Protein AF-A0A836SNZ3-F1 (afdb_monomer_lite)

Secondary structure (DSSP, 8-state):
-----------TTPPEEEEEEEEEEEEEEEE----SS----EEEEEEEEEEEEEEEEEEE-TTS-EEEEEEEEEEEEPTTTT-TTT-TT---EEEEEEEEEEEE-SS-EEEEEEE--TT-TTTT-BHHHHTTS-TTTTSEEEEEEEETTEEE---TTPBP-TT-EEEEEEEGGGHHHHHHHH-TTPPPP-EEEEE--SHHHHHHHHHHTTTSEEEEEESSHHHHHHHHHHSTTEEEEES-TTSHHHHHHT---TTEEEEE-SS-HHHHHHHHHHHHHTT-SEEEEE---GGGHHHHHHHT--SEEE-HHHHHHHHHHHHHT-TTEEEEEEETTEEEEEEEEE--TTSTTTT-BGGGS-PPTTEEEEEEEETTEEE---TTPBP-TT-EEEEEE-HHHHTT---

Radius of gyration: 27.78 Å; chains: 1; bounding box: 92×64×62 Å

Sequence (403 aa):
NVLSTPNLITLDNEEAKILIGQNVPITTGSYTQQSGTASQPFQTYDRKDVGITLRVKPQITDGGLVKMQIFQESSAIVGGTQNVANFPQGPTTNVRSIETNVLANDGQVIVLGIRVRPGSPLAGRRLEELSRFGEPSEKFRLVGMVRGEEAFVPHGRTLVTTGDVVYMAVNARDVEDVLDWVQPTRRRGSRVIIVGGGAVGRRLAVLLQSEMEVVLVERDRSRADCCSAECRGVMVVHGDCLEEDTLREAAPDDQTGFAAVTGDDENNIIVCLLARRLGIGLTVARISRQHYSPVISTLGIVDRVVNDHSALLNAIMGYVRGGHVRASRSLDGFPGEILEIAIEKRSRWAGRRLESAGLPQGAIVAALQRGEDVIIPTGQTRLTPGDVMVIFSSPEAVARIRP

Foldseek 3Di:
DDDDPDDWDDDAQDKTKDADFDWFWFWPDWDWDDDDPDTDIDTDTDIDGAAWMWIWHWHQDPQRKTKIWIKIKHKDWDPPCQDCVVNVRHTDIDIDMDIDIDIDDAWDKDKDWDQQAPPFPLAFDFQLCLVVVPPPSQQKDFQWKDDPNDIAGGDRRDRDHHGMTTIMIGTPVCVVRVCCRRCVPDDAQQAEEEEALPPVRLVVLQVCLVPHAYEYEHADPVSLVVSPVRRPRYHGQHHDLLDLVSVVVSPDDLSYAYEYEHPDQVSQLNSLVSCVVVNHPAYEGEDADPVCVVVCVVVVRHPYYDYPVQVVVQVVVCVVPDDFFNGWHDDPPHAWIKTKGAAAPPHCQAFHFQLPSPQDRQKDFGWKADSSDIGRHDSRDTDHHGIITTMIGHPVRVVVDDD

pLDDT: mean 73.38, std 15.25, range [29.0, 95.31]

Structure (mmCIF, N/CA/C/O backbone):
data_AF-A0A836SNZ3-F1
#
_entry.id   AF-A0A836SNZ3-F1
#
loop_
_atom_site.group_PDB
_atom_site.id
_atom_site.type_symbol
_atom_site.label_atom_id
_atom_site.label_alt_id
_atom_site.label_comp_id
_atom_site.label_asym_id
_atom_site.label_entity_id
_atom_site.label_seq_id
_atom_site.pdbx_PDB_ins_code
_atom_site.Cartn_x
_atom_site.Cartn_y
_atom_site.Cartn_z
_atom_site.occupancy
_atom_site.B_iso_or_equiv
_atom_site.auth_seq_id
_atom_site.auth_comp_id
_atom_site.auth_asym_id
_atom_site.auth_atom_id
_atom_site.pdbx_PDB_model_num
ATOM 1 N N . ASN A 1 1 ? 19.605 -23.494 -22.799 1.00 30.55 1 ASN A N 1
ATOM 2 C CA . ASN A 1 1 ? 20.036 -24.056 -21.504 1.00 30.55 1 ASN A CA 1
ATOM 3 C C . ASN A 1 1 ? 19.057 -23.593 -20.447 1.00 30.55 1 ASN A C 1
ATOM 5 O O . ASN A 1 1 ? 19.049 -22.418 -20.115 1.00 30.55 1 ASN A O 1
ATOM 9 N N . VAL A 1 2 ? 18.155 -24.484 -20.043 1.00 30.23 2 VAL A N 1
ATOM 10 C CA . VAL A 1 2 ? 17.074 -24.205 -19.091 1.00 30.23 2 VAL A CA 1
ATOM 11 C C . VAL A 1 2 ? 17.691 -24.129 -17.693 1.00 30.23 2 VAL A C 1
ATOM 13 O O . VAL A 1 2 ? 18.094 -25.152 -17.150 1.00 30.23 2 VAL A O 1
ATOM 16 N N . LEU A 1 3 ? 17.828 -22.926 -17.134 1.00 33.25 3 LEU A N 1
ATOM 17 C CA . LEU A 1 3 ? 18.153 -22.737 -15.720 1.00 33.25 3 LEU A CA 1
ATOM 18 C C . LEU A 1 3 ? 16.832 -22.706 -14.957 1.00 33.25 3 LEU A C 1
ATOM 20 O O . LEU A 1 3 ? 16.110 -21.714 -14.981 1.00 33.25 3 LEU A O 1
ATOM 24 N N . SER A 1 4 ? 16.488 -23.843 -14.357 1.00 34.41 4 SER A N 1
ATOM 25 C CA . SER A 1 4 ? 15.319 -24.008 -13.499 1.00 34.41 4 SER A CA 1
ATOM 26 C C . SER A 1 4 ? 15.253 -22.897 -12.450 1.00 34.41 4 SER A C 1
ATOM 28 O O . SER A 1 4 ? 16.207 -22.709 -11.697 1.00 34.41 4 SER A O 1
ATOM 30 N N . THR A 1 5 ? 14.124 -22.186 -12.371 1.00 43.03 5 THR A N 1
ATOM 31 C CA . THR A 1 5 ? 13.771 -21.362 -11.208 1.00 43.03 5 THR A CA 1
ATOM 32 C C . THR A 1 5 ? 13.663 -22.294 -10.005 1.00 43.03 5 THR A C 1
ATOM 34 O O . THR A 1 5 ? 12.793 -23.172 -9.997 1.00 43.03 5 THR A O 1
ATOM 37 N N . PRO A 1 6 ? 14.566 -22.195 -9.029 1.00 50.94 6 PRO A N 1
ATOM 38 C CA . PRO A 1 6 ? 14.720 -23.267 -8.074 1.00 50.94 6 PRO A CA 1
ATOM 39 C C . PRO A 1 6 ? 13.764 -22.980 -6.905 1.00 50.94 6 PRO A C 1
ATOM 41 O O . PRO A 1 6 ? 13.918 -22.015 -6.161 1.00 50.94 6 PRO A O 1
ATOM 44 N N . ASN A 1 7 ? 12.701 -23.781 -6.823 1.00 44.72 7 ASN A N 1
ATOM 45 C CA . ASN A 1 7 ? 11.659 -23.668 -5.805 1.00 44.72 7 ASN A CA 1
ATOM 46 C C . ASN A 1 7 ? 12.050 -24.499 -4.579 1.00 44.72 7 ASN A C 1
ATOM 48 O O . ASN A 1 7 ? 12.471 -25.647 -4.714 1.00 44.72 7 ASN A O 1
ATOM 52 N N . LEU A 1 8 ? 11.888 -23.924 -3.389 1.00 54.06 8 LEU A N 1
ATOM 53 C CA . LEU A 1 8 ? 12.158 -24.584 -2.116 1.00 54.06 8 LEU A CA 1
ATOM 54 C C . LEU A 1 8 ? 10.822 -24.871 -1.419 1.00 54.06 8 LEU A C 1
ATOM 56 O O . LEU A 1 8 ? 10.082 -23.941 -1.108 1.00 54.06 8 LEU A O 1
ATOM 60 N N . ILE A 1 9 ? 10.514 -26.146 -1.190 1.00 61.94 9 ILE A N 1
ATOM 61 C CA . ILE A 1 9 ? 9.355 -26.592 -0.405 1.00 61.94 9 ILE A CA 1
ATOM 62 C C . ILE A 1 9 ? 9.908 -27.298 0.827 1.00 61.94 9 ILE A C 1
ATOM 64 O O . ILE A 1 9 ? 10.854 -28.075 0.713 1.00 61.94 9 ILE A O 1
ATOM 68 N N . THR A 1 10 ? 9.349 -27.008 1.995 1.00 58.56 10 THR A N 1
ATOM 69 C CA . THR A 1 10 ? 9.826 -27.557 3.264 1.00 58.56 10 THR A CA 1
ATOM 70 C C . THR A 1 10 ? 8.686 -27.693 4.258 1.00 58.56 10 THR A C 1
ATOM 72 O O . THR A 1 10 ? 7.680 -26.990 4.146 1.00 58.56 10 THR A O 1
ATOM 75 N N . LEU A 1 11 ? 8.833 -28.625 5.194 1.00 69.12 11 LEU A N 1
ATOM 76 C CA . LEU A 1 11 ? 7.851 -28.913 6.232 1.00 69.12 11 LEU A CA 1
ATOM 77 C C . LEU A 1 11 ? 8.119 -28.070 7.483 1.00 69.12 11 LEU A C 1
ATOM 79 O O . LEU A 1 11 ? 9.173 -27.446 7.626 1.00 69.12 11 LEU A O 1
ATOM 83 N N . ASP A 1 12 ? 7.140 -28.034 8.385 1.00 70.56 12 ASP A N 1
ATOM 84 C CA . ASP A 1 12 ? 7.280 -27.338 9.661 1.00 70.56 12 ASP A CA 1
ATOM 85 C C . ASP A 1 12 ? 8.478 -27.867 10.467 1.00 70.56 12 ASP A C 1
ATOM 87 O O . ASP A 1 12 ? 8.667 -29.073 10.607 1.00 70.56 12 ASP A O 1
ATOM 91 N N . ASN A 1 13 ? 9.286 -26.949 10.999 1.00 75.88 13 ASN A N 1
ATOM 92 C CA . ASN A 1 13 ? 10.537 -27.188 11.716 1.00 75.88 13 ASN A CA 1
ATOM 93 C C . ASN A 1 13 ? 11.619 -27.950 10.937 1.00 75.88 13 ASN A C 1
ATOM 95 O O . ASN A 1 13 ? 12.681 -28.228 11.507 1.00 75.88 13 ASN A O 1
ATOM 99 N N . GLU A 1 14 ? 11.422 -28.215 9.648 1.00 77.81 14 GLU A N 1
ATOM 100 C CA . GLU A 1 14 ? 12.437 -28.808 8.788 1.00 77.81 14 GLU A CA 1
ATOM 101 C C . GLU A 1 14 ? 13.200 -27.724 8.030 1.00 77.81 14 GLU A C 1
ATOM 103 O O . GLU A 1 14 ? 12.631 -26.797 7.453 1.00 77.81 14 GLU A O 1
ATOM 108 N N . GLU A 1 15 ? 14.527 -27.816 8.063 1.00 80.81 15 GLU A N 1
ATOM 109 C CA . GLU A 1 15 ? 15.381 -26.903 7.318 1.00 80.81 15 GLU A CA 1
ATOM 110 C C . GLU A 1 15 ? 15.524 -27.399 5.880 1.00 80.81 15 GLU A C 1
ATOM 112 O O . GLU A 1 15 ? 16.051 -28.486 5.641 1.00 80.81 15 GLU A O 1
ATOM 117 N N . ALA A 1 16 ? 15.131 -26.569 4.918 1.00 79.94 16 ALA A N 1
ATOM 118 C CA . ALA A 1 16 ? 15.421 -26.810 3.517 1.00 79.94 16 ALA A CA 1
ATOM 119 C C . ALA A 1 16 ? 16.551 -25.912 3.029 1.00 79.94 16 ALA A C 1
ATOM 121 O O . ALA A 1 16 ? 16.643 -24.729 3.361 1.00 79.94 16 ALA A O 1
ATOM 122 N N . LYS A 1 17 ? 17.421 -26.496 2.206 1.00 83.06 17 LYS A N 1
ATOM 123 C CA . LYS A 1 17 ? 18.600 -25.844 1.646 1.00 83.06 17 LYS A CA 1
ATOM 124 C C . LYS A 1 17 ? 18.554 -25.919 0.130 1.00 83.06 17 LYS A C 1
ATOM 126 O O . LYS A 1 17 ? 18.339 -26.982 -0.443 1.00 83.06 17 LYS A O 1
ATOM 131 N N . ILE A 1 18 ? 18.847 -24.798 -0.507 1.00 81.19 18 ILE A N 1
ATOM 132 C CA . ILE A 1 18 ? 19.086 -24.707 -1.939 1.00 81.19 18 ILE A CA 1
ATOM 133 C C . ILE A 1 18 ? 20.458 -24.099 -2.171 1.00 81.19 18 ILE A C 1
ATOM 135 O O . ILE A 1 18 ? 20.850 -23.127 -1.524 1.00 81.19 18 ILE A O 1
ATOM 139 N N . LEU A 1 19 ? 21.211 -24.730 -3.062 1.00 78.25 19 LEU A N 1
ATOM 140 C CA . LEU A 1 19 ? 22.562 -24.338 -3.415 1.00 78.25 19 LEU A CA 1
ATOM 141 C C . LEU A 1 19 ? 22.615 -24.145 -4.927 1.00 78.25 19 LEU A C 1
ATOM 143 O O . LEU A 1 19 ? 22.373 -25.082 -5.684 1.00 78.25 19 LEU A O 1
ATOM 147 N N . ILE A 1 20 ? 22.926 -22.929 -5.357 1.00 80.19 20 ILE A N 1
ATOM 148 C CA . ILE A 1 20 ? 23.061 -22.563 -6.765 1.00 80.19 20 ILE A CA 1
ATOM 149 C C . ILE A 1 20 ? 24.474 -22.035 -6.945 1.00 80.19 20 ILE A C 1
ATOM 151 O O . ILE A 1 20 ? 24.779 -20.902 -6.577 1.00 80.19 20 ILE A O 1
ATOM 155 N N . GLY A 1 21 ? 25.358 -22.863 -7.482 1.00 79.56 21 GLY A N 1
ATOM 156 C CA . GLY A 1 21 ? 26.771 -22.533 -7.533 1.00 79.56 21 GLY A CA 1
ATOM 157 C C . GLY A 1 21 ? 27.598 -23.561 -8.275 1.00 79.56 21 GLY A C 1
ATOM 158 O O . GLY A 1 21 ? 27.080 -24.511 -8.859 1.00 79.56 21 GLY A O 1
ATOM 159 N N . GLN A 1 22 ? 28.903 -23.351 -8.248 1.00 76.88 22 GLN A N 1
ATOM 160 C CA . GLN A 1 22 ? 29.890 -24.284 -8.758 1.00 76.88 22 GLN A CA 1
ATOM 161 C C . GLN A 1 22 ? 30.528 -25.015 -7.582 1.00 76.88 22 GLN A C 1
ATOM 163 O O . GLN A 1 22 ? 30.856 -24.410 -6.564 1.00 76.88 22 GLN A O 1
ATOM 168 N N . ASN A 1 23 ? 30.718 -26.320 -7.727 1.00 80.38 23 ASN A N 1
ATOM 169 C CA . ASN A 1 23 ? 31.484 -27.105 -6.775 1.00 80.38 23 ASN A CA 1
ATOM 170 C C . ASN A 1 23 ? 32.969 -27.009 -7.164 1.00 80.38 23 ASN A C 1
ATOM 172 O O . ASN A 1 23 ? 33.369 -27.462 -8.239 1.00 80.38 23 ASN A O 1
ATOM 176 N N . VAL A 1 24 ? 33.760 -26.339 -6.329 1.00 79.56 24 VAL A N 1
ATOM 177 C CA . VAL A 1 24 ? 35.139 -25.944 -6.631 1.00 79.56 24 VAL A CA 1
ATOM 178 C C . VAL A 1 24 ? 36.112 -26.816 -5.836 1.00 79.56 24 VAL A C 1
ATOM 180 O O . VAL A 1 24 ? 35.995 -26.884 -4.610 1.00 79.56 24 VAL A O 1
ATOM 183 N N . PRO A 1 25 ? 37.090 -27.473 -6.485 1.00 77.69 25 PRO A N 1
ATOM 184 C CA . PRO A 1 25 ? 38.135 -28.200 -5.779 1.00 77.69 25 PRO A CA 1
ATOM 185 C C . PRO A 1 25 ? 39.146 -27.229 -5.145 1.00 77.69 25 PRO A C 1
ATOM 187 O O . PRO A 1 25 ? 39.652 -26.319 -5.802 1.00 77.69 25 PRO A O 1
ATOM 190 N N . ILE A 1 26 ? 39.458 -27.447 -3.872 1.00 75.25 26 ILE A N 1
ATOM 191 C CA . ILE A 1 26 ? 40.472 -26.748 -3.082 1.00 75.25 26 ILE A CA 1
ATOM 192 C C . ILE A 1 26 ? 41.524 -27.779 -2.672 1.00 75.25 26 ILE A C 1
ATOM 194 O O . ILE A 1 26 ? 41.200 -28.802 -2.076 1.00 75.25 26 ILE A O 1
ATOM 198 N N . THR A 1 27 ? 42.791 -27.540 -2.991 1.00 71.56 27 THR A N 1
ATOM 199 C CA . THR A 1 27 ? 43.880 -28.458 -2.632 1.00 71.56 27 THR A CA 1
ATOM 200 C C . THR A 1 27 ? 44.133 -28.407 -1.122 1.00 71.56 27 THR A C 1
ATOM 202 O O . THR A 1 27 ? 44.470 -27.350 -0.596 1.00 71.56 27 THR A O 1
ATOM 205 N N . THR A 1 28 ? 43.989 -29.529 -0.414 1.00 67.94 28 THR A N 1
ATOM 206 C CA . THR A 1 28 ? 44.168 -29.615 1.053 1.00 67.94 28 THR A CA 1
ATOM 207 C C . THR A 1 28 ? 45.510 -30.201 1.476 1.00 67.94 28 THR A C 1
ATOM 209 O O . THR A 1 28 ? 45.904 -30.067 2.633 1.00 67.94 28 THR A O 1
ATOM 212 N N . GLY A 1 29 ? 46.253 -30.801 0.547 1.00 67.88 29 GLY A N 1
ATOM 213 C CA . GLY A 1 29 ? 47.614 -31.260 0.797 1.00 67.88 29 GLY A CA 1
ATOM 214 C C . GLY A 1 29 ? 48.329 -31.681 -0.479 1.00 67.88 29 GLY A C 1
ATOM 215 O O . GLY A 1 29 ? 47.700 -32.108 -1.449 1.00 67.88 29 GLY A O 1
ATOM 216 N N . SER A 1 30 ? 49.655 -31.573 -0.470 1.00 66.81 30 SER A N 1
ATOM 217 C CA . SER A 1 30 ? 50.516 -32.172 -1.483 1.00 66.81 30 SER A CA 1
ATOM 218 C C . SER A 1 30 ? 51.689 -32.884 -0.815 1.00 66.81 30 SER A C 1
ATOM 220 O O . SER A 1 30 ? 52.272 -32.383 0.146 1.00 66.81 30 SER A O 1
ATOM 222 N N . TYR A 1 31 ? 52.016 -34.079 -1.301 1.00 65.50 31 TYR A N 1
ATOM 223 C CA . TYR A 1 31 ? 53.192 -34.821 -0.862 1.00 65.50 31 TYR A CA 1
ATOM 224 C C . TYR A 1 31 ? 53.999 -35.245 -2.085 1.00 65.50 31 TYR A C 1
ATOM 226 O O . TYR A 1 31 ? 53.489 -35.880 -3.011 1.00 65.50 31 TYR A O 1
ATOM 234 N N . THR A 1 32 ? 55.272 -34.869 -2.098 1.00 60.09 32 THR A N 1
ATOM 235 C CA . THR A 1 32 ? 56.243 -35.295 -3.104 1.00 60.09 32 THR A CA 1
ATOM 236 C C . THR A 1 32 ? 57.048 -36.453 -2.538 1.00 60.09 32 THR A C 1
ATOM 238 O O . THR A 1 32 ? 57.841 -36.255 -1.618 1.00 60.09 32 THR A O 1
ATOM 241 N N . GLN A 1 3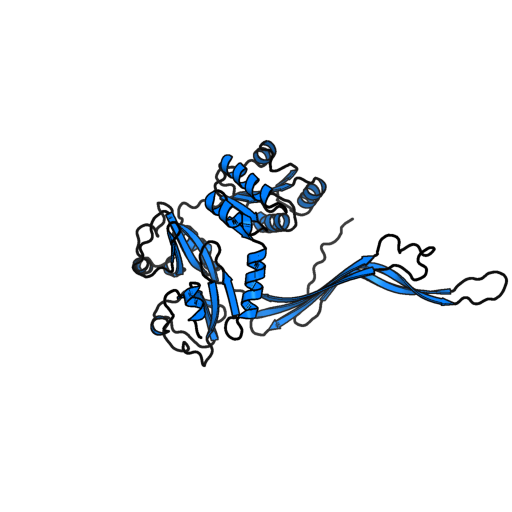3 ? 56.885 -37.654 -3.090 1.00 56.78 33 GLN A N 1
ATOM 242 C CA . GLN A 1 33 ? 57.795 -38.756 -2.796 1.00 56.78 33 GLN A CA 1
ATOM 243 C C . GLN A 1 33 ? 58.946 -38.705 -3.806 1.00 56.78 33 GLN A C 1
ATOM 245 O O . GLN A 1 33 ? 58.747 -38.903 -5.003 1.00 56.78 33 GLN A O 1
ATOM 250 N N . GLN A 1 34 ? 60.150 -38.376 -3.341 1.00 57.75 34 GLN A N 1
ATOM 251 C CA . GLN A 1 34 ? 61.325 -38.314 -4.204 1.00 57.75 34 GLN A CA 1
ATOM 252 C C . GLN A 1 34 ? 61.906 -39.723 -4.378 1.00 57.75 34 GLN A C 1
ATOM 254 O O . GLN A 1 34 ? 62.642 -40.216 -3.527 1.00 57.75 34 GLN A O 1
ATOM 259 N N . SER A 1 35 ? 61.581 -40.372 -5.496 1.00 52.38 35 SER A N 1
ATOM 260 C CA . SER A 1 35 ? 62.262 -41.583 -5.965 1.00 52.38 35 SER A CA 1
ATOM 261 C C . SER A 1 35 ? 62.604 -41.441 -7.452 1.00 52.38 35 SER A C 1
ATOM 263 O O . SER A 1 35 ? 61.739 -41.602 -8.310 1.00 52.38 35 SER A O 1
ATOM 265 N N . GLY A 1 36 ? 63.871 -41.136 -7.754 1.00 62.50 36 GLY A N 1
ATOM 266 C CA . GLY A 1 36 ? 64.385 -40.964 -9.122 1.00 62.50 36 GLY A CA 1
ATOM 267 C C . GLY A 1 36 ? 64.166 -39.571 -9.737 1.00 62.50 36 GLY A C 1
ATOM 268 O O . GLY A 1 36 ? 63.610 -38.673 -9.110 1.00 62.50 36 GLY A O 1
ATOM 269 N N . THR A 1 37 ? 64.633 -39.385 -10.979 1.00 57.78 37 THR A N 1
ATOM 270 C CA . THR A 1 37 ? 64.720 -38.099 -11.715 1.00 57.78 37 THR A CA 1
ATOM 271 C C . THR A 1 37 ? 63.365 -37.469 -12.093 1.00 57.78 37 THR A C 1
ATOM 273 O O . THR A 1 37 ? 63.336 -36.437 -12.757 1.00 57.78 37 THR A O 1
ATOM 276 N N . ALA A 1 38 ? 62.237 -38.057 -11.686 1.00 58.25 38 ALA A N 1
ATOM 277 C CA . ALA A 1 38 ? 60.897 -37.543 -11.957 1.00 58.25 38 ALA A CA 1
ATOM 278 C C . ALA A 1 38 ? 60.104 -37.390 -10.648 1.00 58.25 38 ALA A C 1
ATOM 280 O O . ALA A 1 38 ? 59.693 -38.369 -10.032 1.00 58.25 38 ALA A O 1
ATOM 281 N N . SER A 1 39 ? 59.880 -36.139 -10.239 1.00 54.66 39 SER A N 1
ATOM 282 C CA . SER A 1 39 ? 59.008 -35.773 -9.119 1.00 54.66 39 SER A CA 1
ATOM 283 C C . SER A 1 39 ? 57.566 -35.667 -9.615 1.00 54.66 39 SER A C 1
ATOM 285 O O . SER A 1 39 ? 57.233 -34.699 -10.296 1.00 54.66 39 SER A O 1
ATOM 287 N N . GLN A 1 40 ? 56.706 -36.621 -9.251 1.00 57.53 40 GLN A N 1
ATOM 288 C CA . GLN A 1 40 ? 55.258 -36.509 -9.451 1.00 57.53 40 GLN A CA 1
ATOM 289 C C . GLN A 1 40 ? 54.578 -36.224 -8.100 1.00 57.53 40 GLN A C 1
ATOM 291 O O . GLN A 1 40 ? 54.455 -37.138 -7.283 1.00 57.53 40 GLN A O 1
ATOM 296 N N . PRO A 1 41 ? 54.188 -34.968 -7.808 1.00 65.69 41 PRO A N 1
ATOM 297 C CA . PRO A 1 41 ? 53.495 -34.638 -6.566 1.00 65.69 41 PRO A CA 1
ATOM 298 C C . PRO A 1 41 ? 52.097 -35.267 -6.545 1.00 65.69 41 PRO A C 1
ATOM 300 O O . PRO A 1 41 ? 51.289 -35.020 -7.440 1.00 65.69 41 PRO A O 1
ATOM 303 N N . PHE A 1 42 ? 51.781 -36.019 -5.491 1.00 67.88 42 PHE A N 1
ATOM 304 C CA . PHE A 1 42 ? 50.401 -36.399 -5.193 1.00 67.88 42 PHE A CA 1
ATOM 305 C C . PHE A 1 42 ? 49.693 -35.204 -4.553 1.00 67.88 42 PHE A C 1
ATOM 307 O O . PHE A 1 42 ? 50.201 -34.633 -3.586 1.00 67.88 42 PHE A O 1
ATOM 314 N N . GLN A 1 43 ? 48.537 -34.816 -5.095 1.00 72.19 43 GLN A N 1
ATOM 315 C CA . GLN A 1 43 ? 47.701 -33.734 -4.571 1.00 72.19 43 GLN A CA 1
ATOM 316 C C . GLN A 1 43 ? 46.354 -34.291 -4.111 1.00 72.19 43 GLN A C 1
ATOM 318 O O . GLN A 1 43 ? 45.717 -35.061 -4.832 1.00 72.19 43 GLN A O 1
ATOM 323 N N . THR A 1 44 ? 45.914 -33.872 -2.928 1.00 74.19 44 THR A N 1
ATOM 324 C CA . THR A 1 44 ? 44.588 -34.185 -2.389 1.00 74.19 44 THR A CA 1
ATOM 325 C C . THR A 1 44 ? 43.701 -32.951 -2.513 1.00 74.19 44 THR A C 1
ATOM 327 O O . THR A 1 44 ? 44.121 -31.848 -2.159 1.00 74.19 44 THR A O 1
ATOM 330 N N . TYR A 1 45 ? 42.476 -33.135 -3.006 1.00 77.69 45 TYR A N 1
ATOM 331 C CA . TYR A 1 45 ? 41.492 -32.065 -3.179 1.00 77.69 45 TYR A CA 1
ATOM 332 C C . TYR A 1 45 ? 40.312 -32.262 -2.224 1.00 77.69 45 TYR A C 1
ATOM 334 O O . TYR A 1 45 ? 39.746 -33.352 -2.162 1.00 77.69 45 TYR A O 1
ATOM 342 N N . ASP A 1 46 ? 39.920 -31.198 -1.533 1.00 78.50 46 ASP A N 1
ATOM 343 C CA . ASP A 1 46 ? 38.614 -31.043 -0.894 1.00 78.50 46 ASP A CA 1
ATOM 344 C C . ASP A 1 46 ? 37.682 -30.255 -1.823 1.00 78.50 46 ASP A C 1
ATOM 346 O O . ASP A 1 46 ? 38.140 -29.535 -2.708 1.00 78.50 46 ASP A O 1
ATOM 350 N N . ARG A 1 47 ? 36.369 -30.408 -1.691 1.00 79.69 47 ARG A N 1
ATOM 351 C CA . ARG A 1 47 ? 35.399 -29.799 -2.607 1.00 79.69 47 ARG A CA 1
ATOM 352 C C . ARG A 1 47 ? 34.489 -28.848 -1.853 1.00 79.69 47 ARG A C 1
ATOM 354 O O . ARG A 1 47 ? 33.765 -29.260 -0.954 1.00 79.69 47 ARG A O 1
ATOM 361 N N . LYS A 1 48 ? 34.495 -27.578 -2.255 1.00 78.94 48 LYS A N 1
ATOM 362 C CA . LYS A 1 48 ? 33.698 -26.524 -1.629 1.00 78.94 48 LYS A CA 1
ATOM 363 C C . LYS A 1 48 ? 32.672 -25.974 -2.606 1.00 78.94 48 LYS A C 1
ATOM 365 O O . LYS A 1 48 ? 33.010 -25.572 -3.717 1.00 78.94 48 LYS A O 1
ATOM 370 N N . ASP A 1 49 ? 31.423 -25.922 -2.172 1.00 81.12 49 ASP A N 1
ATOM 371 C CA . ASP A 1 49 ? 30.359 -25.292 -2.940 1.00 81.12 49 ASP A CA 1
ATOM 372 C C . ASP A 1 49 ? 30.497 -23.764 -2.886 1.00 81.12 49 ASP A C 1
ATOM 374 O O . ASP A 1 49 ? 30.537 -23.170 -1.806 1.00 81.12 49 ASP A O 1
ATOM 378 N N . VAL A 1 50 ? 30.585 -23.124 -4.053 1.00 78.81 50 VAL A N 1
ATOM 379 C CA . VAL A 1 50 ? 30.721 -21.670 -4.199 1.00 78.81 50 VAL A CA 1
ATOM 380 C C . VAL A 1 50 ? 29.577 -21.139 -5.055 1.00 78.81 50 VAL A C 1
ATOM 382 O O . VAL A 1 50 ? 29.449 -21.489 -6.227 1.00 78.81 50 VAL A O 1
ATOM 385 N N . GLY A 1 51 ? 28.735 -20.293 -4.477 1.00 79.12 51 GLY A N 1
ATOM 386 C CA . GLY A 1 51 ? 27.558 -19.727 -5.126 1.00 79.12 51 GLY A CA 1
ATOM 387 C C . GLY A 1 51 ? 26.555 -19.180 -4.117 1.00 79.12 51 GLY A C 1
ATOM 388 O O . GLY A 1 51 ? 26.907 -18.811 -3.000 1.00 79.12 51 GLY A O 1
ATOM 389 N N . ILE A 1 52 ? 25.287 -19.120 -4.504 1.00 81.19 52 ILE A N 1
ATOM 390 C CA . ILE A 1 52 ? 24.203 -18.693 -3.624 1.00 81.19 52 ILE A CA 1
ATOM 391 C C . ILE A 1 52 ? 23.685 -19.918 -2.872 1.00 81.19 52 ILE A C 1
ATOM 393 O O . ILE A 1 52 ? 23.093 -20.821 -3.461 1.00 81.19 52 ILE A O 1
ATOM 397 N N . THR A 1 53 ? 23.893 -19.933 -1.563 1.00 81.06 53 THR A N 1
ATOM 398 C CA . THR A 1 53 ? 23.263 -20.866 -0.635 1.00 81.06 53 THR A CA 1
ATOM 399 C C . THR A 1 53 ? 22.126 -20.150 0.071 1.00 81.06 53 THR A C 1
ATOM 401 O O . THR A 1 53 ? 22.336 -19.116 0.698 1.00 81.06 53 THR A O 1
ATOM 404 N N . LEU A 1 54 ? 20.926 -20.708 0.015 1.00 76.69 54 LEU A N 1
ATOM 405 C CA . LEU A 1 54 ? 19.791 -20.247 0.801 1.00 76.69 54 LEU A CA 1
ATOM 406 C C . LEU A 1 54 ? 19.298 -21.419 1.652 1.00 76.69 54 LEU A C 1
ATOM 408 O O . LEU A 1 54 ? 19.030 -22.502 1.136 1.00 76.69 54 LEU A O 1
ATOM 412 N N . ARG A 1 55 ? 19.214 -21.212 2.962 1.00 83.19 55 ARG A N 1
ATOM 413 C CA . ARG A 1 55 ? 18.652 -22.151 3.934 1.00 83.19 55 ARG A CA 1
ATOM 414 C C . ARG A 1 55 ? 17.436 -21.487 4.554 1.00 83.19 55 ARG A C 1
ATOM 416 O O . ARG A 1 55 ? 17.519 -20.341 4.992 1.00 83.19 55 ARG A O 1
ATOM 423 N N . VAL A 1 56 ? 16.313 -22.186 4.567 1.00 77.62 56 VAL A N 1
ATOM 424 C CA . VAL A 1 56 ? 15.065 -21.698 5.147 1.00 77.62 56 VAL A CA 1
ATOM 425 C C . VAL A 1 56 ? 14.546 -22.754 6.103 1.00 77.62 56 VAL A C 1
ATOM 427 O O . VAL A 1 56 ? 14.367 -23.907 5.717 1.00 77.62 56 VAL A O 1
ATOM 430 N N . LYS A 1 57 ? 14.288 -22.351 7.344 1.00 80.75 57 LYS A N 1
ATOM 431 C CA . LYS A 1 57 ? 13.616 -23.173 8.346 1.00 80.75 57 LYS A CA 1
ATOM 432 C C . LYS A 1 57 ? 12.341 -22.459 8.791 1.00 80.75 57 LYS A C 1
ATOM 434 O O . LYS A 1 57 ? 12.440 -21.469 9.526 1.00 80.75 57 LYS A O 1
ATOM 439 N N . PRO A 1 58 ? 11.156 -22.884 8.327 1.00 69.31 58 PRO A N 1
ATOM 440 C CA . PRO A 1 58 ? 9.910 -22.386 8.868 1.00 69.31 58 PRO A CA 1
ATOM 441 C C . PRO A 1 58 ? 9.606 -23.087 10.189 1.00 69.31 58 PRO A C 1
ATOM 443 O O . PRO A 1 58 ? 9.902 -24.262 10.381 1.00 69.31 58 PRO A O 1
ATOM 446 N N . GLN A 1 59 ? 8.993 -22.344 11.091 1.00 70.44 59 GLN A N 1
ATOM 447 C CA . GLN A 1 59 ? 8.368 -22.846 12.294 1.00 70.44 59 GLN A CA 1
ATOM 448 C C . GLN A 1 59 ? 6.948 -22.289 12.322 1.00 70.44 59 GLN A C 1
ATOM 450 O O . GLN A 1 59 ? 6.745 -21.076 12.423 1.00 70.44 59 GLN A O 1
ATOM 455 N N . ILE A 1 60 ? 5.979 -23.180 12.194 1.00 63.38 60 ILE A N 1
ATOM 456 C CA . ILE A 1 60 ? 4.556 -22.914 12.280 1.00 63.38 60 ILE A CA 1
ATOM 457 C C . ILE A 1 60 ? 4.189 -23.093 13.744 1.00 63.38 60 ILE A C 1
ATOM 459 O O . ILE A 1 60 ? 4.368 -24.151 14.339 1.00 63.38 60 ILE A O 1
ATOM 463 N N . THR A 1 61 ? 3.735 -22.013 14.360 1.00 48.69 61 THR A N 1
ATOM 464 C CA . THR A 1 61 ? 3.193 -22.101 15.718 1.00 48.69 61 THR A CA 1
ATOM 465 C C . THR A 1 61 ? 1.725 -22.516 15.658 1.00 48.69 61 THR A C 1
ATOM 467 O O . THR A 1 61 ? 1.062 -22.275 14.650 1.00 48.69 61 THR A O 1
ATOM 470 N N . ASP A 1 62 ? 1.189 -23.053 16.755 1.00 42.41 62 ASP A N 1
ATOM 471 C CA . ASP A 1 62 ? -0.210 -23.507 16.861 1.00 42.41 62 ASP A CA 1
ATOM 472 C C . ASP A 1 62 ? -1.268 -22.422 16.532 1.00 42.41 62 ASP A C 1
ATOM 474 O O . ASP A 1 62 ? -2.452 -22.724 16.419 1.00 42.41 62 ASP A O 1
ATOM 478 N N . GLY A 1 63 ? -0.855 -21.157 16.363 1.00 41.22 63 GLY A N 1
ATOM 479 C CA . GLY A 1 63 ? -1.688 -20.021 15.953 1.00 41.22 63 GLY A CA 1
ATOM 480 C C . GLY A 1 63 ? -1.465 -19.525 14.518 1.00 41.22 63 GLY A C 1
ATOM 481 O O . GLY A 1 63 ? -1.664 -18.342 14.270 1.00 41.22 63 GLY A O 1
ATOM 482 N N . GLY A 1 64 ? -0.968 -20.357 13.596 1.00 43.28 64 GLY A N 1
ATOM 483 C CA . GLY A 1 64 ? -0.858 -20.019 12.164 1.00 43.28 64 GLY A CA 1
ATOM 484 C C . GLY A 1 64 ? 0.266 -19.042 11.785 1.00 43.28 64 GLY A C 1
ATOM 485 O O . GLY A 1 64 ? 0.531 -18.844 10.602 1.00 43.28 64 GLY A O 1
ATOM 486 N N . LEU A 1 65 ? 0.980 -18.473 12.766 1.00 39.62 65 LEU A N 1
ATOM 487 C CA . LEU A 1 65 ? 2.177 -17.660 12.531 1.00 39.62 65 LEU A CA 1
ATOM 488 C C . LEU A 1 65 ? 3.285 -18.528 11.937 1.00 39.62 65 LEU A C 1
ATOM 490 O O . LEU A 1 65 ? 3.743 -19.483 12.576 1.00 39.62 65 LEU A O 1
ATOM 494 N N . VAL A 1 66 ? 3.766 -18.133 10.760 1.00 49.28 66 VAL A N 1
ATOM 495 C CA . VAL A 1 66 ? 4.949 -18.727 10.138 1.00 49.28 66 VAL A CA 1
ATOM 496 C C . VAL A 1 66 ? 6.164 -17.884 10.516 1.00 49.28 66 VAL A C 1
ATOM 498 O O . VAL A 1 66 ? 6.368 -16.782 10.003 1.00 49.28 66 VAL A O 1
ATOM 501 N N . LYS A 1 67 ? 6.986 -18.400 11.432 1.00 51.03 67 LYS A N 1
ATOM 502 C CA . LYS A 1 67 ? 8.306 -17.848 11.741 1.00 51.03 67 LYS A CA 1
ATOM 503 C C . LYS A 1 67 ? 9.316 -18.485 10.799 1.00 51.03 67 LYS A C 1
ATOM 505 O O . LYS A 1 67 ? 9.596 -19.671 10.918 1.00 51.03 67 LYS A O 1
ATOM 510 N N . MET A 1 68 ? 9.888 -17.717 9.882 1.00 58.62 68 MET A N 1
ATOM 511 C CA . MET A 1 68 ? 10.918 -18.226 8.974 1.00 58.62 68 MET A CA 1
ATOM 512 C C . MET A 1 68 ? 12.293 -17.726 9.385 1.00 58.62 68 MET A C 1
ATOM 514 O O . MET A 1 68 ? 12.519 -16.517 9.440 1.00 58.62 68 MET A O 1
ATOM 518 N N . GLN A 1 69 ? 13.211 -18.657 9.639 1.00 64.31 69 GLN A N 1
ATOM 519 C CA . GLN A 1 69 ? 14.636 -18.365 9.745 1.00 64.31 69 GLN A CA 1
ATOM 520 C C . GLN A 1 69 ? 15.252 -18.552 8.364 1.00 64.31 69 GLN A C 1
ATOM 522 O O . GLN A 1 69 ? 15.271 -19.665 7.836 1.00 64.31 69 GLN A O 1
ATOM 527 N N . ILE A 1 70 ? 15.700 -17.457 7.759 1.00 73.88 70 ILE A N 1
ATOM 528 C CA . ILE A 1 70 ? 16.295 -17.447 6.428 1.00 73.88 70 ILE A CA 1
ATOM 529 C C . ILE A 1 70 ? 17.774 -17.111 6.578 1.00 73.88 70 ILE A C 1
ATOM 531 O O . ILE A 1 70 ? 18.136 -16.020 7.016 1.00 73.88 70 ILE A O 1
ATOM 535 N N . PHE A 1 71 ? 18.625 -18.053 6.199 1.00 78.94 71 PHE A N 1
ATOM 536 C CA . PHE A 1 71 ? 20.062 -17.867 6.100 1.00 78.94 71 PHE A CA 1
ATOM 537 C C . PHE A 1 71 ? 20.444 -17.848 4.625 1.00 78.94 71 PHE A C 1
ATOM 539 O O . PHE A 1 71 ? 20.272 -18.837 3.912 1.00 78.94 71 PHE A O 1
ATOM 546 N N . GLN A 1 72 ? 20.958 -16.719 4.158 1.00 79.62 72 GLN A N 1
ATOM 547 C CA . GLN A 1 72 ? 21.472 -16.575 2.807 1.00 79.62 72 GLN A CA 1
ATOM 548 C C . GLN A 1 72 ? 22.978 -16.351 2.868 1.00 79.62 72 GLN A C 1
ATOM 550 O O . GLN A 1 72 ? 23.454 -15.434 3.530 1.00 79.62 72 GLN A O 1
ATOM 555 N N . GLU A 1 73 ? 23.723 -17.152 2.122 1.00 82.94 73 GLU A N 1
ATOM 556 C CA . GLU A 1 73 ? 25.149 -16.978 1.896 1.00 82.94 73 GLU A CA 1
ATOM 557 C C . GLU A 1 73 ? 25.395 -16.847 0.394 1.00 82.94 73 GLU A C 1
ATOM 559 O O . GLU A 1 73 ? 25.005 -17.706 -0.389 1.00 82.94 73 GLU A O 1
ATOM 564 N N . SER A 1 74 ? 26.036 -15.762 -0.023 1.00 83.50 74 SER A N 1
ATOM 565 C CA . SER A 1 74 ? 26.538 -15.598 -1.382 1.00 83.50 74 SER A CA 1
ATOM 566 C C . SER A 1 74 ? 28.049 -15.730 -1.351 1.00 83.50 74 SER A C 1
ATOM 568 O O . SER A 1 74 ? 28.736 -14.905 -0.740 1.00 83.50 74 SER A O 1
ATOM 570 N N . SER A 1 75 ? 28.568 -16.726 -2.057 1.00 83.56 75 SER A N 1
ATOM 571 C CA . SER A 1 75 ? 29.994 -16.920 -2.262 1.00 83.56 75 SER A CA 1
ATOM 572 C C . SER A 1 75 ? 30.360 -16.836 -3.745 1.00 83.56 75 SER A C 1
ATOM 574 O O . SER A 1 75 ? 29.635 -17.307 -4.618 1.00 83.56 75 SER A O 1
ATOM 576 N N . ALA A 1 76 ? 31.470 -16.165 -4.048 1.00 81.19 76 ALA A N 1
ATOM 577 C CA . ALA A 1 76 ? 31.960 -15.990 -5.414 1.00 81.19 76 ALA A CA 1
ATOM 578 C C . ALA A 1 76 ? 33.479 -16.147 -5.466 1.00 81.19 76 ALA A C 1
ATOM 580 O O . ALA A 1 76 ? 34.189 -15.689 -4.568 1.00 81.19 76 ALA A O 1
ATOM 581 N N . ILE A 1 77 ? 33.975 -16.776 -6.531 1.00 79.38 77 ILE A N 1
ATOM 582 C CA . ILE A 1 77 ? 35.411 -16.952 -6.760 1.00 79.38 77 ILE A CA 1
ATOM 583 C C . ILE A 1 77 ? 36.001 -15.616 -7.216 1.00 79.38 77 ILE A C 1
ATOM 585 O O . ILE A 1 77 ? 35.475 -14.973 -8.125 1.00 79.38 77 ILE A O 1
ATOM 589 N N . VAL A 1 78 ? 37.105 -15.199 -6.603 1.00 78.69 78 VAL A N 1
ATOM 590 C CA . VAL A 1 78 ? 37.837 -14.004 -7.027 1.00 78.69 78 VAL A CA 1
ATOM 591 C C . VAL A 1 78 ? 38.498 -14.288 -8.379 1.00 78.69 78 VAL A C 1
ATOM 593 O O . VAL A 1 78 ? 39.305 -15.214 -8.507 1.00 78.69 78 VAL A O 1
ATOM 596 N N . GLY A 1 79 ? 38.147 -13.505 -9.403 1.00 75.25 79 GLY A N 1
ATOM 597 C CA . GLY A 1 79 ? 38.664 -13.672 -10.764 1.00 75.25 79 GLY A CA 1
ATOM 598 C C . GLY A 1 79 ? 40.197 -13.672 -10.810 1.00 75.25 79 GLY A C 1
ATOM 599 O O . GLY A 1 79 ? 40.842 -12.859 -10.156 1.00 75.25 79 GLY A O 1
ATOM 600 N N . GLY A 1 80 ? 40.782 -14.612 -11.558 1.00 68.81 80 GLY A N 1
ATOM 601 C CA . GLY A 1 80 ? 42.238 -14.779 -11.683 1.00 68.81 80 GLY A CA 1
ATOM 602 C C . GLY A 1 80 ? 42.881 -15.734 -10.668 1.00 68.81 80 GLY A C 1
ATOM 603 O O . GLY A 1 80 ? 43.992 -16.195 -10.913 1.00 68.81 80 GLY A O 1
ATOM 604 N N . THR A 1 81 ? 42.178 -16.117 -9.594 1.00 68.44 81 THR A N 1
ATOM 605 C CA . THR A 1 81 ? 42.713 -17.022 -8.549 1.00 68.44 81 THR A CA 1
ATOM 606 C C . THR A 1 81 ? 42.582 -18.518 -8.866 1.00 68.44 81 THR A C 1
ATOM 608 O O . THR A 1 81 ? 43.010 -19.362 -8.090 1.00 68.44 81 THR A O 1
ATOM 611 N N . GLN A 1 82 ? 42.017 -18.870 -10.025 1.00 65.75 82 GLN A N 1
ATOM 612 C CA . GLN A 1 82 ? 41.826 -20.262 -10.460 1.00 65.75 82 GLN A CA 1
ATOM 613 C C . GLN A 1 82 ? 43.060 -20.869 -11.150 1.00 65.75 82 GLN A C 1
ATOM 615 O O . GLN A 1 82 ? 43.084 -22.066 -11.433 1.00 65.75 82 GLN A O 1
ATOM 620 N N . ASN A 1 83 ? 44.078 -20.057 -11.458 1.00 70.31 83 ASN A N 1
ATOM 621 C CA . ASN A 1 83 ? 45.277 -20.537 -12.134 1.00 70.31 83 ASN A CA 1
ATOM 622 C C . ASN A 1 83 ? 46.251 -21.157 -11.123 1.00 70.31 83 ASN A C 1
ATOM 624 O O . ASN A 1 83 ? 46.944 -20.440 -10.400 1.00 70.31 83 ASN A O 1
ATOM 628 N N . VAL A 1 84 ? 46.331 -22.488 -11.120 1.00 62.69 84 VAL A N 1
ATOM 629 C CA . VAL A 1 84 ? 47.168 -23.284 -10.205 1.00 62.69 84 VAL A CA 1
ATOM 630 C C . VAL A 1 84 ? 48.661 -22.929 -10.305 1.00 62.69 84 VAL A C 1
ATOM 632 O O . VAL A 1 84 ? 49.384 -23.075 -9.324 1.00 62.69 84 VAL A O 1
ATOM 635 N N . ALA A 1 85 ? 49.125 -22.397 -11.444 1.00 65.19 85 ALA A N 1
ATOM 636 C CA . ALA A 1 85 ? 50.513 -21.956 -11.605 1.00 65.19 85 ALA A CA 1
ATOM 637 C C . ALA A 1 85 ? 50.849 -20.702 -10.775 1.00 65.19 85 ALA A C 1
ATOM 639 O O . ALA A 1 85 ? 51.978 -20.559 -10.315 1.00 65.19 85 ALA A O 1
ATOM 640 N N . ASN A 1 86 ? 49.868 -19.817 -10.561 1.00 65.50 86 ASN A N 1
ATOM 641 C CA . ASN A 1 86 ? 50.043 -18.549 -9.841 1.00 65.50 86 ASN A CA 1
ATOM 642 C C . ASN A 1 86 ? 49.421 -18.569 -8.431 1.00 65.50 86 ASN A C 1
ATOM 644 O O . ASN A 1 86 ? 49.783 -17.751 -7.591 1.00 65.50 86 ASN A O 1
ATOM 648 N N . PHE A 1 87 ? 48.502 -19.504 -8.165 1.00 68.38 87 PHE A N 1
ATOM 649 C CA . PHE A 1 87 ? 47.789 -19.665 -6.894 1.00 68.38 87 PHE A CA 1
ATOM 650 C C . PHE A 1 87 ? 47.808 -21.139 -6.446 1.00 68.38 87 PHE A C 1
ATOM 652 O O . PHE A 1 87 ? 46.782 -21.821 -6.486 1.00 68.38 87 PHE A O 1
ATOM 659 N N . PRO A 1 88 ? 48.968 -21.661 -5.999 1.00 66.75 88 PRO A N 1
ATOM 660 C CA . PRO A 1 88 ? 49.131 -23.072 -5.628 1.00 66.75 88 PRO A CA 1
ATOM 661 C C . PRO A 1 88 ? 48.317 -23.492 -4.388 1.00 66.75 88 PRO A C 1
ATOM 663 O O . PRO A 1 88 ? 48.168 -24.682 -4.132 1.00 66.75 88 PRO A O 1
ATOM 666 N N . GLN A 1 89 ? 47.778 -22.524 -3.635 1.00 65.44 89 GLN A N 1
ATOM 667 C CA . GLN A 1 89 ? 46.896 -22.729 -2.476 1.00 65.44 89 GLN A CA 1
ATOM 668 C C . GLN A 1 89 ? 45.407 -22.881 -2.863 1.00 65.44 89 GLN A C 1
ATOM 670 O O . GLN A 1 89 ? 44.566 -23.108 -1.998 1.00 65.44 89 GLN A O 1
ATOM 675 N N . GLY A 1 90 ? 45.069 -22.766 -4.153 1.00 71.12 90 GLY A N 1
ATOM 676 C CA . GLY A 1 90 ? 43.696 -22.849 -4.653 1.00 71.12 90 GLY A CA 1
ATOM 677 C C . GLY A 1 90 ? 42.965 -21.497 -4.733 1.00 71.12 90 GLY A C 1
ATOM 678 O O . GLY A 1 90 ? 43.526 -20.453 -4.391 1.00 71.12 90 GLY A O 1
ATOM 679 N N . PRO A 1 91 ? 41.717 -21.497 -5.234 1.00 77.75 91 PRO A N 1
ATOM 680 C CA . PRO A 1 91 ? 40.953 -20.282 -5.505 1.00 77.75 91 PRO A CA 1
ATOM 681 C C . PRO A 1 91 ? 40.450 -19.592 -4.230 1.00 77.75 91 PRO A C 1
ATOM 683 O O . PRO A 1 91 ? 39.912 -20.233 -3.327 1.00 77.75 91 PRO A O 1
ATOM 686 N N . THR A 1 92 ? 40.545 -18.261 -4.187 1.00 76.38 92 THR A N 1
ATOM 687 C CA . THR A 1 92 ? 40.012 -17.448 -3.081 1.00 76.38 92 THR A CA 1
ATOM 688 C C . THR A 1 92 ? 38.533 -17.149 -3.312 1.00 76.38 92 THR A C 1
ATOM 690 O O . THR A 1 92 ? 38.134 -16.759 -4.412 1.00 76.38 92 THR A O 1
ATOM 693 N N . THR A 1 93 ? 37.711 -17.278 -2.270 1.00 78.31 93 THR A N 1
ATOM 694 C CA . THR A 1 93 ? 36.268 -16.996 -2.327 1.00 78.31 93 THR A CA 1
ATOM 695 C C . THR A 1 93 ? 35.900 -15.797 -1.463 1.00 78.31 93 THR A C 1
ATOM 697 O O . THR A 1 93 ? 36.197 -15.790 -0.269 1.00 78.31 93 THR A O 1
ATOM 700 N N . ASN A 1 94 ? 35.181 -14.830 -2.027 1.00 75.69 94 ASN A N 1
ATOM 701 C CA . ASN A 1 94 ? 34.481 -13.819 -1.239 1.00 75.69 94 ASN A CA 1
ATOM 702 C C . ASN A 1 94 ? 33.200 -14.437 -0.682 1.00 75.69 94 ASN A C 1
ATOM 704 O O . ASN A 1 94 ? 32.447 -15.026 -1.453 1.00 75.69 94 ASN A O 1
ATOM 708 N N . VAL A 1 95 ? 32.943 -14.284 0.618 1.00 73.06 95 VAL A N 1
ATOM 709 C CA . VAL A 1 95 ? 31.734 -14.794 1.284 1.00 73.06 95 VAL A CA 1
ATOM 710 C C . VAL A 1 95 ? 30.981 -13.627 1.914 1.00 73.06 95 VAL A C 1
ATOM 712 O O . VAL A 1 95 ? 31.578 -12.786 2.585 1.00 73.06 95 VAL A O 1
ATOM 715 N N . ARG A 1 96 ? 29.670 -13.563 1.686 1.00 56.19 96 ARG A N 1
ATOM 716 C CA . ARG A 1 96 ? 28.746 -12.639 2.354 1.00 56.19 96 ARG A CA 1
ATOM 717 C C . ARG A 1 96 ? 27.575 -13.448 2.888 1.00 56.19 96 ARG A C 1
ATOM 719 O O . ARG A 1 96 ? 26.948 -14.153 2.101 1.00 56.19 96 ARG A O 1
ATOM 726 N N . SER A 1 97 ? 27.270 -13.337 4.176 1.00 64.62 97 SER A N 1
ATOM 727 C CA . SER A 1 97 ? 26.124 -14.010 4.788 1.00 64.62 97 SER A CA 1
ATOM 728 C C . SER A 1 97 ? 25.182 -13.018 5.463 1.00 64.62 97 SER A C 1
ATOM 730 O O . SER A 1 97 ? 25.605 -11.991 5.995 1.00 64.62 97 SER A O 1
ATOM 732 N N . ILE A 1 98 ? 23.889 -13.324 5.397 1.00 47.94 98 ILE A N 1
ATOM 733 C CA . ILE A 1 98 ? 22.806 -12.610 6.068 1.00 47.94 98 ILE A CA 1
ATOM 734 C C . ILE A 1 98 ? 21.908 -13.660 6.717 1.00 47.94 98 ILE A C 1
ATOM 736 O O . ILE A 1 98 ? 21.472 -14.608 6.064 1.00 47.94 98 ILE A O 1
ATOM 740 N N . GLU A 1 99 ? 21.618 -13.468 7.999 1.00 53.22 99 GLU A N 1
ATOM 741 C CA . GLU A 1 99 ? 20.620 -14.235 8.737 1.00 53.22 99 GLU A CA 1
ATOM 742 C C . GLU A 1 99 ? 19.447 -13.309 9.061 1.00 53.22 99 GLU A C 1
ATOM 744 O O . GLU A 1 99 ? 19.630 -12.203 9.571 1.00 53.22 99 GLU A O 1
ATOM 749 N N . THR A 1 100 ? 18.233 -13.709 8.694 1.00 39.50 100 THR A N 1
ATOM 750 C CA . THR A 1 100 ? 17.023 -12.900 8.863 1.00 39.50 100 THR A CA 1
ATOM 751 C C . THR A 1 100 ? 15.890 -13.763 9.390 1.00 39.50 100 THR A C 1
ATOM 753 O O . THR A 1 100 ? 15.631 -14.849 8.878 1.00 39.50 100 THR A O 1
ATOM 756 N N . ASN A 1 101 ? 15.185 -13.258 10.400 1.00 39.56 101 ASN A N 1
ATOM 757 C CA . ASN A 1 101 ? 13.967 -13.872 10.915 1.00 39.56 101 ASN A CA 1
ATOM 758 C C . ASN A 1 101 ? 12.758 -13.063 10.427 1.00 39.56 101 ASN A C 1
ATOM 760 O O . ASN A 1 101 ? 12.718 -11.848 10.620 1.00 39.56 101 ASN A O 1
ATOM 764 N N . VAL A 1 102 ? 11.783 -13.726 9.807 1.00 35.31 102 VAL A N 1
ATOM 765 C CA . VAL A 1 102 ? 10.569 -13.106 9.246 1.00 35.31 102 VAL A CA 1
ATOM 766 C C . VAL A 1 102 ? 9.327 -13.695 9.926 1.00 35.31 102 VAL A C 1
ATOM 768 O O . VAL A 1 102 ? 9.268 -14.905 10.140 1.00 35.31 102 VAL A O 1
ATOM 771 N N . LEU A 1 103 ? 8.344 -12.849 10.262 1.00 29.00 103 LEU A N 1
ATOM 772 C CA . LEU A 1 103 ? 7.019 -13.222 10.791 1.00 29.00 103 LEU A CA 1
ATOM 773 C C . LEU A 1 103 ? 5.905 -12.553 9.956 1.00 29.00 103 LEU A C 1
ATOM 775 O O . LEU A 1 103 ? 6.013 -11.359 9.678 1.00 29.00 103 LEU A O 1
ATOM 779 N N . ALA A 1 104 ? 4.840 -13.284 9.586 1.00 34.25 104 ALA A N 1
ATOM 780 C CA . ALA A 1 104 ? 3.674 -12.766 8.837 1.00 34.25 104 ALA A CA 1
ATOM 781 C C . ALA A 1 104 ? 2.349 -13.523 9.154 1.00 34.25 104 ALA A C 1
ATOM 783 O O . ALA A 1 104 ? 2.424 -14.697 9.514 1.00 34.25 104 ALA A O 1
ATOM 784 N N . ASN A 1 105 ? 1.178 -12.858 8.991 1.00 42.38 105 ASN A N 1
ATOM 785 C CA . ASN A 1 105 ? -0.204 -13.331 9.294 1.00 42.38 105 ASN A CA 1
ATOM 786 C C . ASN A 1 105 ? -1.236 -13.054 8.163 1.00 42.38 105 ASN A C 1
ATOM 788 O O . ASN A 1 105 ? -1.035 -12.118 7.386 1.00 42.38 105 ASN A O 1
ATOM 792 N N . ASP A 1 106 ? -2.362 -13.794 8.164 1.00 34.47 106 ASP A N 1
ATOM 793 C CA . ASP A 1 106 ? -3.631 -13.550 7.430 1.00 34.47 106 ASP A CA 1
ATOM 794 C C . ASP A 1 106 ? -4.567 -12.573 8.217 1.00 34.47 106 ASP A C 1
ATOM 796 O O . ASP A 1 106 ? -4.371 -12.385 9.421 1.00 34.47 106 ASP A O 1
ATOM 800 N N . GLY A 1 107 ? -5.535 -11.889 7.574 1.00 48.88 107 GLY A N 1
ATOM 801 C CA . GLY A 1 107 ? -6.529 -11.014 8.256 1.00 48.88 107 GLY A CA 1
ATOM 802 C C . GLY A 1 107 ? -6.140 -9.545 8.555 1.00 48.88 107 GLY A C 1
ATOM 803 O O . GLY A 1 107 ? -6.469 -9.013 9.614 1.00 48.88 107 GLY A O 1
ATOM 804 N N . GLN A 1 108 ? -5.439 -8.847 7.652 1.00 60.72 108 GLN A N 1
ATOM 805 C CA . GLN A 1 108 ? -4.948 -7.476 7.899 1.00 60.72 108 GLN A CA 1
ATOM 806 C C . GLN A 1 108 ? -6.001 -6.353 7.763 1.00 60.72 108 GLN A C 1
ATOM 808 O O . GLN A 1 108 ? -6.874 -6.363 6.893 1.00 60.72 108 GLN A O 1
ATOM 813 N N . VAL A 1 109 ? -5.851 -5.320 8.600 1.00 63.06 109 VAL A N 1
ATOM 814 C CA . VAL A 1 109 ? -6.534 -4.020 8.480 1.00 63.06 109 VAL A CA 1
ATOM 815 C C . VAL A 1 109 ? -5.740 -3.137 7.523 1.00 63.06 109 VAL A C 1
ATOM 817 O O . VAL A 1 109 ? -4.556 -2.886 7.748 1.00 63.06 109 VAL A O 1
ATOM 820 N N . ILE A 1 110 ? -6.393 -2.625 6.484 1.00 62.38 110 ILE A N 1
ATOM 821 C CA . ILE A 1 110 ? -5.801 -1.708 5.509 1.00 62.38 110 ILE A CA 1
ATOM 822 C C . ILE A 1 110 ? -6.303 -0.296 5.795 1.00 62.38 110 ILE A C 1
ATOM 824 O O . ILE A 1 110 ? -7.498 -0.080 5.981 1.00 62.38 110 ILE A O 1
ATOM 828 N N . VAL A 1 111 ? -5.397 0.685 5.812 1.00 66.38 111 VAL A N 1
ATOM 829 C CA . VAL A 1 111 ? -5.771 2.103 5.873 1.00 66.38 111 VAL A CA 1
ATOM 830 C C . VAL A 1 111 ? -5.650 2.716 4.483 1.00 66.38 111 VAL A C 1
ATOM 832 O O . VAL A 1 111 ? -4.568 2.753 3.904 1.00 66.38 111 VAL A O 1
ATOM 835 N N . LEU A 1 112 ? -6.769 3.200 3.950 1.00 64.19 112 LEU A N 1
ATOM 836 C CA . LEU A 1 112 ? -6.882 3.797 2.622 1.00 64.19 112 LEU A CA 1
ATOM 837 C C . LEU A 1 112 ? -6.989 5.317 2.739 1.00 64.19 112 LEU A C 1
ATOM 839 O O . LEU A 1 112 ? -7.831 5.815 3.480 1.00 64.19 112 LEU A O 1
ATOM 843 N N . GLY A 1 113 ? -6.169 6.053 1.987 1.00 69.38 113 GLY A N 1
ATOM 844 C CA . GLY A 1 113 ? -6.285 7.505 1.832 1.00 69.38 113 GLY A CA 1
ATOM 845 C C . GLY A 1 113 ? -7.020 7.869 0.541 1.00 69.38 113 GLY A C 1
ATOM 846 O O . GLY A 1 113 ? -6.483 7.670 -0.552 1.00 69.38 113 GLY A O 1
ATOM 847 N N . ILE A 1 114 ? -8.226 8.429 0.647 1.00 70.12 114 ILE A N 1
ATOM 848 C CA . ILE A 1 114 ? -9.110 8.727 -0.486 1.00 70.12 114 ILE A CA 1
ATOM 849 C C . ILE A 1 114 ? -9.396 10.227 -0.572 1.00 70.12 114 ILE A C 1
ATOM 851 O O . ILE A 1 114 ? -9.832 10.848 0.392 1.00 70.12 114 ILE A O 1
ATOM 855 N N . ARG A 1 115 ? -9.212 10.815 -1.760 1.00 74.25 115 ARG A N 1
ATOM 856 C CA . ARG A 1 115 ? -9.684 12.177 -2.060 1.00 74.25 115 ARG A CA 1
ATOM 857 C C . ARG A 1 115 ? -11.195 12.153 -2.309 1.00 74.25 115 ARG A C 1
ATOM 859 O O . ARG A 1 115 ? -11.658 11.455 -3.215 1.00 74.25 115 ARG A O 1
ATOM 866 N N . VAL A 1 116 ? -11.951 12.947 -1.558 1.00 82.50 116 VAL A N 1
ATOM 867 C CA . VAL A 1 116 ? -13.406 13.085 -1.697 1.00 82.50 116 VAL A CA 1
ATOM 868 C C . VAL A 1 116 ? -13.718 13.899 -2.952 1.00 82.50 116 VAL A C 1
ATOM 870 O O . VAL A 1 116 ? -13.387 15.082 -3.044 1.00 82.50 116 VAL A O 1
ATOM 873 N N . ARG A 1 117 ? -14.346 13.259 -3.941 1.00 77.38 117 ARG A N 1
ATOM 874 C CA . ARG A 1 117 ? -14.734 13.873 -5.223 1.00 77.38 117 ARG A CA 1
ATOM 875 C C . ARG A 1 117 ? -16.206 14.312 -5.219 1.00 77.38 117 ARG A C 1
ATOM 877 O O . ARG A 1 117 ? -16.986 13.781 -4.422 1.00 77.38 117 ARG A O 1
ATOM 884 N N . PRO A 1 118 ? -16.612 15.238 -6.112 1.00 78.75 118 PRO A N 1
ATOM 885 C CA . PRO A 1 118 ? -18.027 15.528 -6.333 1.00 78.75 118 PRO A CA 1
ATOM 886 C C . PRO A 1 118 ? -18.782 14.234 -6.674 1.00 78.75 118 PRO A C 1
ATOM 888 O O . PRO A 1 118 ? -18.333 13.470 -7.525 1.00 78.75 118 PRO A O 1
ATOM 891 N N . GLY A 1 119 ? -19.891 13.968 -5.980 1.00 82.12 119 GLY A N 1
ATOM 892 C CA . GLY A 1 119 ? -20.674 12.732 -6.131 1.00 82.12 119 GLY A CA 1
ATOM 893 C C . GLY A 1 119 ? -20.307 11.593 -5.171 1.00 82.12 119 GLY A C 1
ATOM 894 O O . GLY A 1 119 ? -21.008 10.586 -5.150 1.00 82.12 119 GLY A O 1
ATOM 895 N N . SER A 1 120 ? -19.263 11.738 -4.345 1.00 87.00 120 SER A N 1
ATOM 896 C CA . SER A 1 120 ? -18.999 10.783 -3.261 1.00 87.00 120 SER A CA 1
ATOM 897 C C . SER A 1 120 ? -20.116 10.835 -2.208 1.00 87.00 120 SER A C 1
ATOM 899 O O . SER A 1 120 ? -20.462 11.937 -1.770 1.00 87.00 120 SER A O 1
ATOM 901 N N . PRO A 1 121 ? -20.630 9.690 -1.716 1.00 87.00 121 PRO A N 1
ATOM 902 C CA . PRO A 1 121 ? -21.612 9.663 -0.631 1.00 87.00 121 PRO A CA 1
ATOM 903 C C . PRO A 1 121 ? -21.129 10.305 0.671 1.00 87.00 121 PRO A C 1
ATOM 905 O O . PRO A 1 121 ? -21.960 10.679 1.497 1.00 87.00 121 PRO A O 1
ATOM 908 N N . LEU A 1 122 ? -19.811 10.449 0.853 1.00 87.00 122 LEU A N 1
ATOM 909 C CA . LEU A 1 122 ? -19.218 11.132 2.001 1.00 87.00 122 LEU A CA 1
ATOM 910 C C . LEU A 1 122 ? -19.383 12.657 1.928 1.00 87.00 122 LEU A C 1
ATOM 912 O O . LEU A 1 122 ? -19.437 13.311 2.966 1.00 87.00 122 LEU A O 1
ATOM 916 N N . ALA A 1 123 ? -19.452 13.238 0.728 1.00 89.62 123 ALA A N 1
ATOM 917 C CA . ALA A 1 123 ? -19.429 14.685 0.555 1.00 89.62 123 ALA A CA 1
ATOM 918 C C . ALA A 1 123 ? -20.673 15.353 1.168 1.00 89.62 123 ALA A C 1
ATOM 920 O O . ALA A 1 123 ? -21.809 14.977 0.883 1.00 89.62 123 ALA A O 1
ATOM 921 N N . GLY A 1 124 ? -20.452 16.373 1.999 1.00 88.81 124 GLY A N 1
ATOM 922 C CA . GLY A 1 124 ? -21.510 17.153 2.642 1.00 88.81 124 GLY A CA 1
ATOM 923 C C . GLY A 1 124 ? -22.161 16.478 3.851 1.00 88.81 124 GLY A C 1
ATOM 924 O O . GLY A 1 124 ? -23.197 16.958 4.306 1.00 88.81 124 GLY A O 1
ATOM 925 N N . ARG A 1 125 ? -21.582 15.393 4.385 1.00 89.56 125 ARG A N 1
ATOM 926 C CA . ARG A 1 125 ? -22.143 14.648 5.526 1.00 89.56 125 ARG A CA 1
ATOM 927 C C . ARG A 1 125 ? -21.293 14.749 6.780 1.00 89.56 125 ARG A C 1
ATOM 929 O O . ARG A 1 125 ? -20.070 14.906 6.712 1.00 89.56 125 ARG A O 1
ATOM 936 N N . ARG A 1 126 ? -21.946 14.625 7.937 1.00 91.06 126 ARG A N 1
ATOM 937 C CA . ARG A 1 126 ? -21.256 14.457 9.223 1.00 91.06 126 ARG A CA 1
ATOM 938 C C . ARG A 1 126 ? -20.942 12.986 9.471 1.00 91.06 126 ARG A C 1
ATOM 940 O O . ARG A 1 126 ? -21.723 12.112 9.108 1.00 91.06 126 ARG A O 1
ATOM 947 N N . LEU A 1 127 ? -19.828 12.702 10.141 1.00 86.50 127 LEU A N 1
ATOM 948 C CA . LEU A 1 127 ? -19.422 11.323 10.447 1.00 86.50 127 LEU A CA 1
ATOM 949 C C . LEU A 1 127 ? -20.468 10.552 11.268 1.00 86.50 127 LEU A C 1
ATOM 951 O O . LEU A 1 127 ? -20.629 9.351 11.083 1.00 86.50 127 LEU A O 1
ATOM 955 N N . GLU A 1 128 ? -21.191 11.229 12.158 1.00 85.19 128 GLU A N 1
ATOM 956 C CA . GLU A 1 128 ? -22.270 10.644 12.967 1.00 85.19 128 GLU A CA 1
ATOM 957 C C . GLU A 1 128 ? -23.525 10.280 12.161 1.00 85.19 128 GLU A C 1
ATOM 959 O O . GLU A 1 128 ? -24.370 9.526 12.637 1.00 85.19 128 GLU A O 1
ATOM 964 N N . GLU A 1 129 ? -23.655 10.806 10.942 1.00 85.25 129 GLU A N 1
ATOM 965 C CA . GLU A 1 129 ? -24.741 10.459 10.028 1.00 85.25 129 GLU A CA 1
ATOM 966 C C . GLU A 1 129 ? -24.412 9.197 9.228 1.00 85.25 129 GLU A C 1
ATOM 968 O O . GLU A 1 129 ? -25.335 8.527 8.774 1.00 85.25 129 GLU A O 1
ATOM 973 N N . LEU A 1 130 ? -23.124 8.845 9.080 1.00 80.75 130 LEU A N 1
ATOM 974 C CA . LEU A 1 130 ? -22.685 7.705 8.270 1.00 80.75 130 LEU A CA 1
ATOM 975 C C . LEU A 1 130 ? -23.271 6.385 8.774 1.00 80.75 130 LEU A C 1
ATOM 977 O O . LEU A 1 130 ? -23.770 5.610 7.971 1.00 80.75 130 LEU A O 1
ATOM 981 N N . SER A 1 131 ? -23.330 6.179 10.092 1.00 71.31 131 SER A N 1
ATOM 982 C CA . SER A 1 131 ? -23.897 4.960 10.688 1.00 71.31 131 SER A CA 1
ATOM 983 C C . SER A 1 131 ? -25.386 4.743 10.394 1.00 71.31 131 SER A C 1
ATOM 985 O O . SER A 1 131 ? -25.903 3.662 10.646 1.00 71.31 131 SER A O 1
ATOM 987 N N . ARG A 1 132 ? -26.106 5.744 9.867 1.00 75.94 132 ARG A N 1
ATOM 988 C CA . ARG A 1 132 ? -27.527 5.612 9.504 1.00 75.94 132 ARG A CA 1
ATOM 989 C C . ARG A 1 132 ? -27.743 4.957 8.143 1.00 75.94 132 ARG A C 1
ATOM 991 O O . ARG A 1 132 ? -28.875 4.599 7.833 1.00 75.94 132 ARG A O 1
ATOM 998 N N . PHE A 1 133 ? -26.697 4.842 7.327 1.00 71.81 133 PHE A N 1
ATOM 999 C CA . PHE A 1 133 ? -26.801 4.344 5.956 1.00 71.81 133 PHE A CA 1
ATOM 1000 C C . PHE A 1 133 ? -26.639 2.822 5.841 1.00 71.81 133 PHE A C 1
ATOM 1002 O O . PHE A 1 133 ? -26.884 2.291 4.763 1.00 71.81 133 PHE A O 1
ATOM 1009 N N . GLY A 1 134 ? -26.285 2.119 6.925 1.00 73.12 134 GLY A N 1
ATOM 1010 C CA . GLY A 1 134 ? -26.057 0.670 6.903 1.00 73.12 134 GLY A CA 1
ATOM 1011 C C . GLY A 1 134 ? -24.842 0.287 6.054 1.00 73.12 134 GLY A C 1
ATOM 1012 O O . GLY A 1 134 ? -23.911 1.082 5.897 1.00 73.12 134 GLY A O 1
ATOM 1013 N N . GLU A 1 135 ? -24.809 -0.925 5.503 1.00 73.75 135 GLU A N 1
ATOM 1014 C CA . GLU A 1 135 ? -23.698 -1.337 4.639 1.00 73.75 135 GLU A CA 1
ATOM 1015 C C . GLU A 1 135 ? -23.569 -0.445 3.386 1.00 73.75 135 GLU A C 1
ATOM 1017 O O . GLU A 1 135 ? -24.580 -0.081 2.781 1.00 73.75 135 GLU A O 1
ATOM 1022 N N . PRO A 1 136 ? -22.338 -0.076 2.974 1.00 78.50 136 PRO A N 1
ATOM 1023 C CA . PRO A 1 136 ? -21.036 -0.494 3.508 1.00 78.50 136 PRO A CA 1
ATOM 1024 C C . PRO A 1 136 ? -20.423 0.493 4.522 1.00 78.50 136 PRO A C 1
ATOM 1026 O O . PRO A 1 136 ? -19.246 0.378 4.857 1.00 78.50 136 PRO A O 1
ATOM 1029 N N . SER A 1 137 ? -21.189 1.458 5.044 1.00 78.94 137 SER A N 1
ATOM 1030 C CA . SER A 1 137 ? -20.679 2.461 5.999 1.00 78.94 137 SER A CA 1
ATOM 1031 C C . SER A 1 137 ? -20.196 1.875 7.335 1.00 78.94 137 SER A C 1
ATOM 1033 O O . SER A 1 137 ? -19.377 2.485 8.018 1.00 78.94 137 SER A O 1
ATOM 1035 N N . GLU A 1 138 ? -20.657 0.673 7.683 1.00 81.81 138 GLU A N 1
ATOM 1036 C CA . GLU A 1 138 ? -20.231 -0.076 8.873 1.00 81.81 138 GLU A CA 1
ATOM 1037 C C . GLU A 1 138 ? -18.921 -0.854 8.660 1.00 81.81 138 GLU A C 1
ATOM 1039 O O . GLU A 1 138 ? -18.263 -1.238 9.627 1.00 81.81 138 GLU A O 1
ATOM 1044 N N . LYS A 1 139 ? -18.506 -1.050 7.400 1.00 84.31 139 LYS A N 1
ATOM 1045 C CA . LYS A 1 139 ? -17.311 -1.824 7.031 1.00 84.31 139 LYS A CA 1
ATOM 1046 C C . LYS A 1 139 ? -16.007 -1.025 7.142 1.00 84.31 139 LYS A C 1
ATOM 1048 O O . LYS A 1 139 ? -14.927 -1.590 6.978 1.00 84.31 139 LYS A O 1
ATOM 1053 N N . PHE A 1 140 ? -16.077 0.280 7.425 1.00 86.19 140 PHE A N 1
ATOM 1054 C CA . PHE A 1 140 ? -14.896 1.131 7.542 1.00 86.19 140 PHE A CA 1
ATOM 1055 C C . PHE A 1 140 ? -14.963 2.138 8.691 1.00 86.19 140 PHE A C 1
ATOM 1057 O O . PHE A 1 140 ? -16.029 2.555 9.143 1.00 86.19 140 PHE A O 1
ATOM 1064 N N . ARG A 1 141 ? -13.789 2.597 9.136 1.00 86.25 141 ARG A N 1
ATOM 1065 C CA . ARG A 1 141 ? -13.644 3.658 10.140 1.00 86.25 141 ARG A CA 1
ATOM 1066 C C . ARG A 1 141 ? -12.772 4.787 9.627 1.00 86.25 141 ARG A C 1
ATOM 1068 O O . ARG A 1 141 ? -11.625 4.561 9.273 1.00 86.25 141 ARG A O 1
ATOM 1075 N N . LEU A 1 142 ? -13.272 6.020 9.670 1.00 85.94 142 LEU A N 1
ATOM 1076 C CA . LEU A 1 142 ? -12.455 7.204 9.399 1.00 85.94 142 LEU A CA 1
ATOM 1077 C C . LEU A 1 142 ? -11.485 7.454 10.558 1.00 85.94 142 LEU A C 1
ATOM 1079 O O . LEU A 1 142 ? -11.920 7.669 11.688 1.00 85.94 142 LEU A O 1
ATOM 1083 N N . VAL A 1 143 ? -10.184 7.408 10.270 1.00 82.38 143 VAL A N 1
ATOM 1084 C CA . VAL A 1 143 ? -9.093 7.543 11.249 1.00 82.38 143 VAL A CA 1
ATOM 1085 C C . VAL A 1 143 ? -8.379 8.892 11.168 1.00 82.38 143 VAL A C 1
ATOM 1087 O O . VAL A 1 143 ? -7.837 9.354 12.167 1.00 82.38 143 VAL A O 1
ATOM 1090 N N . GLY A 1 144 ? -8.432 9.556 10.012 1.00 81.44 144 GLY A N 1
ATOM 1091 C CA . GLY A 1 144 ? -7.790 10.849 9.785 1.00 81.44 144 GLY A CA 1
ATOM 1092 C C . GLY A 1 144 ? -8.427 11.607 8.624 1.00 81.44 144 GLY A C 1
ATOM 1093 O O . GLY A 1 144 ? -9.041 11.008 7.741 1.00 81.44 144 GLY A O 1
ATOM 1094 N N . MET A 1 145 ? -8.301 12.930 8.626 1.00 82.31 145 MET A N 1
ATOM 1095 C CA . MET A 1 145 ? -8.736 13.805 7.539 1.00 82.31 145 MET A CA 1
ATOM 1096 C C . MET A 1 145 ? -7.717 14.921 7.301 1.00 82.31 145 MET A C 1
ATOM 1098 O O . MET A 1 145 ? -7.277 15.566 8.251 1.00 82.31 145 MET A O 1
ATOM 1102 N N . VAL A 1 146 ? -7.375 15.162 6.037 1.00 77.56 146 VAL A N 1
ATOM 1103 C CA . VAL A 1 146 ? -6.565 16.306 5.602 1.00 77.56 146 VAL A CA 1
ATOM 1104 C C . VAL A 1 146 ? -7.447 17.263 4.820 1.00 77.56 146 VAL A C 1
ATOM 1106 O O . VAL A 1 146 ? -8.100 16.860 3.851 1.00 77.56 146 VAL A O 1
ATOM 1109 N N . ARG A 1 147 ? -7.438 18.530 5.227 1.00 82.12 147 ARG A N 1
ATOM 1110 C CA . ARG A 1 147 ? -8.119 19.632 4.552 1.00 82.12 147 ARG A CA 1
ATOM 1111 C C . ARG A 1 147 ? -7.117 20.751 4.300 1.00 82.12 147 ARG A C 1
ATOM 1113 O O . ARG A 1 147 ? -6.655 21.402 5.232 1.00 82.12 147 ARG A O 1
ATOM 1120 N N . GLY A 1 148 ? -6.791 20.978 3.029 1.00 78.19 148 GLY A N 1
ATOM 1121 C CA . GLY A 1 148 ? -5.685 21.867 2.671 1.00 78.19 148 GLY A CA 1
ATOM 1122 C C . GLY A 1 148 ? -4.370 21.315 3.223 1.00 78.19 148 GLY A C 1
ATOM 1123 O O . GLY A 1 148 ? -3.987 20.202 2.874 1.00 78.19 148 GLY A O 1
ATOM 1124 N N . GLU A 1 149 ? -3.718 22.075 4.101 1.00 69.31 149 GLU A N 1
ATOM 1125 C CA . GLU A 1 149 ? -2.471 21.682 4.777 1.00 69.31 149 GLU A CA 1
ATOM 1126 C C . GLU A 1 149 ? -2.696 21.126 6.192 1.00 69.31 149 GLU A C 1
ATOM 1128 O O . GLU A 1 149 ? -1.768 20.613 6.817 1.00 69.31 149 GLU A O 1
ATOM 1133 N N . GLU A 1 150 ? -3.922 21.210 6.713 1.00 76.12 150 GLU A N 1
ATOM 1134 C CA . GLU A 1 150 ? -4.231 20.786 8.074 1.00 76.12 150 GLU A CA 1
ATOM 1135 C C . GLU A 1 150 ? -4.674 19.325 8.099 1.00 76.12 150 GLU A C 1
ATOM 1137 O O . GLU A 1 150 ? -5.568 18.911 7.358 1.00 76.12 150 GLU A O 1
ATOM 1142 N N . ALA A 1 151 ? -4.072 18.546 8.994 1.00 76.19 151 ALA A N 1
ATOM 1143 C CA . ALA A 1 151 ? -4.410 17.153 9.212 1.00 76.19 151 ALA A CA 1
ATOM 1144 C C . ALA A 1 151 ? -4.854 16.926 10.656 1.00 76.19 151 ALA A C 1
ATOM 1146 O O . ALA A 1 151 ? -4.161 17.301 11.602 1.00 76.19 151 ALA A O 1
ATOM 1147 N N . PHE A 1 152 ? -6.006 16.285 10.830 1.00 82.88 152 PHE A N 1
ATOM 1148 C CA . PHE A 1 152 ? -6.605 16.080 12.143 1.00 82.88 152 PHE A CA 1
ATOM 1149 C C . PHE A 1 152 ? -7.419 14.784 12.206 1.00 82.88 152 PHE A C 1
ATOM 1151 O O . PHE A 1 152 ? -7.842 14.224 11.192 1.00 82.88 152 PHE A O 1
ATOM 1158 N N . VAL A 1 153 ? -7.637 14.285 13.424 1.00 84.81 153 VAL A N 1
ATOM 1159 C CA . VAL A 1 153 ? -8.496 13.118 13.671 1.00 84.81 153 VAL A CA 1
ATOM 1160 C C . VAL A 1 153 ? -9.956 13.584 13.701 1.00 84.81 153 VAL A C 1
ATOM 1162 O O . VAL A 1 153 ? -10.300 14.411 14.551 1.00 84.81 153 VAL A O 1
ATOM 1165 N N . PRO A 1 154 ? -10.829 13.095 12.801 1.00 84.50 154 PRO A N 1
ATOM 1166 C CA . PRO A 1 154 ? -12.200 13.578 12.717 1.00 84.50 154 PRO A CA 1
ATOM 1167 C C . PRO A 1 154 ? -13.069 13.015 13.856 1.00 84.50 154 PRO A C 1
ATOM 1169 O O . PRO A 1 154 ? -12.869 11.900 14.338 1.00 84.50 154 PRO A O 1
ATOM 1172 N N . HIS A 1 155 ? -14.074 13.782 14.278 1.00 84.38 155 HIS A N 1
ATOM 1173 C CA . HIS A 1 155 ? -15.067 13.399 15.288 1.00 84.38 155 HIS A CA 1
ATOM 1174 C C . HIS A 1 155 ? -16.470 13.294 14.666 1.00 84.38 155 HIS A C 1
ATOM 1176 O O . HIS A 1 155 ? -16.684 13.718 13.535 1.00 84.38 155 HIS A O 1
ATOM 1182 N N . GLY A 1 156 ? -17.470 12.790 15.403 1.00 83.31 156 GLY A N 1
ATOM 1183 C CA . GLY A 1 156 ? -18.830 12.564 14.870 1.00 83.31 156 GLY A CA 1
ATOM 1184 C C . GLY A 1 156 ? -19.446 13.781 14.163 1.00 83.31 156 GLY A C 1
ATOM 1185 O O . GLY A 1 156 ? -20.010 13.662 13.081 1.00 83.31 156 GLY A O 1
ATOM 1186 N N . ARG A 1 157 ? -19.227 14.983 14.708 1.00 86.44 157 ARG A N 1
ATOM 1187 C CA . ARG A 1 157 ? -19.741 16.239 14.135 1.00 86.44 157 ARG A CA 1
ATOM 1188 C C . ARG A 1 157 ? -18.925 16.794 12.962 1.00 86.44 157 ARG A C 1
ATOM 1190 O O . ARG A 1 157 ? -19.329 17.818 12.410 1.00 86.44 157 ARG A O 1
ATOM 1197 N N . THR A 1 158 ? -17.781 16.194 12.626 1.00 89.88 158 THR A N 1
ATOM 1198 C CA . THR A 1 158 ? -16.905 16.662 11.546 1.00 89.88 158 THR A CA 1
ATOM 1199 C C . THR A 1 158 ? -17.644 16.503 10.224 1.00 89.88 158 THR A C 1
ATOM 1201 O O . THR A 1 158 ? -18.160 15.429 9.930 1.00 89.88 158 THR A O 1
ATOM 1204 N N . LEU A 1 159 ? -17.721 17.588 9.455 1.00 92.31 159 LEU A N 1
ATOM 1205 C CA . LEU A 1 159 ? -18.320 17.605 8.125 1.00 92.31 159 LEU A CA 1
ATOM 1206 C C . LEU A 1 159 ? -17.247 17.251 7.099 1.00 92.31 159 LEU A C 1
ATOM 1208 O O . LEU A 1 159 ? -16.212 17.917 7.072 1.00 92.31 159 LEU A O 1
ATOM 1212 N N . VAL A 1 160 ? -17.504 16.252 6.260 1.00 92.31 160 VAL A N 1
ATOM 1213 C CA . VAL A 1 160 ? -16.641 15.918 5.123 1.00 92.31 160 VAL A CA 1
ATOM 1214 C C . VAL A 1 160 ? -17.013 16.814 3.943 1.00 92.31 160 VAL A C 1
ATOM 1216 O O . VAL A 1 160 ? -18.181 16.899 3.561 1.00 92.31 160 VAL A O 1
ATOM 1219 N N . THR A 1 161 ? -16.030 17.474 3.345 1.00 90.62 161 THR A N 1
ATOM 1220 C CA . THR A 1 161 ? -16.208 18.347 2.182 1.00 90.62 161 THR A CA 1
ATOM 1221 C C . THR A 1 161 ? -15.489 17.805 0.958 1.00 90.62 161 THR A C 1
ATOM 1223 O O . THR A 1 161 ? -14.518 17.055 1.046 1.00 90.62 161 THR A O 1
ATOM 1226 N N . THR A 1 162 ? -15.977 18.177 -0.221 1.00 88.38 162 THR A N 1
ATOM 1227 C CA . THR A 1 162 ? -15.317 17.864 -1.488 1.00 88.38 162 THR A CA 1
ATOM 1228 C C . THR A 1 162 ? -13.907 18.452 -1.504 1.00 88.38 162 THR A C 1
ATOM 1230 O O . THR A 1 162 ? -13.721 19.612 -1.149 1.00 88.38 162 THR A O 1
ATOM 1233 N N . GLY A 1 163 ? -12.919 17.663 -1.922 1.00 78.69 163 GLY A N 1
ATOM 1234 C CA . GLY A 1 163 ? -11.505 18.040 -1.889 1.00 78.69 163 GLY A CA 1
ATOM 1235 C C . GLY A 1 163 ? -10.746 17.551 -0.653 1.00 78.69 163 GLY A C 1
ATOM 1236 O O . GLY A 1 163 ? -9.522 17.453 -0.731 1.00 78.69 163 GLY A O 1
ATOM 1237 N N . ASP A 1 164 ? -11.435 17.162 0.426 1.00 84.38 164 ASP A N 1
ATOM 1238 C CA . ASP A 1 164 ? -10.788 16.550 1.593 1.00 84.38 164 ASP A CA 1
ATOM 1239 C C . ASP A 1 164 ? -10.099 15.233 1.202 1.00 84.38 164 ASP A C 1
ATOM 1241 O O . ASP A 1 164 ? -10.575 14.493 0.334 1.00 84.38 164 ASP A O 1
ATOM 1245 N N . VAL A 1 165 ? -8.991 14.906 1.867 1.00 77.56 165 VAL A N 1
ATOM 1246 C CA . VAL A 1 165 ? -8.413 13.556 1.838 1.00 77.56 165 VAL A CA 1
ATOM 1247 C C . VAL A 1 165 ? -8.786 12.861 3.135 1.00 77.56 165 VAL A C 1
ATOM 1249 O O . VAL A 1 165 ? -8.356 13.264 4.213 1.00 77.56 165 VAL A O 1
ATOM 1252 N N . VAL A 1 166 ? -9.595 11.816 3.034 1.00 83.31 166 VAL A N 1
ATOM 1253 C CA . VAL A 1 166 ? -10.029 11.013 4.172 1.00 83.31 166 VAL A CA 1
ATOM 1254 C C . VAL A 1 166 ? -9.208 9.737 4.264 1.00 83.31 166 VAL A C 1
ATOM 1256 O O . VAL A 1 166 ? -8.981 9.067 3.260 1.00 83.31 166 VAL A O 1
ATOM 1259 N N . TYR A 1 167 ? -8.779 9.392 5.471 1.00 79.50 167 TYR A N 1
ATOM 1260 C CA . TYR A 1 167 ? -8.101 8.140 5.767 1.00 79.50 167 TYR A CA 1
ATOM 1261 C C . TYR A 1 167 ? -9.054 7.214 6.497 1.00 79.50 167 TYR A C 1
ATOM 1263 O O . TYR A 1 167 ? -9.633 7.587 7.520 1.00 79.50 167 TYR A O 1
ATOM 1271 N N . MET A 1 168 ? -9.214 6.008 5.971 1.00 78.88 168 MET A N 1
ATOM 1272 C CA . MET A 1 168 ? -10.193 5.042 6.442 1.00 78.88 168 MET A CA 1
ATOM 1273 C C . MET A 1 168 ? -9.573 3.667 6.631 1.00 78.88 168 MET A C 1
ATOM 1275 O O . MET A 1 168 ? -8.941 3.137 5.725 1.00 78.88 168 MET A O 1
ATOM 1279 N N . ALA A 1 169 ? -9.764 3.097 7.813 1.00 80.19 169 ALA A N 1
ATOM 1280 C CA . ALA A 1 169 ? -9.419 1.722 8.116 1.00 80.19 169 ALA A CA 1
ATOM 1281 C C . ALA A 1 169 ? -10.538 0.794 7.644 1.00 80.19 169 ALA A C 1
ATOM 1283 O O . ALA A 1 169 ? -11.704 1.018 7.975 1.00 80.19 169 ALA A O 1
ATOM 1284 N N . VAL A 1 170 ? -10.172 -0.224 6.877 1.00 77.56 170 VAL A N 1
ATOM 1285 C CA . VAL A 1 170 ? -11.068 -1.205 6.261 1.00 77.56 170 VAL A CA 1
ATOM 1286 C C . VAL A 1 170 ? -10.449 -2.588 6.440 1.00 77.56 170 VAL A C 1
ATOM 1288 O O . VAL A 1 170 ? -9.225 -2.731 6.459 1.00 77.56 170 VAL A O 1
ATOM 1291 N N . ASN A 1 171 ? -11.272 -3.623 6.574 1.00 76.31 171 ASN A N 1
ATOM 1292 C CA . ASN A 1 171 ? -10.776 -4.989 6.440 1.00 76.31 171 ASN A CA 1
ATOM 1293 C C . ASN A 1 171 ? -10.325 -5.225 4.988 1.00 76.31 171 ASN A C 1
ATOM 1295 O O . ASN A 1 171 ? -11.032 -4.826 4.066 1.00 76.31 171 ASN A O 1
ATOM 1299 N N . ALA A 1 172 ? -9.182 -5.885 4.778 1.00 67.50 172 ALA A N 1
ATOM 1300 C CA . ALA A 1 172 ? -8.678 -6.216 3.445 1.00 67.50 172 ALA A CA 1
ATOM 1301 C C . ALA A 1 172 ? -9.733 -6.864 2.522 1.00 67.50 172 ALA A C 1
ATOM 1303 O O . ALA A 1 172 ? -9.767 -6.548 1.335 1.00 67.50 172 ALA A O 1
ATOM 1304 N N . ARG A 1 173 ? -10.629 -7.704 3.062 1.00 75.06 173 ARG A N 1
ATOM 1305 C CA . ARG A 1 173 ? -11.691 -8.374 2.285 1.00 75.06 173 ARG A CA 1
ATOM 1306 C C . ARG A 1 173 ? -12.820 -7.449 1.821 1.00 75.06 173 ARG A C 1
ATOM 1308 O O . ARG A 1 173 ? -13.505 -7.775 0.863 1.00 75.06 173 ARG A O 1
ATOM 1315 N N . ASP A 1 174 ? -13.005 -6.314 2.491 1.00 77.44 174 ASP A N 1
ATOM 1316 C CA . ASP A 1 174 ? -14.115 -5.379 2.269 1.00 77.44 174 ASP A CA 1
ATOM 1317 C C . ASP A 1 174 ? -13.687 -4.126 1.479 1.00 77.44 174 ASP A C 1
ATOM 1319 O O . ASP A 1 174 ? -14.483 -3.212 1.270 1.00 77.44 174 ASP A O 1
ATOM 1323 N N . VAL A 1 175 ? -12.421 -4.054 1.045 1.00 71.06 175 VAL A N 1
ATOM 1324 C CA . VAL A 1 175 ? -11.855 -2.872 0.375 1.00 71.06 175 VAL A CA 1
ATOM 1325 C C . VAL A 1 175 ? -12.620 -2.503 -0.894 1.00 71.06 175 VAL A C 1
ATOM 1327 O O . VAL A 1 175 ? -12.936 -1.330 -1.072 1.00 71.06 175 VAL A O 1
ATOM 1330 N N . GLU A 1 176 ? -12.930 -3.467 -1.763 1.00 73.06 176 GLU A N 1
ATOM 1331 C CA . GLU A 1 176 ? -13.594 -3.180 -3.044 1.00 73.06 176 GLU A CA 1
ATOM 1332 C C . GLU A 1 176 ? -15.022 -2.656 -2.848 1.00 73.06 176 GLU A C 1
ATOM 1334 O O . GLU A 1 176 ? -15.333 -1.581 -3.357 1.00 73.06 176 GLU A O 1
ATOM 1339 N N . ASP A 1 177 ? -15.841 -3.318 -2.020 1.00 81.06 177 ASP A N 1
ATOM 1340 C CA . ASP A 1 177 ? -17.203 -2.864 -1.684 1.00 81.06 177 ASP A CA 1
ATOM 1341 C C . ASP A 1 177 ? -17.213 -1.415 -1.176 1.00 81.06 177 ASP A C 1
ATOM 1343 O O . ASP A 1 177 ? -18.064 -0.590 -1.522 1.00 81.06 177 ASP A O 1
ATOM 1347 N N . VAL A 1 178 ? -16.241 -1.100 -0.320 1.00 82.56 178 VAL A N 1
ATOM 1348 C CA . VAL A 1 178 ? -16.108 0.216 0.289 1.00 82.56 178 VAL A CA 1
ATOM 1349 C C . VAL A 1 178 ? -15.617 1.251 -0.727 1.00 82.56 178 VAL A C 1
ATOM 1351 O O . VAL A 1 178 ? -16.112 2.382 -0.728 1.00 82.56 178 VAL A O 1
ATOM 1354 N N . LEU A 1 179 ? -14.680 0.894 -1.609 1.00 70.38 179 LEU A N 1
ATOM 1355 C CA . LEU A 1 179 ? -14.201 1.779 -2.673 1.00 70.38 179 LEU A CA 1
ATOM 1356 C C . LEU A 1 179 ? -15.302 2.101 -3.687 1.00 70.38 179 LEU A C 1
ATOM 1358 O O . LEU A 1 179 ? -15.450 3.272 -4.042 1.00 70.38 179 LEU A O 1
ATOM 1362 N N . ASP A 1 180 ? -16.092 1.110 -4.097 1.00 79.56 180 ASP A N 1
ATOM 1363 C CA . ASP A 1 180 ? -17.202 1.289 -5.038 1.00 79.56 180 ASP A CA 1
ATOM 1364 C C . ASP A 1 180 ? -18.283 2.210 -4.460 1.00 79.56 180 ASP A C 1
ATOM 1366 O O . ASP A 1 180 ? -18.846 3.050 -5.164 1.00 79.56 180 ASP A O 1
ATOM 1370 N N . TRP A 1 181 ? -18.525 2.139 -3.150 1.00 85.56 181 TRP A N 1
ATOM 1371 C CA . TRP A 1 181 ? -19.456 3.046 -2.487 1.00 85.56 181 TRP A CA 1
ATOM 1372 C C . TRP A 1 181 ? -18.889 4.455 -2.301 1.00 85.56 181 TRP A C 1
ATOM 1374 O O . TRP A 1 181 ? -19.559 5.433 -2.627 1.00 85.56 181 TRP A O 1
ATOM 1384 N N . VAL A 1 182 ? -17.658 4.604 -1.798 1.00 81.19 182 VAL A N 1
ATOM 1385 C CA . VAL A 1 182 ? -17.061 5.935 -1.570 1.00 81.19 182 VAL A CA 1
ATOM 1386 C C . VAL A 1 182 ? -16.791 6.660 -2.893 1.00 81.19 182 VAL A C 1
ATOM 1388 O O . VAL A 1 182 ? -16.894 7.893 -2.950 1.00 81.19 182 VAL A O 1
ATOM 1391 N N . GLN A 1 183 ? -16.468 5.922 -3.956 1.00 73.00 183 GLN A N 1
ATOM 1392 C CA . GLN A 1 183 ? -16.175 6.448 -5.287 1.00 73.00 183 GLN A CA 1
ATOM 1393 C C . GLN A 1 183 ? -16.986 5.724 -6.385 1.00 73.00 183 GLN A C 1
ATOM 1395 O O . GLN A 1 183 ? -16.399 5.031 -7.211 1.00 73.00 183 GLN A O 1
ATOM 1400 N N . PRO A 1 184 ? -18.306 5.969 -6.507 1.00 71.94 184 PRO A N 1
ATOM 1401 C CA . PRO A 1 184 ? -19.165 5.263 -7.474 1.00 71.94 184 PRO A CA 1
ATOM 1402 C C . PRO A 1 184 ? -18.795 5.508 -8.941 1.00 71.94 184 PRO A C 1
ATOM 1404 O O . PRO A 1 184 ? -19.146 4.743 -9.831 1.00 71.94 184 PRO A O 1
ATOM 1407 N N . THR A 1 185 ? -18.102 6.616 -9.210 1.00 63.88 185 THR A N 1
ATOM 1408 C CA . THR A 1 185 ? -17.611 6.990 -10.541 1.00 63.88 185 THR A CA 1
ATOM 1409 C C . THR A 1 185 ? -16.175 6.529 -10.796 1.00 63.88 185 THR A C 1
ATOM 1411 O O . THR A 1 185 ? -15.600 6.875 -11.832 1.00 63.88 185 THR A O 1
ATOM 1414 N N . ARG A 1 186 ? -15.567 5.770 -9.870 1.00 60.72 186 ARG A N 1
ATOM 1415 C CA . ARG A 1 186 ? -14.243 5.171 -10.053 1.00 60.72 186 ARG A CA 1
ATOM 1416 C C . ARG A 1 186 ? -14.322 4.183 -11.208 1.00 60.72 186 ARG A C 1
ATOM 1418 O O . ARG A 1 186 ? -15.010 3.173 -11.143 1.00 60.72 186 ARG A O 1
ATOM 1425 N N . ARG A 1 187 ? -13.583 4.473 -12.272 1.00 55.09 187 ARG A N 1
ATOM 1426 C CA . ARG A 1 187 ? -13.295 3.490 -13.310 1.00 55.09 187 ARG A CA 1
ATOM 1427 C C . ARG A 1 187 ? -12.064 2.710 -12.870 1.00 55.09 187 ARG A C 1
ATOM 1429 O O . ARG A 1 187 ? -11.087 3.306 -12.415 1.00 55.09 187 ARG A O 1
ATOM 1436 N N . ARG A 1 188 ? -12.140 1.380 -12.920 1.00 54.59 188 ARG A N 1
ATOM 1437 C CA . ARG A 1 188 ? -10.971 0.528 -12.689 1.00 54.59 188 ARG A CA 1
ATOM 1438 C C . ARG A 1 188 ? -10.007 0.765 -13.846 1.00 54.59 188 ARG A C 1
ATOM 1440 O O . ARG A 1 188 ? -10.416 0.656 -14.998 1.00 54.59 188 ARG A O 1
ATOM 1447 N N . GLY A 1 189 ? -8.766 1.126 -13.531 1.00 58.59 189 GLY A N 1
ATOM 1448 C CA . GLY A 1 189 ? -7.724 1.211 -14.546 1.00 58.59 189 GLY A CA 1
ATOM 1449 C C . GLY A 1 189 ? -7.511 -0.180 -15.125 1.00 58.59 189 GLY A C 1
ATOM 1450 O O . GLY A 1 189 ? -7.224 -1.114 -14.380 1.00 58.59 189 GLY A O 1
ATOM 1451 N N . SER A 1 190 ? -7.703 -0.331 -16.429 1.00 66.00 190 SER A N 1
ATOM 1452 C CA . SER A 1 190 ? -7.490 -1.597 -17.137 1.00 66.00 190 SER A CA 1
ATOM 1453 C C . SER A 1 190 ? -6.029 -1.805 -17.524 1.00 66.00 190 SER A C 1
ATOM 1455 O O . SER A 1 190 ? -5.668 -2.895 -17.959 1.00 66.00 190 SER A O 1
ATOM 1457 N N . ARG A 1 191 ? -5.200 -0.763 -17.377 1.00 77.75 191 ARG A N 1
ATOM 1458 C CA . ARG A 1 191 ? -3.849 -0.702 -17.925 1.00 77.75 191 ARG A CA 1
ATOM 1459 C C . ARG A 1 191 ? -2.887 0.025 -16.993 1.00 77.75 191 ARG A C 1
ATOM 1461 O O . ARG A 1 191 ? -3.260 1.010 -16.352 1.00 77.75 191 ARG A O 1
ATOM 1468 N N . VAL A 1 192 ? -1.636 -0.421 -16.949 1.00 84.44 192 VAL A N 1
ATOM 1469 C CA . VAL A 1 192 ? -0.544 0.264 -16.249 1.00 84.44 192 VAL A CA 1
ATOM 1470 C C . VAL A 1 192 ? 0.721 0.300 -17.103 1.00 84.44 192 VAL A C 1
ATOM 1472 O O . VAL A 1 192 ? 1.130 -0.707 -17.679 1.00 84.44 192 VAL A O 1
ATOM 1475 N N . ILE A 1 193 ? 1.366 1.464 -17.152 1.00 90.19 193 ILE A N 1
ATOM 1476 C CA . ILE A 1 193 ? 2.711 1.637 -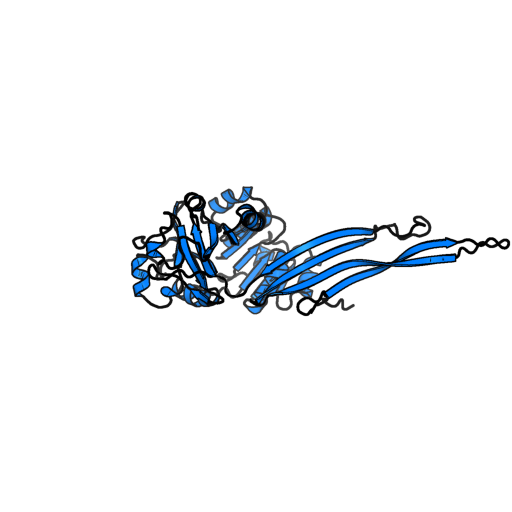17.701 1.00 90.19 193 ILE A CA 1
ATOM 1477 C C . ILE A 1 193 ? 3.696 1.694 -16.534 1.00 90.19 193 ILE A C 1
ATOM 1479 O O . ILE A 1 193 ? 3.584 2.541 -15.647 1.00 90.19 193 ILE A O 1
ATOM 1483 N N . ILE A 1 194 ? 4.678 0.801 -16.538 1.00 92.50 194 ILE A N 1
ATOM 1484 C CA . ILE A 1 194 ? 5.752 0.735 -15.550 1.00 92.50 194 ILE A CA 1
ATOM 1485 C C . ILE A 1 194 ? 7.050 1.151 -16.237 1.00 92.50 194 ILE A C 1
ATOM 1487 O O . ILE A 1 194 ? 7.446 0.563 -17.238 1.00 92.50 194 ILE A O 1
ATOM 1491 N N . VAL A 1 195 ? 7.743 2.142 -15.688 1.00 93.69 195 VAL A N 1
ATOM 1492 C CA . VAL A 1 195 ? 9.038 2.610 -16.187 1.00 93.69 195 VAL A CA 1
ATOM 1493 C C . VAL A 1 195 ? 10.159 2.080 -15.298 1.00 93.69 195 VAL A C 1
ATOM 1495 O O . VAL A 1 195 ? 10.239 2.402 -14.109 1.00 93.69 195 VAL A O 1
ATOM 1498 N N . GLY A 1 196 ? 11.042 1.285 -15.903 1.00 93.56 196 GLY A N 1
ATOM 1499 C CA . GLY A 1 196 ? 12.203 0.654 -15.282 1.00 93.56 196 GLY A CA 1
ATOM 1500 C C . GLY A 1 196 ? 12.013 -0.843 -15.034 1.00 93.56 196 GLY A C 1
ATOM 1501 O O . GLY A 1 196 ? 11.384 -1.249 -14.063 1.00 93.56 196 GLY A O 1
ATOM 1502 N N . GLY A 1 197 ? 12.673 -1.680 -15.830 1.00 91.88 197 GLY A N 1
ATOM 1503 C CA . GLY A 1 197 ? 12.754 -3.143 -15.719 1.00 91.88 197 GLY A CA 1
ATOM 1504 C C . GLY A 1 197 ? 13.733 -3.650 -14.652 1.00 91.88 197 GLY A C 1
ATOM 1505 O O . GLY A 1 197 ? 14.341 -4.711 -14.793 1.00 91.88 197 GLY A O 1
ATOM 1506 N N . GLY A 1 198 ? 13.925 -2.888 -13.573 1.00 88.81 198 GLY A N 1
ATOM 1507 C CA . GLY A 1 198 ? 14.730 -3.300 -12.422 1.00 88.81 198 GLY A CA 1
ATOM 1508 C C . GLY A 1 198 ? 14.045 -4.379 -11.571 1.00 88.81 198 GLY A C 1
ATOM 1509 O O . GLY A 1 198 ? 13.013 -4.938 -11.935 1.00 88.81 198 GLY A O 1
ATOM 1510 N N . ALA A 1 199 ? 14.593 -4.670 -10.387 1.00 84.25 199 ALA A N 1
ATOM 1511 C CA . ALA A 1 199 ? 13.986 -5.640 -9.467 1.00 84.25 199 ALA A CA 1
ATOM 1512 C C . ALA A 1 199 ? 12.547 -5.252 -9.069 1.00 84.25 199 ALA A C 1
ATOM 1514 O O . ALA A 1 199 ? 11.655 -6.097 -9.084 1.00 84.25 199 ALA A O 1
ATOM 1515 N N . VAL A 1 200 ? 12.323 -3.966 -8.770 1.00 83.69 200 VAL A N 1
ATOM 1516 C CA . VAL A 1 200 ? 11.009 -3.435 -8.378 1.00 83.69 200 VAL A CA 1
ATOM 1517 C C . VAL A 1 200 ? 10.023 -3.491 -9.544 1.00 83.69 200 VAL A C 1
ATOM 1519 O O . VAL A 1 200 ? 8.948 -4.061 -9.389 1.00 83.69 200 VAL A O 1
ATOM 1522 N N . GLY A 1 201 ? 10.392 -2.964 -10.716 1.00 85.88 201 GLY A N 1
ATOM 1523 C CA . GLY A 1 201 ? 9.487 -2.918 -11.866 1.00 85.88 201 GLY A CA 1
ATOM 1524 C C . GLY A 1 201 ? 9.119 -4.288 -12.419 1.00 85.88 201 GLY A C 1
ATOM 1525 O O . GLY A 1 201 ? 7.944 -4.522 -12.681 1.00 85.88 201 GLY A O 1
ATOM 1526 N N . ARG A 1 202 ? 10.061 -5.242 -12.485 1.00 88.69 202 ARG A N 1
ATOM 1527 C CA . ARG A 1 202 ? 9.737 -6.633 -12.857 1.00 88.69 202 ARG A CA 1
ATOM 1528 C C . ARG A 1 202 ? 8.768 -7.277 -11.874 1.00 88.69 202 ARG A C 1
ATOM 1530 O O . ARG A 1 202 ? 7.796 -7.902 -12.284 1.00 88.69 202 ARG A O 1
ATOM 1537 N N . ARG A 1 203 ? 9.011 -7.122 -10.567 1.00 81.81 203 ARG A N 1
ATOM 1538 C CA . ARG A 1 203 ? 8.128 -7.692 -9.541 1.00 81.81 203 ARG A CA 1
ATOM 1539 C C . ARG A 1 203 ? 6.734 -7.076 -9.613 1.00 81.81 203 ARG A C 1
ATOM 1541 O O . ARG A 1 203 ? 5.759 -7.812 -9.528 1.00 81.81 203 ARG A O 1
ATOM 1548 N N . LEU A 1 204 ? 6.652 -5.759 -9.798 1.00 76.19 204 LEU A N 1
ATOM 1549 C CA . LEU A 1 204 ? 5.390 -5.044 -9.967 1.00 76.19 204 LEU A CA 1
ATOM 1550 C C . LEU A 1 204 ? 4.645 -5.517 -11.221 1.00 76.19 204 LEU A C 1
ATOM 1552 O O . LEU A 1 204 ? 3.456 -5.803 -11.139 1.00 76.19 204 LEU A O 1
ATOM 1556 N N . ALA A 1 205 ? 5.347 -5.677 -12.345 1.00 83.81 205 ALA A N 1
ATOM 1557 C CA . ALA A 1 205 ? 4.763 -6.156 -13.592 1.00 83.81 205 ALA A CA 1
ATOM 1558 C C . ALA A 1 205 ? 4.150 -7.556 -13.437 1.00 83.81 205 ALA A C 1
ATOM 1560 O O . ALA A 1 205 ? 2.994 -7.765 -13.791 1.00 83.81 205 ALA A O 1
ATOM 1561 N N . VAL A 1 206 ? 4.879 -8.489 -12.817 1.00 84.19 206 VAL A N 1
ATOM 1562 C CA . VAL A 1 206 ? 4.392 -9.856 -12.563 1.00 84.19 206 VAL A CA 1
ATOM 1563 C C . VAL A 1 206 ? 3.203 -9.886 -11.600 1.00 84.19 206 VAL A C 1
ATOM 1565 O O . VAL A 1 206 ? 2.320 -10.722 -11.756 1.00 84.19 206 VAL A O 1
ATOM 1568 N N . LEU A 1 207 ? 3.168 -9.002 -10.599 1.00 74.56 207 LEU A N 1
ATOM 1569 C CA . LEU A 1 207 ? 2.050 -8.931 -9.652 1.00 74.56 207 LEU A CA 1
ATOM 1570 C C . LEU A 1 207 ? 0.776 -8.367 -10.288 1.00 74.56 207 LEU A C 1
ATOM 1572 O O . LEU A 1 207 ? -0.314 -8.763 -9.893 1.00 74.56 207 LEU A O 1
ATOM 1576 N N . LEU A 1 208 ? 0.908 -7.446 -11.244 1.00 73.88 208 LEU A N 1
ATOM 1577 C CA . LEU A 1 208 ? -0.231 -6.758 -11.854 1.00 73.88 208 LEU A CA 1
ATOM 1578 C C . LE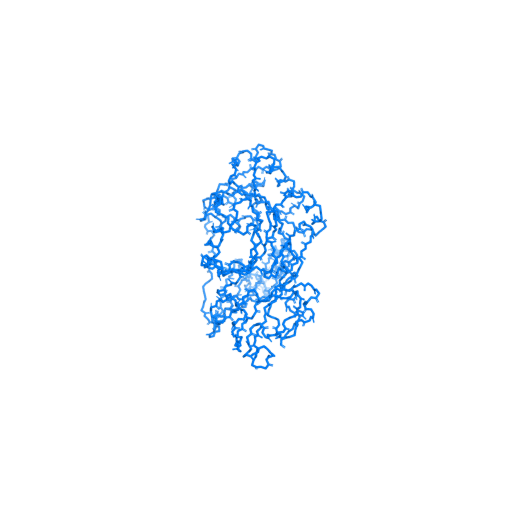U A 1 208 ? -0.760 -7.447 -13.118 1.00 73.88 208 LEU A C 1
ATOM 1580 O O . LEU A 1 208 ? -1.916 -7.233 -13.469 1.00 73.88 208 LEU A O 1
ATOM 1584 N N . GLN A 1 209 ? 0.035 -8.301 -13.772 1.00 82.38 209 GLN A N 1
ATOM 1585 C CA . GLN A 1 209 ? -0.339 -8.935 -15.046 1.00 82.38 209 GLN A CA 1
ATOM 1586 C C . GLN A 1 209 ? -1.605 -9.812 -14.982 1.00 82.38 209 GLN A C 1
ATOM 1588 O O . GLN A 1 209 ? -2.180 -10.110 -16.024 1.00 82.38 209 GLN A O 1
ATOM 1593 N N . SER A 1 210 ? -2.024 -10.276 -13.795 1.00 74.38 210 SER A N 1
ATOM 1594 C CA . SER A 1 210 ? -3.265 -11.052 -13.635 1.00 74.38 210 SER A CA 1
ATOM 1595 C C . SER A 1 210 ? -4.519 -10.181 -13.557 1.00 74.38 210 SER A C 1
ATOM 1597 O O . SER A 1 210 ? -5.606 -10.674 -13.838 1.00 74.38 210 SER A O 1
ATOM 1599 N N . GLU A 1 211 ? -4.369 -8.908 -13.187 1.00 66.62 211 GLU A N 1
ATOM 1600 C CA . GLU A 1 211 ? -5.478 -7.987 -12.906 1.00 66.62 211 GLU A CA 1
ATOM 1601 C C . GLU A 1 211 ? -5.640 -6.907 -13.985 1.00 66.62 211 GLU A C 1
ATOM 1603 O O . GLU A 1 211 ? -6.725 -6.350 -14.150 1.00 66.62 211 GLU A O 1
ATOM 1608 N N . MET A 1 212 ? -4.567 -6.578 -14.712 1.00 77.25 212 MET A N 1
ATOM 1609 C CA . MET A 1 212 ? -4.539 -5.485 -15.686 1.00 77.25 212 MET A CA 1
ATOM 1610 C C . MET A 1 212 ? -3.527 -5.719 -16.806 1.00 77.25 212 MET A C 1
ATOM 1612 O O . MET A 1 212 ? -2.588 -6.502 -16.677 1.00 77.25 212 MET A O 1
ATOM 1616 N N . GLU A 1 213 ? -3.699 -4.991 -17.907 1.00 83.19 213 GLU A N 1
ATOM 1617 C CA . GLU A 1 213 ? -2.725 -4.946 -18.990 1.00 83.19 213 GLU A CA 1
ATOM 1618 C C . GLU A 1 213 ? -1.482 -4.164 -18.543 1.00 83.19 213 GLU A C 1
ATOM 1620 O O . GLU A 1 213 ? -1.569 -3.008 -18.126 1.00 83.19 213 GLU A O 1
ATOM 1625 N N . VAL A 1 214 ? -0.308 -4.787 -18.634 1.00 88.88 214 VAL A N 1
ATOM 1626 C CA . VAL A 1 214 ? 0.950 -4.181 -18.186 1.00 88.88 214 VAL A CA 1
ATOM 1627 C C . VAL A 1 214 ? 1.852 -3.896 -19.381 1.00 88.88 214 VAL A C 1
ATOM 1629 O O . VAL A 1 214 ? 2.180 -4.797 -20.158 1.00 88.88 214 VAL A O 1
ATOM 1632 N N . VAL A 1 215 ? 2.320 -2.652 -19.470 1.00 93.44 215 VAL A N 1
ATOM 1633 C CA . VAL A 1 215 ? 3.388 -2.227 -20.379 1.00 93.44 215 VAL A CA 1
ATOM 1634 C C . VAL A 1 215 ? 4.611 -1.850 -19.546 1.00 93.44 215 VAL A C 1
ATOM 1636 O O . VAL A 1 215 ? 4.526 -1.005 -18.660 1.00 93.44 215 VAL A O 1
ATOM 1639 N N . LEU A 1 216 ? 5.756 -2.468 -19.811 1.00 94.56 216 LEU A N 1
ATOM 1640 C CA . LEU A 1 216 ? 7.023 -2.190 -19.141 1.00 94.56 216 LEU A CA 1
ATOM 1641 C C . LEU A 1 216 ? 7.972 -1.474 -20.105 1.00 94.56 216 LEU A C 1
ATOM 1643 O O . LEU A 1 216 ? 8.337 -2.030 -21.136 1.00 94.56 216 LEU A O 1
ATOM 1647 N N . VAL A 1 217 ? 8.410 -0.270 -19.749 1.00 95.19 217 VAL A N 1
ATOM 1648 C CA . VAL A 1 217 ? 9.399 0.506 -20.507 1.00 95.19 217 VAL A CA 1
ATOM 1649 C C . VAL A 1 217 ? 10.770 0.343 -19.858 1.00 95.19 217 VAL A C 1
ATOM 1651 O O . VAL A 1 217 ? 10.936 0.626 -18.668 1.00 95.19 217 VAL A O 1
ATOM 1654 N N . GLU A 1 218 ? 11.766 -0.097 -20.622 1.00 95.31 218 GLU A N 1
ATOM 1655 C CA . GLU A 1 218 ? 13.140 -0.265 -20.144 1.00 95.31 218 GLU A CA 1
ATOM 1656 C C . GLU A 1 218 ? 14.161 0.238 -21.170 1.00 95.31 218 GLU A C 1
ATOM 1658 O O . GLU A 1 218 ? 14.160 -0.168 -22.329 1.00 95.31 218 GLU A O 1
ATOM 1663 N N . ARG A 1 219 ? 15.076 1.098 -20.709 1.00 94.31 219 ARG A N 1
ATOM 1664 C CA . ARG A 1 219 ? 16.094 1.734 -21.554 1.00 94.31 219 ARG A CA 1
ATOM 1665 C C . ARG A 1 219 ? 17.235 0.798 -21.943 1.00 94.31 219 ARG A C 1
ATOM 1667 O O . ARG A 1 219 ? 17.808 0.943 -23.014 1.00 94.31 219 ARG A O 1
ATOM 1674 N N . ASP A 1 220 ? 17.640 -0.106 -21.054 1.00 94.94 220 ASP A N 1
ATOM 1675 C CA . ASP A 1 220 ? 18.735 -1.034 -21.330 1.00 94.94 220 ASP A CA 1
ATOM 1676 C C . ASP A 1 220 ? 18.233 -2.253 -22.098 1.00 94.94 220 ASP A C 1
ATOM 1678 O O . ASP A 1 220 ? 17.372 -2.998 -21.623 1.00 94.94 220 ASP A O 1
ATOM 1682 N N . ARG A 1 221 ? 18.827 -2.495 -23.267 1.00 94.44 221 ARG A N 1
ATOM 1683 C CA . ARG A 1 221 ? 18.416 -3.587 -24.148 1.00 94.44 221 ARG A CA 1
ATOM 1684 C C . ARG A 1 221 ? 18.485 -4.955 -23.485 1.00 94.44 221 ARG A C 1
ATOM 1686 O O . ARG A 1 221 ? 17.539 -5.730 -23.591 1.00 94.44 221 ARG A O 1
ATOM 1693 N N . SER A 1 222 ? 19.574 -5.234 -22.774 1.00 94.75 222 SER A N 1
ATOM 1694 C CA . SER A 1 222 ? 19.785 -6.540 -22.144 1.00 94.75 222 SER A CA 1
ATOM 1695 C C . SER A 1 222 ? 18.748 -6.793 -21.049 1.00 94.75 222 SER A C 1
ATOM 1697 O O . SER A 1 222 ? 18.223 -7.901 -20.923 1.00 94.75 222 SER A O 1
ATOM 1699 N N . ARG A 1 223 ? 18.410 -5.758 -20.268 1.00 93.38 223 ARG A N 1
ATOM 1700 C CA . ARG A 1 223 ? 17.339 -5.824 -19.265 1.00 93.38 223 ARG A CA 1
ATOM 1701 C C . ARG A 1 223 ? 15.961 -5.943 -19.901 1.00 93.38 223 ARG A C 1
ATOM 1703 O O . ARG A 1 223 ? 15.168 -6.731 -19.398 1.00 93.38 223 ARG A O 1
ATOM 1710 N N . ALA A 1 224 ? 15.676 -5.224 -20.984 1.00 94.06 224 ALA A N 1
ATOM 1711 C CA . ALA A 1 224 ? 14.406 -5.334 -21.700 1.00 94.06 224 ALA A CA 1
ATOM 1712 C C . ALA A 1 224 ? 14.191 -6.759 -22.242 1.00 94.06 224 ALA A C 1
ATOM 1714 O O . ALA A 1 224 ? 13.135 -7.353 -22.019 1.00 94.06 224 ALA A O 1
ATOM 1715 N N . ASP A 1 225 ? 15.220 -7.349 -22.856 1.00 93.00 225 ASP A N 1
ATOM 1716 C CA . ASP A 1 225 ? 15.178 -8.728 -23.355 1.00 93.00 225 ASP A CA 1
ATOM 1717 C C . ASP A 1 225 ? 14.965 -9.733 -22.199 1.00 93.00 225 ASP A C 1
ATOM 1719 O O . ASP A 1 225 ? 14.150 -10.652 -22.305 1.00 93.00 225 ASP A O 1
ATOM 1723 N N . CYS A 1 226 ? 15.623 -9.521 -21.053 1.00 91.50 226 CYS A N 1
ATOM 1724 C CA . CYS A 1 226 ? 15.412 -10.310 -19.834 1.00 91.50 226 CYS A CA 1
ATOM 1725 C C . CYS A 1 226 ? 13.977 -10.180 -19.292 1.00 91.50 226 CYS A C 1
ATOM 1727 O O . CYS A 1 226 ? 13.340 -11.191 -18.994 1.00 91.50 226 CYS A O 1
ATOM 1729 N N . CYS A 1 227 ? 13.436 -8.962 -19.218 1.00 91.00 227 CYS A N 1
ATOM 1730 C CA . CYS A 1 227 ? 12.061 -8.731 -18.779 1.00 91.00 227 CYS A CA 1
ATOM 1731 C C . CYS A 1 227 ? 11.055 -9.415 -19.707 1.00 91.00 227 CYS A C 1
ATOM 1733 O O . CYS A 1 227 ? 10.113 -10.029 -19.218 1.00 91.00 227 CYS A O 1
ATOM 1735 N N . SER A 1 228 ? 11.279 -9.359 -21.022 1.00 93.19 228 SER A N 1
ATOM 1736 C CA . SER A 1 228 ? 10.425 -10.003 -22.027 1.00 93.19 228 SER A CA 1
ATOM 1737 C C . SER A 1 228 ? 10.410 -11.529 -21.877 1.00 93.19 228 SER A C 1
ATOM 1739 O O . SER A 1 228 ? 9.365 -12.168 -21.991 1.00 93.19 228 SER A O 1
ATOM 1741 N N . ALA A 1 229 ? 11.557 -12.126 -21.538 1.00 88.25 229 ALA A N 1
ATOM 1742 C CA . ALA A 1 229 ? 11.654 -13.562 -21.290 1.00 88.25 229 ALA A CA 1
ATOM 1743 C C . ALA A 1 229 ? 10.979 -14.002 -19.974 1.00 88.25 229 ALA A C 1
ATOM 1745 O O . ALA A 1 229 ? 10.409 -15.095 -19.909 1.00 88.25 229 ALA A O 1
ATOM 1746 N N . GLU A 1 230 ? 11.057 -13.180 -18.925 1.00 85.25 230 GLU A N 1
ATOM 1747 C CA . GLU A 1 230 ? 10.586 -13.517 -17.573 1.00 85.25 230 GLU A CA 1
ATOM 1748 C C . GLU A 1 230 ? 9.118 -13.135 -17.313 1.00 85.25 230 GLU A C 1
ATOM 1750 O O . GLU A 1 230 ? 8.413 -13.848 -16.596 1.00 85.25 230 GLU A O 1
ATOM 1755 N N . CYS A 1 231 ? 8.636 -12.033 -17.891 1.00 83.00 231 CYS A N 1
ATOM 1756 C CA . CYS A 1 231 ? 7.324 -11.446 -17.606 1.00 83.00 231 CYS A CA 1
ATOM 1757 C C . CYS A 1 231 ? 6.306 -11.835 -18.690 1.00 83.00 231 CYS A C 1
ATOM 1759 O O . CYS A 1 231 ? 5.995 -11.065 -19.599 1.00 83.00 231 CYS A O 1
ATOM 1761 N N . ARG A 1 232 ? 5.792 -13.068 -18.617 1.00 79.75 232 ARG A N 1
ATOM 1762 C CA . ARG A 1 232 ? 4.808 -13.575 -19.588 1.00 79.75 232 ARG A CA 1
ATOM 1763 C C . ARG A 1 232 ? 3.479 -12.824 -19.472 1.00 79.75 232 ARG A C 1
ATOM 1765 O O . ARG A 1 232 ? 2.833 -12.899 -18.437 1.00 79.75 232 ARG A O 1
ATOM 1772 N N . GLY A 1 233 ? 3.043 -12.194 -20.563 1.00 82.50 233 GLY A N 1
ATOM 1773 C CA . GLY A 1 233 ? 1.807 -11.398 -20.599 1.00 82.50 233 GLY A CA 1
ATOM 1774 C C . GLY A 1 233 ? 2.026 -9.897 -20.395 1.00 82.50 233 GLY A C 1
ATOM 1775 O O . GLY A 1 233 ? 1.058 -9.148 -20.341 1.00 82.50 233 GLY A O 1
ATOM 1776 N N . VAL A 1 234 ? 3.285 -9.456 -20.321 1.00 91.31 234 VAL A N 1
ATOM 1777 C CA . VAL A 1 234 ? 3.668 -8.044 -20.225 1.00 91.31 234 VAL A CA 1
ATOM 1778 C C . VAL A 1 234 ? 4.238 -7.581 -21.565 1.00 91.31 234 VAL A C 1
ATOM 1780 O O . VAL A 1 234 ? 5.119 -8.232 -22.128 1.00 91.31 234 VAL A O 1
ATOM 1783 N N . MET A 1 235 ? 3.765 -6.444 -22.076 1.00 91.94 235 MET A N 1
ATOM 1784 C CA . MET A 1 235 ? 4.365 -5.805 -23.250 1.00 91.94 235 MET A CA 1
ATOM 1785 C C . MET A 1 235 ? 5.639 -5.076 -22.823 1.00 91.94 235 MET A C 1
ATOM 1787 O O . MET A 1 235 ? 5.574 -4.190 -21.977 1.00 91.94 235 MET A O 1
ATOM 1791 N N . VAL A 1 236 ? 6.793 -5.418 -23.399 1.00 94.38 236 VAL A N 1
ATOM 1792 C CA . VAL A 1 236 ? 8.061 -4.738 -23.087 1.00 94.38 236 VAL A CA 1
ATOM 1793 C C . VAL A 1 236 ? 8.447 -3.792 -24.220 1.00 94.38 236 VAL A C 1
ATOM 1795 O O . VAL A 1 236 ? 8.665 -4.229 -25.348 1.00 94.38 236 VAL A O 1
ATOM 1798 N N . VAL A 1 237 ? 8.556 -2.504 -23.902 1.00 94.12 237 VAL A N 1
ATOM 1799 C CA . VAL A 1 237 ? 9.016 -1.441 -24.801 1.00 94.12 237 VAL A CA 1
ATOM 1800 C C . VAL A 1 237 ? 10.461 -1.106 -24.450 1.00 94.12 237 VAL A C 1
ATOM 1802 O O . VAL A 1 237 ? 10.780 -0.774 -23.308 1.00 94.12 237 VAL A O 1
ATOM 1805 N N . HIS A 1 238 ? 11.347 -1.202 -25.437 1.00 94.44 238 HIS A N 1
ATOM 1806 C CA . HIS A 1 238 ? 12.744 -0.820 -25.280 1.00 94.44 238 HIS A CA 1
ATOM 1807 C C . HIS A 1 238 ? 12.953 0.614 -25.772 1.00 94.44 238 HIS A C 1
ATOM 1809 O O . HIS A 1 238 ? 12.927 0.848 -26.978 1.00 94.44 238 HIS A O 1
ATOM 1815 N N . GLY A 1 239 ? 13.204 1.546 -24.854 1.00 91.44 239 GLY A N 1
ATOM 1816 C CA . GLY A 1 239 ? 13.389 2.960 -25.182 1.00 91.44 239 GLY A CA 1
ATOM 1817 C C . GLY A 1 239 ? 13.659 3.822 -23.952 1.00 91.44 239 GLY A C 1
ATOM 1818 O O . GLY A 1 239 ? 13.516 3.365 -22.812 1.00 91.44 239 GLY A O 1
ATOM 1819 N N . ASP A 1 240 ? 14.072 5.071 -24.173 1.00 89.31 240 ASP A N 1
ATOM 1820 C CA . ASP A 1 240 ? 14.213 6.035 -23.084 1.00 89.31 240 ASP A CA 1
ATOM 1821 C C . ASP A 1 240 ? 12.848 6.638 -22.744 1.00 89.31 240 ASP A C 1
ATOM 1823 O O . ASP A 1 240 ? 12.162 7.211 -23.584 1.00 89.31 240 ASP A O 1
ATOM 1827 N N . CYS A 1 241 ? 12.452 6.514 -21.483 1.00 84.62 241 CYS A N 1
ATOM 1828 C CA . CYS A 1 241 ? 11.181 7.016 -20.984 1.00 84.62 241 CYS A CA 1
ATOM 1829 C C . CYS A 1 241 ? 11.075 8.551 -20.970 1.00 84.62 241 CYS A C 1
ATOM 1831 O O . CYS A 1 241 ? 9.970 9.074 -20.855 1.00 84.62 241 CYS A O 1
ATOM 1833 N N . LEU A 1 242 ? 12.193 9.275 -21.084 1.00 87.19 242 LEU A N 1
ATOM 1834 C CA . LEU A 1 242 ? 12.201 10.732 -21.229 1.00 87.19 242 LEU A CA 1
ATOM 1835 C C . LEU A 1 242 ? 11.869 11.184 -22.659 1.00 87.19 242 LEU A C 1
ATOM 1837 O O . LEU A 1 242 ? 11.558 12.357 -22.870 1.00 87.19 242 LEU A O 1
ATOM 1841 N N . GLU A 1 243 ? 11.921 10.273 -23.632 1.00 88.06 243 GLU A N 1
ATOM 1842 C CA . GLU A 1 243 ? 11.519 10.539 -25.009 1.00 88.06 243 GLU A CA 1
ATOM 1843 C C . GLU A 1 243 ? 10.001 10.384 -25.146 1.00 88.06 243 GLU A C 1
ATOM 1845 O O . GLU A 1 243 ? 9.418 9.348 -24.819 1.00 88.06 243 GLU A O 1
ATOM 1850 N N . GLU A 1 244 ? 9.343 11.431 -25.649 1.00 80.38 244 GLU A N 1
ATOM 1851 C CA . GLU A 1 244 ? 7.886 11.441 -25.803 1.00 80.38 244 GLU A CA 1
ATOM 1852 C C . GLU A 1 244 ? 7.404 10.334 -26.752 1.00 80.38 244 GLU A C 1
ATOM 1854 O O . GLU A 1 244 ? 6.354 9.742 -26.509 1.00 80.38 244 GLU A O 1
ATOM 1859 N N . ASP A 1 245 ? 8.182 10.009 -27.787 1.00 85.00 245 ASP A N 1
ATOM 1860 C CA . ASP A 1 245 ? 7.848 8.952 -28.744 1.00 85.00 245 ASP A CA 1
ATOM 1861 C C . ASP A 1 245 ? 7.804 7.569 -28.076 1.00 85.00 245 ASP A C 1
ATOM 1863 O O . ASP A 1 245 ? 6.834 6.841 -28.272 1.00 85.00 245 ASP A O 1
ATOM 1867 N N . THR A 1 246 ? 8.747 7.251 -27.180 1.00 86.75 246 THR A N 1
ATOM 1868 C CA . THR A 1 246 ? 8.718 6.014 -26.373 1.00 86.75 246 THR A CA 1
ATOM 1869 C C . THR A 1 246 ? 7.454 5.933 -25.513 1.00 86.75 246 THR A C 1
ATOM 1871 O O . THR A 1 246 ? 6.819 4.881 -25.406 1.00 86.75 246 THR A O 1
ATOM 1874 N N . LEU A 1 247 ? 7.052 7.049 -24.895 1.00 82.12 247 LEU A N 1
ATOM 1875 C CA . LEU A 1 247 ? 5.819 7.098 -24.105 1.00 82.12 247 LEU A CA 1
ATOM 1876 C C . LEU A 1 247 ? 4.568 6.986 -24.980 1.00 82.12 247 LEU A C 1
ATOM 1878 O O . LEU A 1 247 ? 3.586 6.390 -24.547 1.00 82.12 247 LEU A O 1
ATOM 1882 N N . ARG A 1 248 ? 4.588 7.510 -26.208 1.00 81.50 248 ARG A N 1
ATOM 1883 C CA . ARG A 1 248 ? 3.493 7.351 -27.177 1.00 81.50 248 ARG A CA 1
ATOM 1884 C C . ARG A 1 248 ? 3.391 5.923 -27.701 1.00 81.50 248 ARG A C 1
ATOM 1886 O O . ARG A 1 248 ? 2.275 5.439 -27.867 1.00 81.50 248 ARG A O 1
ATOM 1893 N N . GLU A 1 249 ? 4.511 5.233 -27.904 1.00 81.31 249 GLU A N 1
ATOM 1894 C CA . GLU A 1 249 ? 4.541 3.807 -28.264 1.00 81.31 249 GLU A CA 1
ATOM 1895 C C . GLU A 1 249 ? 3.932 2.920 -27.175 1.00 81.31 249 GLU A C 1
ATOM 1897 O O . GLU A 1 249 ? 3.276 1.925 -27.481 1.00 81.31 249 GLU A O 1
ATOM 1902 N N . ALA A 1 250 ? 4.061 3.315 -25.904 1.00 76.81 250 ALA A N 1
ATOM 1903 C CA . ALA A 1 250 ? 3.357 2.662 -24.801 1.00 76.81 250 ALA A CA 1
ATOM 1904 C C . ALA A 1 250 ? 1.823 2.863 -24.855 1.00 76.81 250 ALA A C 1
ATOM 1906 O O . ALA A 1 250 ? 1.098 2.213 -24.102 1.00 76.81 250 ALA A O 1
ATOM 1907 N N . ALA A 1 251 ? 1.324 3.712 -25.762 1.00 71.06 251 ALA A N 1
ATOM 1908 C CA . ALA A 1 251 ? -0.084 3.984 -26.058 1.00 71.06 251 ALA A CA 1
ATOM 1909 C C . ALA A 1 251 ? -0.943 4.312 -24.815 1.00 71.06 251 ALA A C 1
ATOM 1911 O O . ALA A 1 251 ? -1.909 3.604 -24.521 1.00 71.06 251 ALA A O 1
ATOM 1912 N N . PRO A 1 252 ? -0.599 5.352 -24.037 1.00 71.88 252 PRO A N 1
ATOM 1913 C CA . PRO A 1 252 ? -1.376 5.732 -22.867 1.00 71.88 252 PRO A CA 1
ATOM 1914 C C . PRO A 1 252 ? -2.771 6.234 -23.257 1.00 71.88 252 PRO A C 1
ATOM 1916 O O . PRO A 1 252 ? -2.927 6.955 -24.242 1.00 71.88 252 PRO A O 1
ATOM 1919 N N . ASP A 1 253 ? -3.770 5.892 -22.446 1.00 70.44 253 ASP A N 1
ATOM 1920 C CA . ASP A 1 253 ? -5.110 6.470 -22.483 1.00 70.44 253 ASP A CA 1
ATOM 1921 C C . ASP A 1 253 ? -5.439 7.136 -21.131 1.00 70.44 253 ASP A C 1
ATOM 1923 O O . ASP A 1 253 ? -4.605 7.195 -20.220 1.00 70.44 253 ASP A O 1
ATOM 1927 N N . ASP A 1 254 ? -6.651 7.675 -20.992 1.00 63.28 254 ASP A N 1
ATOM 1928 C CA . ASP A 1 254 ? -7.119 8.350 -19.776 1.00 63.28 254 ASP A CA 1
ATOM 1929 C C . ASP A 1 254 ? -7.369 7.395 -18.588 1.00 63.28 254 ASP A C 1
ATOM 1931 O O . ASP A 1 254 ? -7.616 7.852 -17.467 1.00 63.28 254 ASP A O 1
ATOM 1935 N N . GLN A 1 255 ? -7.298 6.080 -18.813 1.00 62.03 255 GLN A N 1
ATOM 1936 C CA . GLN A 1 255 ? -7.485 5.004 -17.832 1.00 62.03 255 GLN A CA 1
ATOM 1937 C C . GLN A 1 255 ? -6.178 4.266 -17.494 1.00 62.03 255 GLN A C 1
ATOM 1939 O O . GLN A 1 255 ? -6.179 3.368 -16.644 1.00 62.03 255 GLN A O 1
ATOM 1944 N N . THR A 1 256 ? -5.060 4.656 -18.103 1.00 70.75 256 THR A N 1
ATOM 1945 C CA . THR A 1 256 ? -3.739 4.094 -17.832 1.00 70.75 256 THR A CA 1
ATOM 1946 C C . THR A 1 256 ? -3.173 4.633 -16.519 1.00 70.75 256 THR A C 1
ATOM 1948 O O . THR A 1 256 ? -3.005 5.837 -16.342 1.00 70.75 256 THR A O 1
ATOM 1951 N N . GLY A 1 257 ? -2.827 3.745 -15.587 1.00 76.31 257 GLY A N 1
ATOM 1952 C CA . GLY A 1 257 ? -1.965 4.083 -14.452 1.00 76.31 257 GLY A CA 1
ATOM 1953 C C . GLY A 1 257 ? -0.500 4.166 -14.881 1.00 76.31 257 GLY A C 1
ATOM 1954 O O . GLY A 1 257 ? -0.082 3.481 -15.811 1.00 76.31 257 GLY A O 1
ATOM 1955 N N . PHE A 1 258 ? 0.310 4.971 -14.200 1.00 83.00 258 PHE A N 1
ATOM 1956 C CA . PHE A 1 258 ? 1.726 5.118 -14.537 1.00 83.00 258 PHE A CA 1
ATOM 1957 C C . PHE A 1 258 ? 2.611 5.018 -13.294 1.00 83.00 258 PHE A C 1
ATOM 1959 O O . PHE A 1 258 ? 2.353 5.685 -12.293 1.00 83.00 258 PHE A O 1
ATOM 1966 N N . ALA A 1 259 ? 3.660 4.197 -13.349 1.00 85.69 259 ALA A N 1
ATOM 1967 C CA . ALA A 1 259 ? 4.575 3.961 -12.237 1.00 85.69 259 ALA A CA 1
ATOM 1968 C C . ALA A 1 259 ? 6.041 4.070 -12.678 1.00 85.69 259 ALA A C 1
ATOM 1970 O O . ALA A 1 259 ? 6.536 3.219 -13.412 1.00 85.69 259 ALA A O 1
ATOM 1971 N N . ALA A 1 260 ? 6.763 5.076 -12.186 1.00 89.06 260 ALA A N 1
ATOM 1972 C CA . ALA A 1 260 ? 8.195 5.233 -12.411 1.00 89.06 260 ALA A CA 1
ATOM 1973 C C . ALA A 1 260 ? 8.996 4.663 -11.237 1.00 89.06 260 ALA A C 1
ATOM 1975 O O . ALA A 1 260 ? 8.957 5.188 -10.123 1.00 89.06 260 ALA A O 1
ATOM 1976 N N . VAL A 1 261 ? 9.705 3.561 -11.480 1.00 88.88 261 VAL A N 1
ATOM 1977 C CA . VAL A 1 261 ? 10.365 2.755 -10.439 1.00 88.88 261 VAL A CA 1
ATOM 1978 C C . VAL A 1 261 ? 11.842 2.508 -10.742 1.00 88.88 261 VAL A C 1
ATOM 1980 O O . VAL A 1 261 ? 12.420 1.500 -10.326 1.00 88.88 261 VAL A O 1
ATOM 1983 N N . THR A 1 262 ? 12.481 3.440 -11.449 1.00 88.94 262 THR A N 1
ATOM 1984 C CA . THR A 1 262 ? 13.907 3.353 -11.776 1.00 88.94 262 THR A CA 1
ATOM 1985 C C . THR A 1 262 ? 14.793 3.609 -10.545 1.00 88.94 262 THR A C 1
ATOM 1987 O O . THR A 1 262 ? 14.316 3.894 -9.439 1.00 88.94 262 THR A O 1
ATOM 1990 N N . GLY A 1 263 ? 16.109 3.473 -10.722 1.00 84.94 263 GLY A N 1
ATOM 1991 C CA . GLY A 1 263 ? 17.117 3.831 -9.718 1.00 84.94 263 GLY A CA 1
ATOM 1992 C C . GLY A 1 263 ? 17.407 5.332 -9.602 1.00 84.94 263 GLY A C 1
ATOM 1993 O O . GLY A 1 263 ? 18.254 5.701 -8.796 1.00 84.94 263 GLY A O 1
ATOM 1994 N N . ASP A 1 264 ? 16.758 6.162 -10.417 1.00 87.19 264 ASP A N 1
ATOM 1995 C CA . ASP A 1 264 ? 17.029 7.590 -10.560 1.00 87.19 264 ASP A CA 1
ATOM 1996 C C . ASP A 1 264 ? 15.766 8.383 -10.190 1.00 87.19 264 ASP A C 1
ATOM 1998 O O . ASP A 1 264 ? 14.742 8.309 -10.875 1.00 87.19 264 ASP A O 1
ATOM 2002 N N . ASP A 1 265 ? 15.825 9.083 -9.055 1.00 82.88 265 ASP A N 1
ATOM 2003 C CA . ASP A 1 265 ? 14.682 9.805 -8.494 1.00 82.88 265 ASP A CA 1
ATOM 2004 C C . ASP A 1 265 ? 14.286 10.979 -9.395 1.00 82.88 265 ASP A C 1
ATOM 2006 O O . ASP A 1 265 ? 13.099 11.227 -9.614 1.00 82.88 265 ASP A O 1
ATOM 2010 N N . GLU A 1 266 ? 15.275 11.680 -9.946 1.00 84.19 266 GLU A N 1
ATOM 2011 C CA . GLU A 1 266 ? 15.092 12.809 -10.847 1.00 84.19 266 GLU A CA 1
ATOM 2012 C C . GLU A 1 266 ? 14.354 12.373 -12.121 1.00 84.19 266 GLU A C 1
ATOM 2014 O O . GLU A 1 266 ? 13.348 12.989 -12.490 1.00 84.19 266 GLU A O 1
ATOM 2019 N N . ASN A 1 267 ? 14.765 11.258 -12.733 1.00 87.62 267 ASN A N 1
ATOM 2020 C CA . ASN A 1 267 ? 14.063 10.689 -13.885 1.00 87.62 267 ASN A CA 1
ATOM 2021 C C . ASN A 1 267 ? 12.655 10.218 -13.515 1.00 87.62 267 ASN A C 1
ATOM 2023 O O . ASN A 1 267 ? 11.721 10.472 -14.275 1.00 87.62 267 ASN A O 1
ATOM 2027 N N . ASN A 1 268 ? 12.472 9.583 -12.350 1.00 86.94 268 ASN A N 1
ATOM 2028 C CA . ASN A 1 268 ? 11.153 9.128 -11.901 1.00 86.94 268 ASN A CA 1
ATOM 2029 C C . ASN A 1 268 ? 10.173 10.299 -11.723 1.00 86.94 268 ASN A C 1
ATOM 2031 O O . ASN A 1 268 ? 8.998 10.180 -12.078 1.00 86.94 268 ASN A O 1
ATOM 2035 N N . ILE A 1 269 ? 10.651 11.438 -11.216 1.00 83.50 269 ILE A N 1
ATOM 2036 C CA . ILE A 1 269 ? 9.858 12.665 -11.096 1.00 83.50 269 ILE A CA 1
ATOM 2037 C C . ILE A 1 269 ? 9.542 13.221 -12.487 1.00 83.50 269 ILE A C 1
ATOM 2039 O O . ILE A 1 269 ? 8.368 13.402 -12.808 1.00 83.50 269 ILE A O 1
ATOM 2043 N N . ILE A 1 270 ? 10.559 13.462 -13.324 1.00 86.25 270 ILE A N 1
ATOM 2044 C CA . ILE A 1 270 ? 10.397 14.092 -14.646 1.00 86.25 270 ILE A CA 1
ATOM 2045 C C . ILE A 1 270 ? 9.469 13.267 -15.539 1.00 86.25 270 ILE A C 1
ATOM 2047 O O . ILE A 1 270 ? 8.565 13.819 -16.166 1.00 86.25 270 ILE A O 1
ATOM 2051 N N . VAL A 1 271 ? 9.627 11.946 -15.565 1.00 88.00 271 VAL A N 1
ATOM 2052 C CA . VAL A 1 271 ? 8.794 11.092 -16.412 1.00 88.00 271 VAL A CA 1
ATOM 2053 C C . VAL A 1 271 ? 7.337 11.051 -15.939 1.00 88.00 271 VAL A C 1
ATOM 2055 O O . VAL A 1 271 ? 6.426 11.033 -16.764 1.00 88.00 271 VAL A O 1
ATOM 2058 N N . CYS A 1 272 ? 7.079 11.158 -14.630 1.00 84.62 272 CYS A N 1
ATOM 2059 C CA . CYS A 1 272 ? 5.716 11.334 -14.119 1.00 84.62 272 CYS A CA 1
ATOM 2060 C C . CYS A 1 272 ? 5.105 12.687 -14.536 1.00 84.62 272 CYS A C 1
ATOM 2062 O O . CYS A 1 272 ? 3.897 12.758 -14.777 1.00 84.62 272 CYS A O 1
ATOM 2064 N N . LEU A 1 273 ? 5.909 13.754 -14.660 1.00 81.94 273 LEU A N 1
ATOM 2065 C CA . LEU A 1 273 ? 5.451 15.044 -15.204 1.00 81.94 273 LEU A CA 1
ATOM 2066 C C . LEU A 1 273 ? 5.052 14.911 -16.683 1.00 81.94 273 LEU A C 1
ATOM 2068 O O . LEU A 1 273 ? 4.006 15.420 -17.091 1.00 81.94 273 LEU A O 1
ATOM 2072 N N . LEU A 1 274 ? 5.866 14.210 -17.479 1.00 84.31 274 LEU A N 1
ATOM 2073 C CA . LEU A 1 274 ? 5.587 13.946 -18.894 1.00 84.31 274 LEU A CA 1
ATOM 2074 C C . LEU A 1 274 ? 4.321 13.096 -19.064 1.00 84.31 274 LEU A C 1
ATOM 2076 O O . LEU A 1 274 ? 3.430 13.475 -19.820 1.00 84.31 274 LEU A O 1
ATOM 2080 N N . ALA A 1 275 ? 4.191 12.016 -18.291 1.00 82.00 275 ALA A N 1
ATOM 2081 C CA . ALA A 1 275 ? 3.009 11.155 -18.256 1.00 82.00 275 ALA A CA 1
ATOM 2082 C C . ALA A 1 275 ? 1.714 11.951 -18.007 1.00 82.00 275 ALA A C 1
ATOM 2084 O O . ALA A 1 275 ? 0.723 11.797 -18.720 1.00 82.00 275 ALA A O 1
ATOM 2085 N N . ARG A 1 276 ? 1.736 12.876 -17.042 1.00 77.25 276 ARG A N 1
ATOM 2086 C CA . ARG A 1 276 ? 0.617 13.786 -16.751 1.00 77.25 276 ARG A CA 1
ATOM 2087 C C . ARG A 1 276 ? 0.272 14.708 -17.912 1.00 77.25 276 ARG A C 1
ATOM 2089 O O . ARG A 1 276 ? -0.906 14.908 -18.198 1.00 77.25 276 ARG A O 1
ATOM 2096 N N . ARG A 1 277 ? 1.281 15.262 -18.589 1.00 79.75 277 ARG A N 1
ATOM 2097 C CA . ARG A 1 277 ? 1.075 16.104 -19.778 1.00 79.75 277 ARG A CA 1
ATOM 2098 C C . ARG A 1 277 ? 0.394 15.329 -20.911 1.00 79.75 277 ARG A C 1
ATOM 2100 O O . ARG A 1 277 ? -0.373 15.926 -21.659 1.00 79.75 277 ARG A O 1
ATOM 2107 N N . LEU A 1 278 ? 0.636 14.022 -20.996 1.00 77.69 278 LEU A N 1
ATOM 2108 C CA . LEU A 1 278 ? -0.013 13.110 -21.942 1.00 77.69 278 LEU A CA 1
ATOM 2109 C C . LEU A 1 278 ? -1.436 12.691 -21.523 1.00 77.69 278 LEU A C 1
ATOM 2111 O O . LEU A 1 278 ? -2.066 11.906 -22.221 1.00 77.69 278 LEU A O 1
ATOM 2115 N N . GLY A 1 279 ? -1.966 13.226 -20.418 1.00 72.56 279 GLY A N 1
ATOM 2116 C CA . GLY A 1 279 ? -3.343 12.987 -19.980 1.00 72.56 279 GLY A CA 1
ATOM 2117 C C . GLY A 1 279 ? -3.510 11.847 -18.975 1.00 72.56 279 GLY A C 1
ATOM 2118 O O . GLY A 1 279 ? -4.640 11.556 -18.588 1.00 72.56 279 GLY A O 1
ATOM 2119 N N . ILE A 1 280 ? -2.418 11.239 -18.498 1.00 74.50 280 ILE A N 1
ATOM 2120 C CA . ILE A 1 280 ? -2.491 10.185 -17.483 1.00 74.50 280 ILE A CA 1
ATOM 2121 C C . ILE A 1 280 ? -2.943 10.768 -16.137 1.00 74.50 280 ILE A C 1
ATOM 2123 O O . ILE A 1 280 ? -2.317 11.668 -15.564 1.00 74.50 280 ILE A O 1
ATOM 2127 N N . GLY A 1 281 ? -4.047 10.226 -15.619 1.00 57.44 281 GLY A N 1
ATOM 2128 C CA . GLY A 1 281 ? -4.693 10.702 -14.397 1.00 57.44 281 GLY A CA 1
ATOM 2129 C C . GLY A 1 281 ? -4.032 10.249 -13.091 1.00 57.44 281 GLY A C 1
ATOM 2130 O O . GLY A 1 281 ? -4.219 10.933 -12.082 1.00 57.44 281 GLY A O 1
ATOM 2131 N N . LEU A 1 282 ? -3.284 9.136 -13.106 1.00 68.38 282 LEU A N 1
ATOM 2132 C CA . LEU A 1 282 ? -2.640 8.538 -11.931 1.00 68.38 282 LEU A CA 1
ATOM 2133 C C . LEU A 1 282 ? -1.150 8.267 -12.184 1.00 68.38 282 LEU A C 1
ATOM 2135 O O . LEU A 1 282 ? -0.815 7.376 -12.966 1.00 68.38 282 LEU A O 1
ATOM 2139 N N . THR A 1 283 ? -0.266 8.972 -11.473 1.00 70.62 283 THR A N 1
ATOM 2140 C CA . THR A 1 283 ? 1.191 8.758 -11.531 1.00 70.62 283 THR A CA 1
ATOM 2141 C C . THR A 1 283 ? 1.790 8.421 -10.162 1.00 70.62 283 THR A C 1
ATOM 2143 O O . THR A 1 283 ? 1.485 9.041 -9.139 1.00 70.62 283 THR A O 1
ATOM 2146 N N . VAL A 1 284 ? 2.671 7.422 -10.136 1.00 74.56 284 VAL A N 1
ATOM 2147 C CA . VAL A 1 284 ? 3.379 6.944 -8.944 1.00 74.56 284 VAL A CA 1
ATOM 2148 C C . VAL A 1 284 ? 4.879 6.999 -9.204 1.00 74.56 284 VAL A C 1
ATOM 2150 O O . VAL A 1 284 ? 5.344 6.453 -10.200 1.00 74.56 284 VAL A O 1
ATOM 2153 N N . ALA A 1 285 ? 5.647 7.614 -8.307 1.00 79.56 285 ALA A N 1
ATOM 2154 C CA . ALA A 1 285 ? 7.106 7.669 -8.414 1.00 79.56 285 ALA A CA 1
ATOM 2155 C C . ALA A 1 285 ? 7.778 7.015 -7.200 1.00 79.56 285 ALA A C 1
ATOM 2157 O O . ALA A 1 285 ? 7.422 7.291 -6.048 1.00 79.56 285 ALA A O 1
ATOM 2158 N N . ARG A 1 286 ? 8.780 6.169 -7.453 1.00 80.62 286 ARG A N 1
ATOM 2159 C CA . ARG A 1 286 ? 9.708 5.678 -6.428 1.00 80.62 286 ARG A CA 1
ATOM 2160 C C . ARG A 1 286 ? 10.783 6.730 -6.197 1.00 80.62 286 ARG A C 1
ATOM 2162 O O . ARG A 1 286 ? 11.454 7.117 -7.150 1.00 80.62 286 ARG A O 1
ATOM 2169 N N . ILE A 1 287 ? 10.941 7.174 -4.954 1.00 75.81 287 ILE A N 1
ATOM 2170 C CA . ILE A 1 287 ? 11.943 8.174 -4.578 1.00 75.81 287 ILE A CA 1
ATOM 2171 C C . ILE A 1 287 ? 12.690 7.693 -3.348 1.00 75.81 287 ILE A C 1
ATOM 2173 O O . ILE A 1 287 ? 12.116 7.566 -2.267 1.00 75.81 287 ILE A O 1
ATOM 2177 N N . SER A 1 288 ? 13.986 7.465 -3.487 1.00 68.75 288 SER A N 1
ATOM 2178 C CA . SER A 1 288 ? 14.824 7.061 -2.364 1.00 68.75 288 SER A CA 1
ATOM 2179 C C . SER A 1 288 ? 15.316 8.279 -1.561 1.00 68.75 288 SER A C 1
ATOM 2181 O O . SER A 1 288 ? 15.474 8.193 -0.349 1.00 68.75 288 SER A O 1
ATOM 2183 N N . ARG A 1 289 ? 15.530 9.457 -2.157 1.00 68.75 289 ARG A N 1
ATOM 2184 C CA . ARG A 1 289 ? 16.093 10.625 -1.449 1.00 68.75 289 ARG A CA 1
ATOM 2185 C C . ARG A 1 289 ? 15.013 11.493 -0.783 1.00 68.75 289 ARG A C 1
ATOM 2187 O O . ARG A 1 289 ? 14.176 12.105 -1.440 1.00 68.75 289 ARG A O 1
ATOM 2194 N N . GLN A 1 290 ? 15.081 11.633 0.547 1.00 56.50 290 GLN A N 1
ATOM 2195 C CA . GLN A 1 290 ? 14.081 12.368 1.348 1.00 56.50 290 GLN A CA 1
ATOM 2196 C C . GLN A 1 290 ? 13.934 13.866 1.016 1.00 56.50 290 GLN A C 1
ATOM 2198 O O . GLN A 1 290 ? 12.855 14.424 1.216 1.00 56.50 290 GLN A O 1
ATOM 2203 N N . HIS A 1 291 ? 14.972 14.530 0.497 1.00 65.12 291 HIS A N 1
ATOM 2204 C CA . HIS A 1 291 ? 14.930 15.977 0.244 1.00 65.12 291 HIS A CA 1
ATOM 2205 C C . HIS A 1 291 ? 14.024 16.385 -0.930 1.00 65.12 291 HIS A C 1
ATOM 2207 O O . HIS A 1 291 ? 13.683 17.559 -1.039 1.00 65.12 291 HIS A O 1
ATOM 2213 N N . TYR A 1 292 ? 13.592 15.447 -1.782 1.00 63.22 292 TYR A N 1
ATOM 2214 C CA . TYR A 1 292 ? 12.640 15.745 -2.858 1.00 63.22 292 TYR A CA 1
ATOM 2215 C C . TYR A 1 292 ? 11.185 15.845 -2.375 1.00 63.22 292 TYR A C 1
ATOM 2217 O O . TYR A 1 292 ? 10.352 16.405 -3.086 1.00 63.22 292 TYR A O 1
ATOM 2225 N N . SER A 1 293 ? 10.875 15.367 -1.160 1.00 58.47 293 SER A N 1
ATOM 2226 C CA . SER A 1 293 ? 9.505 15.323 -0.618 1.00 58.47 293 SER A CA 1
ATOM 2227 C C . SER A 1 293 ? 8.766 16.680 -0.668 1.00 58.47 293 SER A C 1
ATOM 2229 O O . SER A 1 293 ? 7.667 16.720 -1.225 1.00 58.47 293 SER A O 1
ATOM 2231 N N . PRO A 1 294 ? 9.359 17.816 -0.228 1.00 56.03 294 PRO A N 1
ATOM 2232 C CA . PRO A 1 294 ? 8.690 19.124 -0.271 1.00 56.03 294 PRO A CA 1
ATOM 2233 C C . PRO A 1 294 ? 8.467 19.662 -1.693 1.00 56.03 294 PRO A C 1
ATOM 2235 O O . PRO A 1 294 ? 7.498 20.373 -1.959 1.00 56.03 294 PRO A O 1
ATOM 2238 N N . VAL A 1 295 ? 9.365 19.336 -2.628 1.00 59.00 295 VAL A N 1
ATOM 2239 C CA . VAL A 1 295 ? 9.267 19.779 -4.029 1.00 59.00 295 VAL A CA 1
ATOM 2240 C C . VAL A 1 295 ? 8.109 19.062 -4.717 1.00 59.00 295 VAL A C 1
ATOM 2242 O O . VAL A 1 295 ? 7.324 19.682 -5.427 1.00 59.00 295 VAL A O 1
ATOM 2245 N N . ILE A 1 296 ? 7.945 17.767 -4.453 1.00 61.03 296 ILE A N 1
ATOM 2246 C CA . ILE A 1 296 ? 6.888 16.951 -5.055 1.00 61.03 296 ILE A CA 1
ATOM 2247 C C . ILE A 1 296 ? 5.512 17.323 -4.503 1.00 61.03 296 ILE A C 1
ATOM 2249 O O . ILE A 1 296 ? 4.557 17.424 -5.275 1.00 61.03 296 ILE A O 1
ATOM 2253 N N . SER A 1 297 ? 5.410 17.576 -3.192 1.00 54.44 297 SER A N 1
ATOM 2254 C CA . SER A 1 297 ? 4.161 18.041 -2.584 1.00 54.44 297 SER A CA 1
ATOM 2255 C C . SER A 1 297 ? 3.742 19.414 -3.114 1.00 54.44 297 SER A C 1
ATOM 2257 O O . SER A 1 297 ? 2.556 19.629 -3.341 1.00 54.44 297 SER A O 1
ATOM 2259 N N . THR A 1 298 ? 4.705 20.308 -3.377 1.00 53.97 298 THR A N 1
ATOM 2260 C CA . THR A 1 298 ? 4.453 21.639 -3.965 1.00 53.97 298 THR A CA 1
ATOM 2261 C C . THR A 1 298 ? 4.027 21.547 -5.426 1.00 53.97 298 THR A C 1
ATOM 2263 O O . THR A 1 298 ? 3.132 22.265 -5.862 1.00 53.97 298 THR A O 1
ATOM 2266 N N . LEU A 1 299 ? 4.657 20.655 -6.193 1.00 52.56 299 LEU A N 1
ATOM 2267 C CA . LEU A 1 299 ? 4.310 20.445 -7.591 1.00 52.56 299 LEU A CA 1
ATOM 2268 C C . LEU A 1 299 ? 2.904 19.849 -7.730 1.00 52.56 299 LEU A C 1
ATOM 2270 O O . LEU A 1 299 ? 2.214 20.180 -8.684 1.00 52.56 299 LEU A O 1
ATOM 2274 N N . GLY A 1 300 ? 2.454 19.006 -6.791 1.00 50.62 300 GLY A N 1
ATOM 2275 C CA . GLY A 1 300 ? 1.109 18.415 -6.810 1.00 50.62 300 GLY A CA 1
ATOM 2276 C C . GLY A 1 300 ? 0.872 17.442 -7.974 1.00 50.62 300 GLY A C 1
ATOM 2277 O O . GLY A 1 300 ? -0.273 17.102 -8.270 1.00 50.62 300 GLY A O 1
ATOM 2278 N N . ILE A 1 301 ? 1.943 17.017 -8.656 1.00 51.00 301 ILE A N 1
ATOM 2279 C CA . ILE A 1 301 ? 1.860 16.307 -9.941 1.00 51.00 301 ILE A CA 1
ATOM 2280 C C . ILE A 1 301 ? 2.002 14.790 -9.781 1.00 51.00 301 ILE A C 1
ATOM 2282 O O . ILE A 1 301 ? 1.336 14.057 -10.512 1.00 51.00 301 ILE A O 1
ATOM 2286 N N . VAL A 1 302 ? 2.794 14.318 -8.812 1.00 50.88 302 VAL A N 1
ATOM 2287 C CA . VAL A 1 302 ? 2.897 12.886 -8.489 1.00 50.88 302 VAL A CA 1
ATOM 2288 C C . VAL A 1 302 ? 1.805 12.541 -7.481 1.00 50.88 302 VAL A C 1
ATOM 2290 O O . VAL A 1 302 ? 1.797 13.075 -6.372 1.00 50.88 302 VAL A O 1
ATOM 2293 N N . ASP A 1 303 ? 0.870 11.663 -7.852 1.00 48.34 303 ASP A N 1
ATOM 2294 C CA . ASP A 1 303 ? -0.248 11.317 -6.969 1.00 48.34 303 ASP A CA 1
ATOM 2295 C C . ASP A 1 303 ? 0.233 10.595 -5.712 1.00 48.34 303 ASP A C 1
ATOM 2297 O O . ASP A 1 303 ? -0.284 10.866 -4.623 1.00 48.34 303 ASP A O 1
ATOM 2301 N N . ARG A 1 304 ? 1.215 9.692 -5.852 1.00 48.84 304 ARG A N 1
ATOM 2302 C CA . ARG A 1 304 ? 1.800 8.888 -4.766 1.00 48.84 304 ARG A CA 1
ATOM 2303 C C . ARG A 1 304 ? 3.324 8.792 -4.892 1.00 48.84 304 ARG A C 1
ATOM 2305 O O . ARG A 1 304 ? 3.848 8.478 -5.957 1.00 48.84 304 ARG A O 1
ATOM 2312 N N . VAL A 1 305 ? 4.020 8.984 -3.774 1.00 51.62 305 VAL A N 1
ATOM 2313 C CA . VAL A 1 305 ? 5.466 8.766 -3.651 1.00 51.62 305 VAL A CA 1
ATOM 2314 C C . VAL A 1 305 ? 5.702 7.552 -2.768 1.00 51.62 305 VAL A C 1
ATOM 2316 O O . VAL A 1 305 ? 5.154 7.488 -1.671 1.00 51.62 305 VAL A O 1
ATOM 2319 N N . VAL A 1 306 ? 6.535 6.617 -3.220 1.00 54.44 306 VAL A N 1
ATOM 2320 C CA . VAL A 1 306 ? 7.006 5.499 -2.390 1.00 54.44 306 VAL A CA 1
ATOM 2321 C C . VAL A 1 306 ? 8.454 5.768 -1.997 1.00 54.44 306 VAL A C 1
ATOM 2323 O O . VAL A 1 306 ? 9.310 5.889 -2.875 1.00 54.44 306 VAL A O 1
ATOM 2326 N N . ASN A 1 307 ? 8.718 5.877 -0.690 1.00 54.19 307 ASN A N 1
ATOM 2327 C CA . ASN A 1 307 ? 10.053 6.126 -0.144 1.00 54.19 307 ASN A CA 1
ATOM 2328 C C . ASN A 1 307 ? 10.652 4.863 0.487 1.00 54.19 307 ASN A C 1
ATOM 2330 O O . ASN A 1 307 ? 10.092 4.298 1.422 1.00 54.19 307 ASN A O 1
ATOM 2334 N N . ASP A 1 308 ? 11.828 4.446 0.018 1.00 52.75 308 ASP A N 1
ATOM 2335 C CA . ASP A 1 308 ? 12.493 3.233 0.509 1.00 52.75 308 ASP A CA 1
ATOM 2336 C C . ASP A 1 308 ? 12.909 3.334 1.997 1.00 52.75 308 ASP A C 1
ATOM 2338 O O . ASP A 1 308 ? 12.919 2.335 2.719 1.00 52.75 308 ASP A O 1
ATOM 2342 N N . HIS A 1 309 ? 13.222 4.535 2.500 1.00 49.47 309 HIS A N 1
ATOM 2343 C CA . HIS A 1 309 ? 13.654 4.735 3.888 1.00 49.47 309 HIS A CA 1
ATOM 2344 C C . HIS A 1 309 ? 12.501 4.729 4.896 1.00 49.47 309 HIS A C 1
ATOM 2346 O O . HIS A 1 309 ? 12.733 4.381 6.055 1.00 49.47 309 HIS A O 1
ATOM 2352 N N . SER A 1 310 ? 11.270 5.084 4.503 1.00 43.78 310 SER A N 1
ATOM 2353 C CA . SER A 1 310 ? 10.123 5.031 5.426 1.00 43.78 310 SER A CA 1
ATOM 2354 C C . SER A 1 310 ? 9.774 3.585 5.788 1.00 43.78 310 SER A C 1
ATOM 2356 O O . SER A 1 310 ? 9.505 3.291 6.953 1.00 43.78 310 SER A O 1
ATOM 2358 N N . ALA A 1 311 ? 9.889 2.659 4.831 1.00 43.12 311 ALA A N 1
ATOM 2359 C CA . ALA A 1 311 ? 9.717 1.227 5.068 1.00 43.12 311 ALA A CA 1
ATOM 2360 C C . ALA A 1 311 ? 10.727 0.680 6.100 1.00 43.12 311 ALA A C 1
ATOM 2362 O O . ALA A 1 311 ? 10.341 -0.053 7.012 1.00 43.12 311 ALA A O 1
ATOM 2363 N N . LEU A 1 312 ? 12.000 1.090 6.005 1.00 39.91 312 LEU A N 1
ATOM 2364 C CA . LEU A 1 312 ? 13.055 0.708 6.952 1.00 39.91 312 LEU A CA 1
ATOM 2365 C C . LEU A 1 312 ? 12.847 1.335 8.345 1.00 39.91 312 LEU A C 1
ATOM 2367 O O . LEU A 1 312 ? 12.983 0.652 9.361 1.00 39.91 312 LEU A O 1
ATOM 2371 N N . LEU A 1 313 ? 12.491 2.624 8.407 1.00 40.16 313 LEU A N 1
ATOM 2372 C CA . LEU A 1 313 ? 12.228 3.336 9.664 1.00 40.16 313 LEU A CA 1
ATOM 2373 C C . LEU A 1 313 ? 11.056 2.721 10.436 1.00 40.16 313 LEU A C 1
ATOM 2375 O O . LEU A 1 313 ? 11.161 2.540 11.648 1.00 40.16 313 LEU A O 1
ATOM 2379 N N . ASN A 1 314 ? 9.983 2.332 9.744 1.00 37.44 314 ASN A N 1
ATOM 2380 C CA . ASN A 1 314 ? 8.842 1.643 10.352 1.00 37.44 314 ASN A CA 1
ATOM 2381 C C . ASN A 1 314 ? 9.262 0.322 11.029 1.00 37.44 314 ASN A C 1
ATOM 2383 O O . ASN A 1 314 ? 8.821 0.028 12.141 1.00 37.44 314 ASN A O 1
ATOM 2387 N N . ALA A 1 315 ? 10.167 -0.445 10.408 1.00 35.56 315 ALA A N 1
ATOM 2388 C CA . ALA A 1 315 ? 10.684 -1.687 10.987 1.00 35.56 315 ALA A CA 1
ATOM 2389 C C . ALA A 1 315 ? 11.511 -1.443 12.267 1.00 35.56 315 ALA A C 1
ATOM 2391 O O . ALA A 1 315 ? 11.363 -2.170 13.250 1.00 35.56 315 ALA A O 1
ATOM 2392 N N . ILE A 1 316 ? 12.337 -0.389 12.291 1.00 43.88 316 ILE A N 1
ATOM 2393 C CA . ILE A 1 316 ? 13.158 -0.028 13.461 1.00 43.88 316 ILE A CA 1
ATOM 2394 C C . ILE A 1 316 ? 12.295 0.557 14.593 1.00 43.88 316 ILE A C 1
ATOM 2396 O O . ILE A 1 316 ? 12.490 0.212 15.760 1.00 43.88 316 ILE A O 1
ATOM 2400 N N . MET A 1 317 ? 11.310 1.403 14.279 1.00 38.81 317 MET A N 1
ATOM 2401 C CA . MET A 1 317 ? 10.435 2.035 15.279 1.00 38.81 317 MET A CA 1
ATOM 2402 C C . MET A 1 317 ? 9.587 1.020 16.057 1.00 38.81 317 MET A C 1
ATOM 2404 O O . MET A 1 317 ? 9.347 1.219 17.250 1.00 38.81 317 MET A O 1
ATOM 2408 N N . GLY A 1 318 ? 9.183 -0.086 15.421 1.00 39.31 318 GLY A N 1
ATOM 2409 C CA . GLY A 1 318 ? 8.531 -1.208 16.106 1.00 39.31 318 GLY A CA 1
ATOM 2410 C C . GLY A 1 318 ? 9.423 -1.865 17.168 1.00 39.31 318 GLY A C 1
ATOM 2411 O O . GLY A 1 318 ? 8.947 -2.201 18.248 1.00 39.31 318 GLY A O 1
ATOM 2412 N N . TYR A 1 319 ? 10.728 -1.974 16.907 1.00 40.62 319 TYR A N 1
ATOM 2413 C CA . TYR A 1 319 ? 11.697 -2.567 17.834 1.00 40.62 319 TYR A CA 1
ATOM 2414 C C . TYR A 1 319 ? 12.008 -1.659 19.039 1.00 40.62 319 TYR A C 1
ATOM 2416 O O . TYR A 1 319 ? 12.090 -2.132 20.171 1.00 40.62 319 TYR A O 1
ATOM 2424 N N . VAL A 1 320 ? 12.141 -0.345 18.821 1.00 43.41 320 VAL A N 1
ATOM 2425 C CA . VAL A 1 320 ? 12.569 0.625 19.853 1.00 43.41 320 VAL A CA 1
ATOM 2426 C C . VAL A 1 320 ? 11.534 0.823 20.970 1.00 43.41 320 VAL A C 1
ATOM 2428 O O . VAL A 1 320 ? 11.906 1.138 22.099 1.00 43.41 320 VAL A O 1
ATOM 2431 N N . ARG A 1 321 ? 10.235 0.654 20.694 1.00 51.66 321 ARG A N 1
ATOM 2432 C CA . ARG A 1 321 ? 9.166 1.054 21.631 1.00 51.66 321 ARG A CA 1
ATOM 2433 C C . ARG A 1 321 ? 8.780 0.012 22.687 1.00 51.66 321 ARG A C 1
ATOM 2435 O O . ARG A 1 321 ? 8.146 0.392 23.665 1.00 51.66 321 ARG A O 1
ATOM 2442 N N . GLY A 1 322 ? 9.223 -1.240 22.543 1.00 41.28 322 GLY A N 1
ATOM 2443 C CA . GLY A 1 322 ? 9.178 -2.278 23.582 1.00 41.28 322 GLY A CA 1
ATOM 2444 C C . GLY A 1 322 ? 7.792 -2.773 24.053 1.00 41.28 322 GLY A C 1
ATOM 2445 O O . GLY A 1 322 ? 6.800 -2.049 24.109 1.00 41.28 322 GLY A O 1
ATOM 2446 N N . GLY A 1 323 ? 7.756 -4.046 24.468 1.00 47.22 323 GLY A N 1
ATOM 2447 C CA . GLY A 1 323 ? 6.781 -4.663 25.386 1.00 47.22 323 GLY A CA 1
ATOM 2448 C C . GLY A 1 323 ? 5.342 -4.877 24.898 1.00 47.22 323 GLY A C 1
ATOM 2449 O O . GLY A 1 323 ? 4.883 -6.014 24.847 1.00 47.22 323 GLY A O 1
ATOM 2450 N N . HIS A 1 324 ? 4.617 -3.802 24.581 1.00 50.84 324 HIS A N 1
ATOM 2451 C CA . HIS A 1 324 ? 3.164 -3.840 24.330 1.00 50.84 324 HIS A CA 1
ATOM 2452 C C . HIS A 1 324 ? 2.753 -3.312 22.950 1.00 50.84 324 HIS A C 1
ATOM 2454 O O . HIS A 1 324 ? 1.625 -3.548 22.517 1.00 50.84 324 HIS A O 1
ATOM 2460 N N . VAL A 1 325 ? 3.656 -2.612 22.258 1.00 50.06 325 VAL A N 1
ATOM 2461 C CA . VAL A 1 325 ? 3.456 -2.145 20.881 1.00 50.06 325 VAL A CA 1
ATOM 2462 C C . VAL A 1 325 ? 4.020 -3.206 19.940 1.00 50.06 325 VAL A C 1
ATOM 2464 O O . VAL A 1 325 ? 5.226 -3.435 19.921 1.00 50.06 325 VAL A O 1
ATOM 2467 N N . ARG A 1 326 ? 3.146 -3.882 19.188 1.00 43.81 326 ARG A N 1
ATOM 2468 C CA . ARG A 1 326 ? 3.514 -4.941 18.232 1.00 43.81 326 ARG A CA 1
ATOM 2469 C C . ARG A 1 326 ? 4.062 -4.382 16.922 1.00 43.81 326 ARG A C 1
ATOM 2471 O O . ARG A 1 326 ? 4.966 -4.970 16.340 1.00 43.81 326 ARG A O 1
ATOM 2478 N N . ALA A 1 327 ? 3.532 -3.244 16.483 1.00 47.84 327 ALA A N 1
ATOM 2479 C CA . ALA A 1 327 ? 3.962 -2.546 15.280 1.00 47.84 327 ALA A CA 1
ATOM 2480 C C . ALA A 1 327 ? 3.685 -1.042 15.402 1.00 47.84 327 ALA A C 1
ATOM 2482 O O . ALA A 1 327 ? 2.729 -0.632 16.065 1.00 47.84 327 ALA A O 1
ATOM 2483 N N . SER A 1 328 ? 4.525 -0.236 14.749 1.00 47.41 328 SER A N 1
ATOM 2484 C CA . SER A 1 328 ? 4.356 1.210 14.585 1.00 47.41 328 SER A CA 1
ATOM 2485 C C . SER A 1 328 ? 4.579 1.553 13.115 1.00 47.41 328 SER A C 1
ATOM 2487 O O . SER A 1 328 ? 5.647 1.255 12.583 1.00 47.41 328 SER A O 1
ATOM 2489 N N . ARG A 1 329 ? 3.585 2.147 12.448 1.00 52.78 329 ARG A N 1
ATOM 2490 C CA . ARG A 1 329 ? 3.679 2.529 11.027 1.00 52.78 329 ARG A CA 1
ATOM 2491 C C . ARG A 1 329 ? 3.248 3.976 10.833 1.00 52.78 329 ARG A C 1
ATOM 2493 O O . ARG A 1 329 ? 2.160 4.339 11.274 1.00 52.78 329 ARG A O 1
ATOM 2500 N N . SER A 1 330 ? 4.062 4.789 10.167 1.00 51.47 330 SER A N 1
ATOM 2501 C CA . SER A 1 330 ? 3.634 6.116 9.707 1.00 51.47 330 SER A CA 1
ATOM 2502 C C . SER A 1 330 ? 2.683 5.991 8.516 1.00 51.47 330 SER A C 1
ATOM 2504 O O . SER A 1 330 ? 2.841 5.094 7.687 1.00 51.47 330 SER A O 1
ATOM 2506 N N . LEU A 1 331 ? 1.691 6.880 8.441 1.00 55.72 331 LEU A N 1
ATOM 2507 C CA . LEU A 1 331 ? 0.745 6.931 7.330 1.00 55.72 331 LEU A CA 1
ATOM 2508 C C . LEU A 1 331 ? 1.230 7.944 6.285 1.00 55.72 331 LEU A C 1
ATOM 2510 O O . LEU A 1 331 ? 1.471 9.108 6.607 1.00 55.72 331 LEU A O 1
ATOM 2514 N N . ASP A 1 332 ? 1.371 7.515 5.034 1.00 50.00 332 ASP A N 1
ATOM 2515 C CA . ASP A 1 332 ? 1.816 8.410 3.964 1.00 50.00 332 ASP A CA 1
ATOM 2516 C C . ASP A 1 332 ? 0.803 9.543 3.757 1.00 50.00 332 ASP A C 1
ATOM 2518 O O . ASP A 1 332 ? -0.382 9.298 3.541 1.00 50.00 332 ASP A O 1
ATOM 2522 N N . GLY A 1 333 ? 1.271 10.794 3.826 1.00 52.31 333 GLY A N 1
ATOM 2523 C CA . GLY A 1 333 ? 0.435 11.982 3.633 1.00 52.31 333 GLY A CA 1
ATOM 2524 C C . GLY A 1 333 ? -0.481 12.340 4.810 1.00 52.31 333 GLY A C 1
ATOM 2525 O O . GLY A 1 333 ? -1.356 13.191 4.638 1.00 52.31 333 GLY A O 1
ATOM 2526 N N . PHE A 1 334 ? -0.313 11.721 5.985 1.00 60.22 334 PHE A N 1
ATOM 2527 C CA . PHE A 1 334 ? -1.018 12.106 7.210 1.00 60.22 334 PHE A CA 1
ATOM 2528 C C . PHE A 1 334 ? -0.088 12.046 8.437 1.00 60.22 334 PHE A C 1
ATOM 2530 O O . PHE A 1 334 ? 0.462 10.986 8.734 1.00 60.22 334 PHE A O 1
ATOM 2537 N N . PRO A 1 335 ? 0.073 13.139 9.206 1.00 61.09 335 PRO A N 1
ATOM 2538 C CA . PRO A 1 335 ? 0.871 13.138 10.425 1.00 61.09 335 PRO A CA 1
ATOM 2539 C C . PRO A 1 335 ? 0.228 12.257 11.503 1.00 61.09 335 PRO A C 1
ATOM 2541 O O . PRO A 1 335 ? -0.808 12.582 12.083 1.00 61.09 335 PRO A O 1
ATOM 2544 N N . GLY A 1 336 ? 0.872 11.135 11.797 1.00 64.94 336 GLY A N 1
ATOM 2545 C CA . GLY A 1 336 ? 0.483 10.214 12.856 1.00 64.94 336 GLY A CA 1
ATOM 2546 C C . GLY A 1 336 ? 0.946 8.794 12.576 1.00 64.94 336 GLY A C 1
ATOM 2547 O O . GLY A 1 336 ? 1.607 8.512 11.575 1.00 64.94 336 GLY A O 1
ATOM 2548 N N . GLU A 1 337 ? 0.626 7.904 13.503 1.00 65.44 337 GLU A N 1
ATOM 2549 C CA . GLU A 1 337 ? 1.121 6.535 13.507 1.00 65.44 337 GLU A CA 1
ATOM 2550 C C . GLU A 1 337 ? -0.009 5.551 13.803 1.00 65.44 337 GLU A C 1
ATOM 2552 O O . GLU A 1 337 ? -0.889 5.808 14.628 1.00 65.44 337 GLU A O 1
ATOM 2557 N N . ILE A 1 338 ? 0.043 4.403 13.136 1.00 69.00 338 ILE A N 1
ATOM 2558 C CA . ILE A 1 338 ? -0.752 3.230 13.473 1.00 69.00 338 ILE A CA 1
ATOM 2559 C 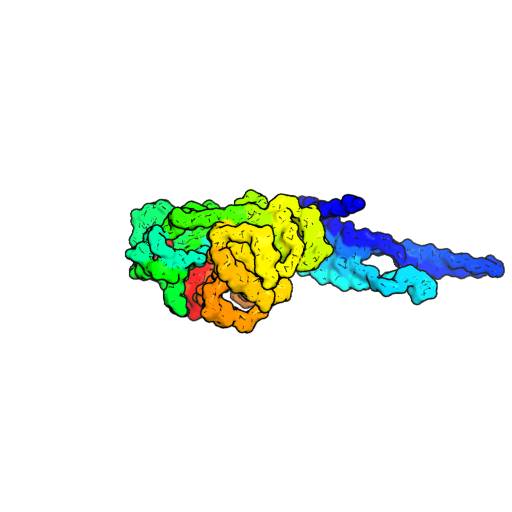C . ILE A 1 338 ? 0.036 2.422 14.496 1.00 69.00 338 ILE A C 1
ATOM 2561 O O . ILE A 1 338 ? 1.173 2.027 14.237 1.00 69.00 338 ILE A O 1
ATOM 2565 N N . LEU A 1 339 ? -0.588 2.174 15.639 1.00 72.69 339 LEU A N 1
ATOM 2566 C CA . LEU A 1 339 ? -0.078 1.369 16.734 1.00 72.69 339 LEU A CA 1
ATOM 2567 C C . LEU A 1 339 ? -0.923 0.108 16.858 1.00 72.69 339 LEU A C 1
ATOM 2569 O O . LEU A 1 339 ? -2.142 0.184 17.004 1.00 72.69 339 LEU A O 1
ATOM 2573 N N . GLU A 1 340 ? -0.274 -1.046 16.865 1.00 72.44 340 GLU A N 1
ATOM 2574 C CA . GLU A 1 340 ? -0.923 -2.313 17.195 1.00 72.44 340 GLU A CA 1
ATOM 2575 C C . GLU A 1 340 ? -0.614 -2.667 18.646 1.00 72.44 340 GLU A C 1
ATOM 2577 O O . GLU A 1 340 ? 0.548 -2.872 19.005 1.00 72.44 340 GLU A O 1
ATOM 2582 N N . ILE A 1 341 ? -1.640 -2.722 19.493 1.00 79.00 341 ILE A N 1
ATOM 2583 C CA . ILE A 1 341 ? -1.478 -2.947 20.931 1.00 79.00 341 ILE A CA 1
ATOM 2584 C C . ILE A 1 341 ? -2.304 -4.148 21.368 1.00 79.00 341 ILE A C 1
ATOM 2586 O O . ILE A 1 341 ? -3.528 -4.145 21.260 1.00 79.00 341 ILE A O 1
ATOM 2590 N N . ALA A 1 342 ? -1.640 -5.164 21.912 1.00 82.25 342 ALA A N 1
ATOM 2591 C CA . ALA A 1 342 ? -2.326 -6.311 22.494 1.00 82.25 342 ALA A CA 1
ATOM 2592 C C . ALA A 1 342 ? -2.954 -5.941 23.848 1.00 82.25 342 ALA A C 1
ATOM 2594 O O . ALA A 1 342 ? -2.291 -5.393 24.731 1.00 82.25 342 ALA A O 1
ATOM 2595 N N . ILE A 1 343 ? -4.230 -6.274 24.033 1.00 87.12 343 ILE A N 1
ATOM 2596 C CA . ILE A 1 343 ? -4.949 -6.076 25.290 1.00 87.12 343 ILE A CA 1
ATOM 2597 C C . ILE A 1 343 ? -4.641 -7.257 26.208 1.00 87.12 343 ILE A C 1
ATOM 2599 O O . ILE A 1 343 ? -5.197 -8.346 26.081 1.00 87.12 343 ILE A O 1
ATOM 2603 N N . GLU A 1 344 ? -3.737 -7.054 27.159 1.00 85.06 344 GLU A N 1
ATOM 2604 C CA . GLU A 1 344 ? -3.424 -8.060 28.175 1.00 85.06 344 GLU A CA 1
ATOM 2605 C C . GLU A 1 344 ? -4.510 -8.130 29.261 1.00 85.06 344 GLU A C 1
ATOM 2607 O O . GLU A 1 344 ? -5.239 -7.170 29.502 1.00 85.06 344 GLU A O 1
ATOM 2612 N N . LYS A 1 345 ? -4.573 -9.240 30.011 1.00 84.75 345 LYS A N 1
ATOM 2613 C CA . LYS A 1 345 ? -5.515 -9.396 31.142 1.00 84.75 345 LYS A CA 1
ATOM 2614 C C . LYS A 1 345 ? -5.391 -8.293 32.203 1.00 84.75 345 LYS A C 1
ATOM 2616 O O . LYS A 1 345 ? -6.373 -7.968 32.856 1.00 84.75 345 LYS A O 1
ATOM 2621 N N . ARG A 1 346 ? -4.188 -7.733 32.368 1.00 84.69 346 ARG A N 1
ATOM 2622 C CA . ARG A 1 346 ? -3.872 -6.642 33.306 1.00 84.69 346 ARG A CA 1
ATOM 2623 C C . ARG A 1 346 ? -4.016 -5.238 32.705 1.00 84.69 346 ARG A C 1
ATOM 2625 O O . ARG A 1 346 ? -3.751 -4.266 33.404 1.00 84.69 346 ARG A O 1
ATOM 2632 N N . SER A 1 347 ? -4.372 -5.127 31.423 1.00 85.25 347 SER A N 1
ATOM 2633 C CA . SER A 1 347 ? -4.551 -3.836 30.753 1.00 85.25 347 SER A CA 1
ATOM 2634 C C . SER A 1 347 ? -5.697 -3.057 31.394 1.00 85.25 347 SER A C 1
ATOM 2636 O O . SER A 1 347 ? -6.733 -3.626 31.747 1.00 85.25 347 SER A O 1
ATOM 2638 N N . ARG A 1 348 ? -5.565 -1.729 31.461 1.00 84.81 348 ARG A N 1
ATOM 2639 C CA . ARG A 1 348 ? -6.642 -0.842 31.941 1.00 84.81 348 ARG A CA 1
ATOM 2640 C C . ARG A 1 348 ? -7.870 -0.822 31.024 1.00 84.81 348 ARG A C 1
ATOM 2642 O O . ARG A 1 348 ? -8.905 -0.261 31.389 1.00 84.81 348 ARG A O 1
ATOM 2649 N N . TRP A 1 349 ? -7.744 -1.378 29.822 1.00 88.25 349 TRP A N 1
ATOM 2650 C CA . TRP A 1 349 ? -8.807 -1.474 28.827 1.00 88.25 349 TRP A CA 1
ATOM 2651 C C . TRP A 1 349 ? -9.557 -2.806 28.881 1.00 88.25 349 TRP A C 1
ATOM 2653 O O . TRP A 1 349 ? -10.679 -2.887 28.379 1.00 88.25 349 TRP A O 1
ATOM 2663 N N . ALA A 1 350 ? -8.979 -3.830 29.514 1.00 88.81 350 ALA A N 1
ATOM 2664 C CA . ALA A 1 350 ? -9.561 -5.162 29.594 1.00 88.81 350 ALA A CA 1
ATOM 2665 C C . ALA A 1 350 ? -10.975 -5.130 30.199 1.00 88.81 350 ALA A C 1
ATOM 2667 O O . ALA A 1 350 ? -11.200 -4.629 31.300 1.00 88.81 350 ALA A O 1
ATOM 2668 N N . GLY A 1 351 ? -11.952 -5.666 29.466 1.00 86.38 351 GLY A N 1
ATOM 2669 C CA . GLY A 1 351 ? -13.346 -5.748 29.897 1.00 86.38 351 GLY A CA 1
ATOM 2670 C C . GLY A 1 351 ? -14.110 -4.420 29.871 1.00 86.38 351 GLY A C 1
ATOM 2671 O O . GLY A 1 351 ? -15.266 -4.389 30.299 1.00 86.38 351 GLY A O 1
ATOM 2672 N N . ARG A 1 352 ? -13.528 -3.325 29.375 1.00 90.88 352 ARG A N 1
ATOM 2673 C CA . ARG A 1 352 ? -14.222 -2.035 29.238 1.00 90.88 352 ARG A CA 1
ATOM 2674 C C . ARG A 1 352 ? -14.873 -1.905 27.863 1.00 90.88 352 ARG A C 1
ATOM 2676 O O . ARG A 1 352 ? -14.482 -2.566 26.903 1.00 90.88 352 ARG A O 1
ATOM 2683 N N . ARG A 1 353 ? -15.887 -1.045 27.766 1.00 92.19 353 ARG A N 1
ATOM 2684 C CA . ARG A 1 353 ? -16.387 -0.574 26.466 1.00 92.19 353 ARG A CA 1
ATOM 2685 C C . ARG A 1 353 ? -15.432 0.467 25.908 1.00 92.19 353 ARG A C 1
ATOM 2687 O O . ARG A 1 353 ? -14.882 1.247 26.692 1.00 92.19 353 ARG A O 1
ATOM 2694 N N . LEU A 1 354 ? -15.279 0.515 24.591 1.00 89.44 354 LEU A N 1
ATOM 2695 C CA . LEU A 1 354 ? -14.363 1.442 23.934 1.00 89.44 354 LEU A CA 1
ATOM 2696 C C . LEU A 1 354 ? -14.631 2.911 24.313 1.00 89.44 354 LEU A C 1
ATOM 2698 O O . LEU A 1 354 ? -13.693 3.639 24.626 1.00 89.44 354 LEU A O 1
ATOM 2702 N N . GLU A 1 355 ? -15.897 3.327 24.398 1.00 87.44 355 GLU A N 1
ATOM 2703 C CA . GLU A 1 355 ? -16.294 4.682 24.829 1.00 87.44 355 GLU A CA 1
ATOM 2704 C C . GLU A 1 355 ? -15.810 5.041 26.243 1.00 87.44 355 GLU A C 1
ATOM 2706 O O . GLU A 1 355 ? -15.549 6.198 26.555 1.00 87.44 355 GLU A O 1
ATOM 2711 N N . SER A 1 356 ? -15.646 4.029 27.096 1.00 87.19 356 SER A N 1
ATOM 2712 C CA . SER A 1 356 ? -15.198 4.178 28.479 1.00 87.19 356 SER A CA 1
ATOM 2713 C C . SER A 1 356 ? -13.691 3.965 28.651 1.00 87.19 356 SER A C 1
ATOM 2715 O O . SER A 1 356 ? -13.182 4.124 29.756 1.00 87.19 356 SER A O 1
ATOM 2717 N N . ALA A 1 357 ? -12.958 3.598 27.595 1.00 85.44 357 ALA A N 1
ATOM 2718 C CA . ALA A 1 357 ? -11.550 3.205 27.680 1.00 85.44 357 ALA A CA 1
ATOM 2719 C C . ALA A 1 357 ? -10.589 4.375 27.980 1.00 85.44 357 ALA A C 1
ATOM 2721 O O . ALA A 1 357 ? -9.454 4.136 28.395 1.00 85.44 357 ALA A O 1
ATOM 2722 N N . GLY A 1 358 ? -11.037 5.628 27.819 1.00 83.56 358 GLY A N 1
ATOM 2723 C CA . GLY A 1 358 ? -10.261 6.822 28.177 1.00 83.56 358 GLY A CA 1
ATOM 2724 C C . GLY A 1 358 ? -9.046 7.061 27.277 1.00 83.56 358 GLY A C 1
ATOM 2725 O O . GLY A 1 358 ? -7.961 7.367 27.772 1.00 83.56 358 GLY A O 1
ATOM 2726 N N . LEU A 1 359 ? -9.206 6.872 25.964 1.00 85.88 359 LEU A N 1
ATOM 2727 C CA . LEU A 1 359 ? -8.153 7.164 24.990 1.00 85.88 359 LEU A CA 1
ATOM 2728 C C . LEU A 1 359 ? -7.874 8.676 24.922 1.00 85.88 359 LEU A C 1
ATOM 2730 O O . LEU A 1 359 ? -8.807 9.474 25.047 1.00 85.88 359 LEU A O 1
ATOM 2734 N N . PRO A 1 360 ? -6.604 9.087 24.749 1.00 84.69 360 PRO A N 1
ATOM 2735 C CA . PRO A 1 360 ? -6.254 10.498 24.670 1.00 84.69 360 PRO A CA 1
ATOM 2736 C C . PRO A 1 360 ? -6.860 11.149 23.423 1.00 84.69 360 PRO A C 1
ATOM 2738 O O . PRO A 1 360 ? -7.015 10.512 22.381 1.00 84.69 360 PRO A O 1
ATOM 2741 N N . GLN A 1 361 ? -7.140 12.450 23.506 1.00 81.56 361 GLN A N 1
ATOM 2742 C CA . GLN A 1 361 ? -7.521 13.228 22.331 1.00 81.56 361 GLN A CA 1
ATOM 2743 C C . GLN A 1 361 ? -6.414 13.143 21.272 1.00 81.56 361 GLN A C 1
ATOM 2745 O O . GLN A 1 361 ? -5.230 13.292 21.594 1.00 81.56 361 GLN A O 1
ATOM 2750 N N . GLY A 1 362 ? -6.820 12.880 20.028 1.00 80.62 362 GLY A N 1
ATOM 2751 C CA . GLY A 1 362 ? -5.916 12.597 18.914 1.00 80.62 362 GLY A CA 1
ATOM 2752 C C . GLY A 1 362 ? -5.626 11.109 18.692 1.00 80.62 362 GLY A C 1
ATOM 2753 O O . GLY A 1 362 ? -4.898 10.796 17.758 1.00 80.62 362 GLY A O 1
ATOM 2754 N N . ALA A 1 363 ? -6.198 10.200 19.492 1.00 85.75 363 ALA A N 1
ATOM 2755 C CA . ALA A 1 363 ? -6.146 8.756 19.261 1.00 85.75 363 ALA A CA 1
ATOM 2756 C C . ALA A 1 363 ? -7.534 8.189 18.928 1.00 85.75 363 ALA A C 1
ATOM 2758 O O . ALA A 1 363 ? -8.534 8.531 19.562 1.00 85.75 363 ALA A O 1
ATOM 2759 N N . ILE A 1 364 ? -7.592 7.288 17.952 1.00 86.94 364 ILE A N 1
ATOM 2760 C CA . ILE A 1 364 ? -8.813 6.618 17.507 1.00 86.94 364 ILE A CA 1
ATOM 2761 C C . ILE A 1 364 ? -8.531 5.140 17.264 1.00 86.94 364 ILE A C 1
ATOM 2763 O O . ILE A 1 364 ? -7.528 4.777 16.655 1.00 86.94 364 ILE A O 1
ATOM 2767 N N . VAL A 1 365 ? -9.418 4.269 17.738 1.00 88.31 365 VAL A N 1
ATOM 2768 C CA . VAL A 1 365 ? -9.320 2.842 17.417 1.00 88.31 365 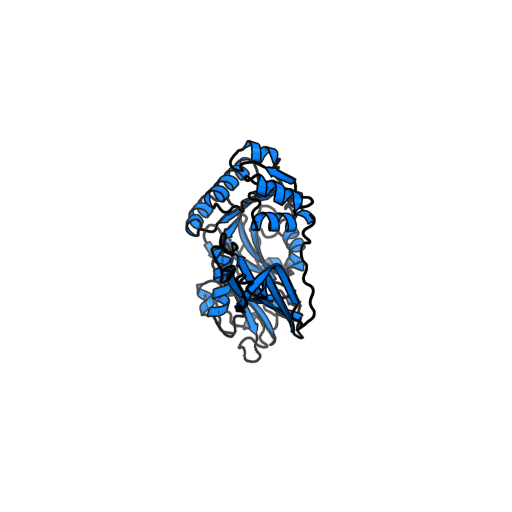VAL A CA 1
ATOM 2769 C C . VAL A 1 365 ? -9.865 2.634 16.015 1.00 88.31 365 VAL A C 1
ATOM 2771 O O . VAL A 1 365 ? -11.039 2.893 15.750 1.00 88.31 365 VAL A O 1
ATOM 2774 N N . ALA A 1 366 ? -8.976 2.208 15.130 1.00 82.94 366 ALA A N 1
ATOM 2775 C CA . ALA A 1 366 ? -9.237 1.925 13.732 1.00 82.94 366 ALA A CA 1
ATOM 2776 C C . ALA A 1 366 ? -9.948 0.577 13.571 1.00 82.94 366 ALA A C 1
ATOM 2778 O O . ALA A 1 366 ? -10.934 0.473 12.848 1.00 82.94 366 ALA A O 1
ATOM 2779 N N . ALA A 1 367 ? -9.453 -0.435 14.282 1.00 84.81 367 ALA A N 1
ATOM 2780 C CA . ALA A 1 367 ? -9.950 -1.798 14.230 1.00 84.81 367 ALA A CA 1
ATOM 2781 C C . ALA A 1 367 ? -9.552 -2.573 15.492 1.00 84.81 367 ALA A C 1
ATOM 2783 O O . ALA A 1 367 ? -8.652 -2.179 16.240 1.00 84.81 367 ALA A O 1
ATOM 2784 N N . LEU A 1 368 ? -10.225 -3.692 15.713 1.00 87.94 368 LEU A N 1
ATOM 2785 C CA . LEU A 1 368 ? -9.939 -4.654 16.763 1.00 87.94 368 LEU A CA 1
ATOM 2786 C C . LEU A 1 368 ? -9.787 -6.025 16.110 1.00 87.94 368 LEU A C 1
ATOM 2788 O O . LEU A 1 368 ? -10.731 -6.516 15.498 1.00 87.94 368 LEU A O 1
ATOM 2792 N N . GLN A 1 369 ? -8.618 -6.635 16.235 1.00 81.56 369 GLN A N 1
ATOM 2793 C CA . GLN A 1 369 ? -8.393 -8.002 15.792 1.00 81.56 369 GLN A CA 1
ATOM 2794 C C . GLN A 1 369 ? -8.631 -8.955 16.964 1.00 81.56 369 GLN A C 1
ATOM 2796 O O . GLN A 1 369 ? -7.991 -8.836 18.012 1.00 81.56 369 GLN A O 1
ATOM 2801 N N . ARG A 1 370 ? -9.557 -9.896 16.791 1.00 84.00 370 ARG A N 1
ATOM 2802 C CA . ARG A 1 370 ? -9.918 -10.919 17.773 1.00 84.00 370 ARG A CA 1
ATOM 2803 C C . ARG A 1 370 ? -9.750 -12.291 17.131 1.00 84.00 370 ARG A C 1
ATOM 2805 O O . ARG A 1 370 ? -10.626 -12.757 16.412 1.00 84.00 370 ARG A O 1
ATOM 2812 N N . GLY A 1 371 ? -8.612 -12.930 17.398 1.00 77.12 371 GLY A N 1
ATOM 2813 C CA . GLY A 1 371 ? -8.209 -14.118 16.644 1.00 77.12 371 GLY A CA 1
ATOM 2814 C C . GLY A 1 371 ? -8.000 -13.763 15.169 1.00 77.12 371 GLY A C 1
ATOM 2815 O O . GLY A 1 371 ? -7.253 -12.831 14.869 1.00 77.12 371 GLY A O 1
ATOM 2816 N N . GLU A 1 372 ? -8.704 -14.466 14.284 1.00 68.31 372 GLU A N 1
ATOM 2817 C CA . GLU A 1 372 ? -8.684 -14.244 12.828 1.00 68.31 372 GLU A CA 1
ATOM 2818 C C . GLU A 1 372 ? -9.655 -13.140 12.369 1.00 68.31 372 GLU A C 1
ATOM 2820 O O . GLU A 1 372 ? -9.572 -12.652 11.243 1.00 68.31 372 GLU A O 1
ATOM 2825 N N . ASP A 1 373 ? -10.579 -12.712 13.235 1.00 75.12 373 ASP A N 1
ATOM 2826 C CA . ASP A 1 373 ? -11.589 -11.724 12.873 1.00 75.12 373 ASP A CA 1
ATOM 2827 C C . ASP A 1 373 ? -11.098 -10.295 13.097 1.00 75.12 373 ASP A C 1
ATOM 2829 O O . ASP A 1 373 ? -10.636 -9.923 14.179 1.00 75.12 373 ASP A O 1
ATOM 2833 N N . VAL A 1 374 ? -11.296 -9.451 12.086 1.00 78.69 374 VAL A N 1
ATOM 2834 C CA . VAL A 1 374 ? -11.154 -7.998 12.199 1.00 78.69 374 VAL A CA 1
ATOM 2835 C C . VAL A 1 374 ? -12.530 -7.378 12.387 1.00 78.69 374 VAL A C 1
ATOM 2837 O O . VAL A 1 374 ? -13.417 -7.521 11.544 1.00 78.69 374 VAL A O 1
ATOM 2840 N N . ILE A 1 375 ? -12.674 -6.640 13.480 1.00 85.69 375 ILE A N 1
ATOM 2841 C CA . ILE A 1 375 ? -13.892 -5.949 13.886 1.00 85.69 375 ILE A CA 1
ATOM 2842 C C . ILE A 1 375 ? -13.643 -4.446 13.778 1.00 85.69 375 ILE A C 1
ATOM 2844 O O . ILE A 1 375 ? -12.678 -3.937 14.349 1.00 85.69 375 ILE A O 1
ATOM 2848 N N . ILE A 1 376 ? -14.531 -3.715 13.103 1.00 87.25 376 ILE A N 1
ATOM 2849 C CA . ILE A 1 376 ? -14.558 -2.249 13.156 1.00 87.25 376 ILE A CA 1
ATOM 2850 C C . ILE A 1 376 ? -15.345 -1.831 14.410 1.00 87.25 376 ILE A C 1
ATOM 2852 O O . ILE A 1 376 ? -16.555 -2.060 14.478 1.00 87.25 376 ILE A O 1
ATOM 2856 N N . PRO A 1 377 ? -14.696 -1.286 15.458 1.00 85.81 377 PRO A N 1
ATOM 2857 C CA . PRO A 1 377 ? -15.351 -1.121 16.745 1.00 85.81 377 PRO A CA 1
ATOM 2858 C C . PRO A 1 377 ? -16.212 0.145 16.803 1.00 85.81 377 PRO A C 1
ATOM 2860 O O . PRO A 1 377 ? -15.878 1.198 16.256 1.00 85.81 377 PRO A O 1
ATOM 2863 N N . THR A 1 378 ? -17.298 0.065 17.567 1.00 84.62 378 THR A N 1
ATOM 2864 C CA . THR A 1 378 ? -18.116 1.207 17.987 1.00 84.62 378 THR A CA 1
ATOM 2865 C C . THR A 1 378 ? -17.836 1.537 19.454 1.00 84.62 378 THR A C 1
ATOM 2867 O O . THR A 1 378 ? -17.153 0.790 20.156 1.00 84.62 378 THR A O 1
ATOM 2870 N N . GLY A 1 379 ? -18.391 2.642 19.965 1.00 82.94 379 GLY A N 1
ATOM 2871 C CA . GLY A 1 379 ? -18.261 2.997 21.386 1.00 82.94 379 GLY A CA 1
ATOM 2872 C C . GLY A 1 379 ? -18.726 1.886 22.339 1.00 82.94 379 GLY A C 1
ATOM 2873 O O . GLY A 1 379 ? -18.150 1.714 23.414 1.00 82.94 379 GLY A O 1
ATOM 2874 N N . GLN A 1 380 ? -19.691 1.069 21.906 1.00 86.38 380 GLN A N 1
ATOM 2875 C CA . GLN A 1 380 ? -20.244 -0.036 22.687 1.00 86.38 380 GLN A CA 1
ATOM 2876 C C . GLN A 1 380 ? -19.404 -1.318 22.626 1.00 86.38 380 GLN A C 1
ATOM 2878 O O . GLN A 1 380 ? -19.612 -2.214 23.451 1.00 86.38 380 GLN A O 1
ATOM 2883 N N . THR A 1 381 ? -18.459 -1.420 21.686 1.00 90.00 381 THR A N 1
ATOM 2884 C CA . THR A 1 381 ? -17.617 -2.607 21.526 1.00 90.00 381 THR A CA 1
ATOM 2885 C C . THR A 1 381 ? -16.836 -2.869 22.809 1.00 90.00 381 THR A C 1
ATOM 2887 O O . THR A 1 381 ? -16.148 -1.995 23.342 1.00 90.00 381 THR A O 1
ATOM 2890 N N . ARG A 1 382 ? -16.973 -4.093 23.325 1.00 92.25 382 ARG A N 1
ATOM 2891 C CA . ARG A 1 382 ? -16.290 -4.548 24.535 1.00 92.25 382 ARG A CA 1
ATOM 2892 C C . ARG A 1 382 ? -14.905 -5.069 24.169 1.00 92.25 382 ARG A C 1
ATOM 2894 O O . ARG A 1 382 ? -14.783 -5.983 23.353 1.00 92.25 382 ARG A O 1
ATOM 2901 N N . LEU A 1 383 ? -13.900 -4.492 24.814 1.00 92.06 383 LEU A N 1
ATOM 2902 C CA . LEU A 1 383 ? -12.497 -4.852 24.673 1.00 92.06 383 LEU A CA 1
ATOM 2903 C C . LEU A 1 383 ? -12.215 -6.089 25.528 1.00 92.06 383 LEU A C 1
ATOM 2905 O O . LEU A 1 383 ? -12.448 -6.069 26.741 1.00 92.06 383 LEU A O 1
ATOM 2909 N N . THR A 1 384 ? -11.753 -7.174 24.917 1.00 90.50 384 THR A N 1
ATOM 2910 C CA . THR A 1 384 ? -11.464 -8.431 25.612 1.00 90.50 384 THR A CA 1
ATOM 2911 C C . THR A 1 384 ? -9.964 -8.696 25.683 1.00 90.50 384 THR A C 1
ATOM 2913 O O . THR A 1 384 ? -9.236 -8.370 24.747 1.00 90.50 384 THR A O 1
ATOM 2916 N N . PRO A 1 385 ? -9.464 -9.281 26.788 1.00 90.00 385 PRO A N 1
ATOM 2917 C CA . PRO A 1 385 ? -8.086 -9.748 26.835 1.00 90.00 385 PRO A CA 1
ATOM 2918 C C . PRO A 1 385 ? -7.787 -10.716 25.687 1.00 90.00 385 PRO A C 1
ATOM 2920 O O . PRO A 1 385 ? -8.555 -11.648 25.463 1.00 90.00 385 PRO A O 1
ATOM 2923 N N . GLY A 1 386 ? -6.666 -10.510 25.001 1.00 83.00 386 GLY A N 1
ATOM 2924 C CA . GLY A 1 386 ? -6.280 -11.252 23.799 1.00 83.00 386 GLY A CA 1
ATOM 2925 C C . GLY A 1 386 ? -6.594 -10.524 22.492 1.00 83.00 386 GLY A C 1
ATOM 2926 O O . GLY A 1 386 ? -5.999 -10.865 21.473 1.00 83.00 386 GLY A O 1
ATOM 2927 N N . ASP A 1 387 ? -7.445 -9.494 22.518 1.00 87.81 387 ASP A N 1
ATOM 2928 C CA . ASP A 1 387 ? -7.653 -8.644 21.347 1.00 87.81 387 ASP A CA 1
ATOM 2929 C C . ASP A 1 387 ? -6.378 -7.850 21.025 1.00 87.81 387 ASP A C 1
ATOM 2931 O O . ASP A 1 387 ? -5.646 -7.425 21.923 1.00 87.81 387 ASP A O 1
ATOM 2935 N N . VAL A 1 388 ? -6.143 -7.580 19.744 1.00 82.88 388 VAL A N 1
ATOM 2936 C CA . VAL A 1 388 ? -5.149 -6.606 19.285 1.00 82.88 388 VAL A CA 1
ATOM 2937 C C . VAL A 1 388 ? -5.888 -5.370 18.802 1.00 82.88 388 VAL A C 1
ATOM 2939 O O . VAL A 1 388 ? -6.663 -5.404 17.850 1.00 82.88 388 VAL A O 1
ATOM 2942 N N . MET A 1 389 ? -5.665 -4.259 19.488 1.00 84.62 389 MET A N 1
ATOM 2943 C CA . MET A 1 389 ? -6.256 -2.976 19.159 1.00 84.62 389 MET A CA 1
ATOM 2944 C C . MET A 1 389 ? -5.359 -2.244 18.165 1.00 84.62 389 MET A C 1
ATOM 2946 O O . MET A 1 389 ? -4.204 -1.947 18.472 1.00 84.62 389 MET A O 1
ATOM 2950 N N . VAL A 1 390 ? -5.899 -1.934 16.989 1.00 82.69 390 VAL A N 1
ATOM 2951 C CA . VAL A 1 390 ? -5.240 -1.100 15.982 1.00 82.69 390 VAL A CA 1
ATOM 2952 C C . VAL A 1 390 ? -5.665 0.339 16.236 1.00 82.69 390 VAL A C 1
ATOM 2954 O O . VAL A 1 390 ? -6.828 0.700 16.050 1.00 82.69 390 VAL A O 1
ATOM 2957 N N . ILE A 1 391 ? -4.740 1.164 16.710 1.00 81.62 391 ILE A N 1
ATOM 2958 C CA . ILE A 1 391 ? -4.983 2.552 17.097 1.00 81.62 391 ILE A CA 1
ATOM 2959 C C . ILE A 1 391 ? -4.269 3.454 16.109 1.00 81.62 391 ILE A C 1
ATOM 2961 O O . ILE A 1 391 ? -3.059 3.363 15.951 1.00 81.62 391 ILE A O 1
ATOM 2965 N N . PHE A 1 392 ? -4.997 4.374 15.498 1.00 82.25 392 PHE A N 1
ATOM 2966 C CA . PHE A 1 392 ? -4.381 5.515 14.848 1.00 82.25 392 PHE A CA 1
ATOM 2967 C C . PHE A 1 392 ? -4.188 6.639 15.875 1.00 82.25 392 PHE A C 1
ATOM 2969 O O . PHE A 1 392 ? -5.114 6.954 16.626 1.00 82.25 392 PHE A O 1
ATOM 2976 N N . SER A 1 393 ? -3.006 7.253 15.921 1.00 78.75 393 SER A N 1
ATOM 2977 C CA . SER A 1 393 ? -2.709 8.348 16.847 1.00 78.75 393 SER A CA 1
ATOM 2978 C C . SER A 1 393 ? -1.947 9.484 16.182 1.00 78.75 393 SER A C 1
ATOM 2980 O O . SER A 1 393 ? -0.966 9.257 15.476 1.00 78.75 393 SER A O 1
ATOM 2982 N N . SER A 1 394 ? -2.331 10.722 16.495 1.00 78.19 394 SER A N 1
ATOM 2983 C CA . SER A 1 394 ? -1.518 11.898 16.187 1.00 78.19 394 SER A CA 1
ATOM 2984 C C . SER A 1 394 ? -0.192 11.868 16.966 1.00 78.19 394 SER A C 1
ATOM 2986 O O . SER A 1 394 ? -0.150 11.290 18.062 1.00 78.19 394 SER A O 1
ATOM 2988 N N . PRO A 1 395 ? 0.883 12.509 16.462 1.00 70.50 395 PRO A N 1
ATOM 2989 C CA . PRO A 1 395 ? 2.210 12.471 17.089 1.00 70.50 395 PRO A CA 1
ATOM 2990 C C . PRO A 1 395 ? 2.210 12.897 18.565 1.00 70.50 395 PRO A C 1
ATOM 2992 O O . PRO A 1 395 ? 2.851 12.271 19.405 1.00 70.50 395 PRO A O 1
ATOM 2995 N N . GLU A 1 396 ? 1.422 13.916 18.908 1.00 73.44 396 GLU A N 1
ATOM 2996 C CA . GLU A 1 396 ? 1.289 14.422 20.280 1.00 73.44 396 GLU A CA 1
ATOM 2997 C C . GLU A 1 396 ? 0.567 13.445 21.220 1.00 73.44 396 GLU A C 1
ATOM 2999 O O . GLU A 1 396 ? 0.781 13.452 22.435 1.00 73.44 396 GLU A O 1
ATOM 3004 N N . ALA A 1 397 ? -0.329 12.622 20.671 1.00 77.56 397 ALA A N 1
ATOM 3005 C CA . ALA A 1 397 ? -1.143 11.685 21.430 1.00 77.56 397 ALA A CA 1
ATOM 3006 C C . ALA A 1 397 ? -0.434 10.345 21.663 1.00 77.56 397 ALA A C 1
ATOM 3008 O O . ALA A 1 397 ? -0.699 9.713 22.688 1.00 77.56 397 ALA A O 1
ATOM 3009 N N . VAL A 1 398 ? 0.512 9.961 20.795 1.00 72.62 398 VAL A N 1
ATOM 3010 C CA . VAL A 1 398 ? 1.255 8.687 20.874 1.00 72.62 398 VAL A CA 1
ATOM 3011 C C . VAL A 1 398 ? 1.881 8.492 22.257 1.00 72.62 398 VAL A C 1
ATOM 3013 O O . VAL A 1 398 ? 1.667 7.462 22.890 1.00 72.62 398 VAL A O 1
ATOM 3016 N N . ALA A 1 399 ? 2.569 9.506 22.793 1.00 70.56 399 ALA A N 1
ATOM 3017 C CA . ALA A 1 399 ? 3.229 9.427 24.104 1.00 70.56 399 ALA A CA 1
ATOM 3018 C C . ALA A 1 399 ? 2.255 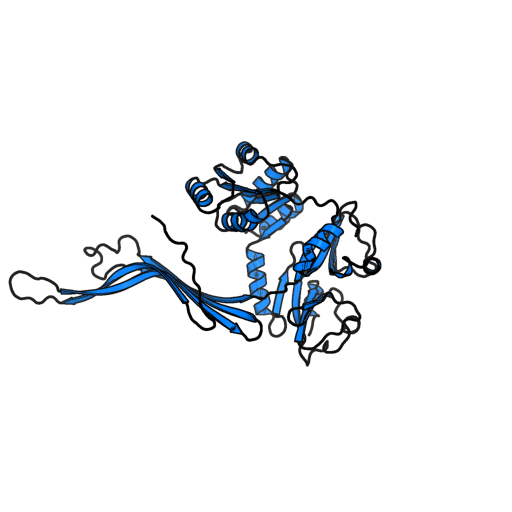9.290 25.296 1.00 70.56 399 ALA A C 1
ATOM 3020 O O . ALA A 1 399 ? 2.648 8.887 26.395 1.00 70.56 399 ALA A O 1
ATOM 3021 N N . ARG A 1 400 ? 0.975 9.635 25.098 1.00 77.44 400 ARG A N 1
ATOM 3022 C CA . ARG A 1 400 ? -0.086 9.544 26.114 1.00 77.44 400 ARG A CA 1
ATOM 3023 C C . ARG A 1 400 ? -0.821 8.202 26.074 1.00 77.44 400 ARG A C 1
ATOM 3025 O O . ARG A 1 400 ? -1.587 7.903 26.996 1.00 77.44 400 ARG A O 1
ATOM 3032 N N . ILE A 1 401 ? -0.602 7.385 25.042 1.00 77.25 401 ILE A N 1
ATOM 3033 C CA . ILE A 1 401 ? -1.177 6.044 24.948 1.00 77.25 401 ILE A CA 1
ATOM 3034 C C . ILE A 1 401 ? -0.399 5.119 25.883 1.00 77.25 401 ILE A C 1
ATOM 3036 O O . ILE A 1 401 ? 0.763 4.798 25.661 1.00 77.25 401 ILE A O 1
ATOM 3040 N N . ARG A 1 402 ? -1.066 4.693 26.956 1.00 70.19 402 ARG A N 1
ATOM 3041 C CA . ARG A 1 402 ? -0.557 3.697 27.904 1.00 70.19 402 ARG A CA 1
ATOM 3042 C C . ARG A 1 402 ? -1.534 2.515 27.945 1.00 70.19 402 ARG A C 1
ATOM 3044 O O . ARG A 1 402 ? -2.704 2.772 28.221 1.00 70.19 402 ARG A O 1
ATOM 3051 N N . PRO A 1 403 ? -1.131 1.292 27.582 1.00 62.81 403 PRO A N 1
ATOM 3052 C CA . PRO A 1 403 ? -2.007 0.116 27.621 1.00 62.81 403 PRO A CA 1
ATOM 3053 C C . PRO A 1 403 ? -2.442 -0.294 29.032 1.00 62.81 403 PRO A C 1
ATOM 3055 O O . PRO A 1 403 ? -1.766 0.106 30.005 1.00 62.81 403 PRO A O 1
#